Protein AF-A0A1V9Z3J2-F1 (afdb_monomer)

Mean predicted aligned error: 5.67 Å

pLDDT: mean 92.15, std 13.95, range [27.3, 98.88]

Radius of gyration: 23.59 Å; Cα contacts (8 Å, |Δi|>4): 1564; chains: 1; bounding box: 59×55×74 Å

Foldseek 3Di:
DVVVVVVVVVVLVPPPDDPPPPPPPDDCCAFACVNVCVVFLQLWFKDWFFDFFWQQFAAAAFFDGRWFKAWFAFPVDPPHGDDCVPHLFTFIWIWFLFLLTAWWKFFLCQQFQLADALLRAALLLFKFFEAEQEPQVVCVVPQLAADDLVSQVVLCVVLVHHDAAAHEYEYDRCLLVCRVPDRSHCSNPDPPHYAHDLNNLCCCCVVRNYLEYEYQASARARDPQSVNSLVQSPLQGMYIYNTHDSVQDQNGQKMKGKDFFNAARARMTLITIMITHGSQRAWHARPVQWPLPLFDFFPFFWDQDRSIGTDGPGGDATDGDHHDPDDDDSNHNSSVVSCVPRQQLWFKDWQWDHFWLQFADANRGDPSQKDKDWNARPVPRHGADCVPNSGTTMIMTGSTLLTTWWKFFLCRSTRRADALLRRGSSLFKFWEAEQEPQVVCVVPQLAADDPVSQVVLCVVVVHHQAAQYEYEY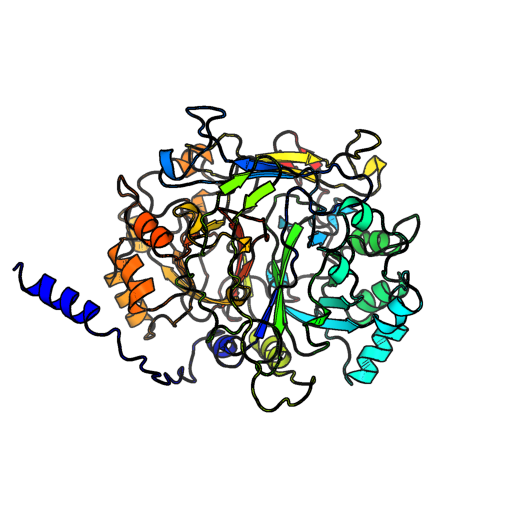DNVLLVCRVPPRSHCSSVDPDHYAHDLRNLCCCCVVRNYSEYEYQASAHAPDPVSVNVSCQSPSRGMYIYNTHDCVQPDRGNKMKGKDFRNHPRGRMTSMIIMIGGGSPGPDGDHNVPDDSRSGDGHPAGWDQDHSIGTDGD

InterPro domains:
  IPR007325 Kynurenine formamidase/cyclase-like [PF04199] (47-221)
  IPR007325 Kynurenine formamidase/cyclase-like [PF04199] (349-523)
  IPR037175 Kynurenine formamidase superfamily [G3DSA:3.50.30.50] (35-277)
  IPR037175 Kynurenine formamidase superfamily [G3DSA:3.50.30.50] (334-579)
  IPR037175 Kynurenine formamidase superfamily [SSF102198] (45-277)
  IPR037175 Kynurenine formamidase superfamily [SSF102198] (346-579)

Organism: NCBI:txid74557

Solvent-accessible surface area (backbone atoms only — not comparable to full-atom values): 30890 Å² total; per-residue (Å²): 128,76,66,66,61,52,53,62,55,53,61,65,71,74,71,80,86,72,90,74,86,70,86,72,76,74,66,95,72,44,51,63,42,35,38,56,34,69,74,44,60,54,57,17,17,20,32,60,24,43,50,72,39,49,23,64,53,42,45,53,83,47,54,49,74,69,37,44,42,46,59,14,28,29,55,93,43,74,85,44,56,48,32,49,90,84,66,53,28,34,38,27,16,38,40,36,43,43,31,68,44,51,16,26,36,38,29,10,22,20,46,28,43,36,26,47,24,45,51,64,57,63,48,59,60,36,64,31,44,29,37,41,50,79,44,38,82,50,26,76,77,35,54,49,40,50,44,41,53,66,56,55,54,49,51,25,63,74,70,72,42,76,73,55,69,49,17,38,40,38,44,32,52,71,56,42,74,43,66,91,71,48,56,37,66,61,58,38,64,55,74,69,47,50,28,48,34,48,66,24,53,48,43,44,46,76,74,35,39,28,41,35,39,31,31,25,39,84,57,48,52,82,50,100,74,30,60,40,54,53,52,39,22,66,57,21,27,44,42,32,27,18,39,26,58,55,91,61,53,63,50,45,27,22,31,30,32,44,27,40,42,34,34,49,52,22,29,29,19,44,24,23,38,27,38,40,28,50,53,64,50,60,50,34,30,28,59,91,74,46,74,72,53,54,35,63,70,42,88,32,47,56,44,82,38,90,82,59,16,32,46,50,95,42,81,69,76,83,74,65,36,78,61,54,91,76,84,74,70,87,74,52,42,66,56,46,50,46,36,67,76,52,55,44,62,15,17,22,34,59,25,44,50,68,34,49,29,65,47,45,43,58,79,57,45,39,79,70,39,30,48,53,47,58,12,37,31,59,83,80,72,43,64,41,31,51,90,85,64,53,27,35,40,29,17,41,37,32,37,40,30,70,43,47,15,26,34,39,28,9,22,19,47,26,46,40,24,47,23,43,48,65,58,63,47,55,64,35,57,35,42,31,35,46,48,80,44,37,80,51,26,78,77,33,57,48,40,49,46,43,53,68,54,54,54,49,48,27,60,74,70,73,43,77,74,55,70,48,18,34,40,35,44,41,52,70,57,41,76,41,65,92,71,43,57,30,68,59,55,45,65,56,74,70,52,46,31,48,36,50,66,24,55,48,42,44,47,74,76,35,41,28,40,35,41,29,30,27,43,89,61,45,51,88,50,101,74,27,62,38,57,51,51,38,23,65,59,23,28,45,39,32,30,23,38,24,73,59,81,59,58,58,48,62,18,17,28,30,36,42,25,37,42,31,37,50,51,22,25,24,19,42,28,28,40,29,38,41,26,42,66,82,45,82,56,60,45,37,64,78,74,56,70,73,51,48,34,60,74,51,95,44,44,54,43,82,39,90,86,57,26,37,41,72,114

Nearest PDB structures (foldseek):
  8f9x-assembly2_D  TM=8.990E-01  e=8.120E-18  Ruegeria pomeroyi DSS-3
  5nna-assembly1_B  TM=8.508E-01  e=7.201E-18  Roseibium aggregatum
  5nmp-assembly5_J  TM=8.135E-01  e=4.113E-17  Ralstonia pseudosolanacearum GMI1000
  4m8d-assembly2_C  TM=8.230E-01  e=1.368E-16  Roseibium aggregatum IAM 12614
  5ibz-assembly1_A  TM=7.472E-01  e=4.572E-10  uncultured organism

Sequence (615 aa):
MWQQVALVIATALAVNSEIHHREGCRPSNAPGLWSAFDNALAEATYIDLTHTLTPKTPVSSGDVSPQSFLRATNVSAPGVPFTWEANGFAANAYELHTDQYGSQLDPPAHWNPIYPAIDELPPTFALRPLVVIDITDKVKKDFGYQLKVEDVLAWETKHKTNIPKGSVVFVRSDWSKQWDVLDPVELADQFPFPGQSLAAIQFLHLNRSILFHGHEPLDTDTTPTLESEAWLLQNGYTQAEGVNNLHKVAEIGCLVSSSVPKLRGGLGGFARYVAICPKQWRHGYRIDQTPDSPLPKQPSPLVYNPDEGYLRSEYKPIPESKPVQGEKSATDLKLWDIFSQKIRTAKHIDLTHTMTTKTPVWAGFTTPPAKIAFAVNSTSGKPYTWENDGFAGLSYRFETDQFGTQLDPPAHWNPDYPAIDELPPTFAVRPLVIIDITAKVKTDDGYQLAVDDILAWENKHQITIPKGAVVFVRSDWSKQWDVVDPVQLAASFPFPGQTLASVKFLHLNRSILFHGHEPLDTDTTPTLESEAWLLQSGYTQAEGVGNMDGVPEVGCLVQMGFPKLRGGLGGYARYIAICPEDAAIGVTINAAAESPLPKQKSPLQFVDGQGLLRT

Structure (mmCIF, N/CA/C/O backbone):
data_AF-A0A1V9Z3J2-F1
#
_entry.id   AF-A0A1V9Z3J2-F1
#
loop_
_atom_site.group_PDB
_atom_site.id
_atom_site.type_symbol
_atom_site.label_atom_id
_atom_site.label_alt_id
_atom_site.label_comp_id
_atom_site.label_asym_id
_atom_site.label_entity_id
_atom_site.label_seq_id
_atom_site.pdbx_PDB_ins_code
_atom_site.Cartn_x
_atom_site.Cartn_y
_atom_site.Cartn_z
_atom_site.occupancy
_atom_site.B_iso_or_equiv
_atom_site.auth_seq_id
_atom_site.auth_comp_id
_atom_site.auth_asym_id
_atom_site.auth_atom_id
_atom_site.pdbx_PDB_model_num
ATOM 1 N N . MET A 1 1 ? 6.420 -17.798 -47.411 1.00 43.91 1 MET A N 1
ATOM 2 C CA . MET A 1 1 ? 6.782 -17.656 -45.981 1.00 43.91 1 MET A CA 1
ATOM 3 C C . MET A 1 1 ? 6.302 -16.353 -45.334 1.00 43.91 1 MET A C 1
ATOM 5 O O . MET A 1 1 ? 6.123 -16.354 -44.131 1.00 43.91 1 MET A O 1
ATOM 9 N N . TRP A 1 2 ? 5.983 -15.293 -46.092 1.00 29.42 2 TRP A N 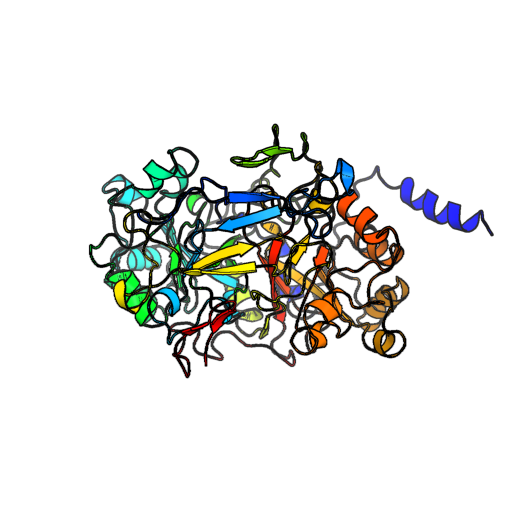1
ATOM 10 C CA . TRP A 1 2 ? 5.424 -14.036 -45.550 1.00 29.42 2 TRP A CA 1
ATOM 11 C C . TRP A 1 2 ? 3.881 -13.929 -45.576 1.00 29.42 2 TRP A C 1
ATOM 13 O O . TRP A 1 2 ? 3.319 -12.993 -45.025 1.00 29.42 2 TRP A O 1
ATOM 23 N N . GLN A 1 3 ? 3.173 -14.906 -46.157 1.00 28.75 3 GLN A N 1
ATOM 24 C CA . GLN A 1 3 ? 1.697 -14.932 -46.201 1.00 28.75 3 GLN A CA 1
ATOM 25 C C . GLN A 1 3 ? 1.037 -15.752 -45.075 1.00 28.75 3 GLN A C 1
ATOM 27 O O . GLN A 1 3 ? -0.147 -15.571 -44.822 1.00 28.75 3 GLN A O 1
ATOM 32 N N . GLN A 1 4 ? 1.776 -16.614 -44.364 1.00 31.09 4 GLN A N 1
ATOM 33 C CA . GLN A 1 4 ? 1.224 -17.394 -43.240 1.00 31.09 4 GLN A CA 1
ATOM 34 C C . GLN A 1 4 ? 1.236 -16.626 -41.909 1.00 31.09 4 GLN A C 1
ATOM 36 O O . GLN A 1 4 ? 0.370 -16.861 -41.077 1.00 31.09 4 GLN A O 1
ATOM 41 N N . VAL A 1 5 ? 2.139 -15.653 -41.737 1.00 38.53 5 VAL A N 1
ATOM 42 C CA . VAL A 1 5 ? 2.178 -14.789 -40.540 1.00 38.53 5 VAL A CA 1
ATOM 43 C C . VAL A 1 5 ? 1.099 -13.698 -40.604 1.00 38.53 5 VAL A C 1
ATOM 45 O O . VAL A 1 5 ? 0.456 -13.398 -39.603 1.00 38.53 5 VAL A O 1
ATOM 48 N N . ALA A 1 6 ? 0.802 -13.178 -41.800 1.00 33.50 6 ALA A N 1
ATOM 49 C CA . ALA A 1 6 ? -0.273 -12.203 -42.000 1.00 33.50 6 ALA A CA 1
ATOM 50 C C . ALA A 1 6 ? -1.679 -12.798 -41.779 1.00 33.50 6 ALA A C 1
ATOM 52 O O . ALA A 1 6 ? -2.577 -12.093 -41.325 1.00 33.50 6 ALA A O 1
ATOM 53 N N . LEU A 1 7 ? -1.871 -14.097 -42.048 1.00 29.44 7 LEU A N 1
ATOM 54 C CA . LEU A 1 7 ? -3.172 -14.749 -41.884 1.00 29.44 7 LEU A CA 1
ATOM 55 C C . LEU A 1 7 ? -3.527 -14.983 -40.407 1.00 29.44 7 LEU A C 1
ATOM 57 O O . LEU A 1 7 ? -4.694 -14.875 -40.057 1.00 29.44 7 LEU A O 1
ATOM 61 N N . VAL A 1 8 ? -2.536 -15.213 -39.535 1.00 36.84 8 VAL A N 1
ATOM 62 C CA . VAL A 1 8 ? -2.754 -15.369 -38.082 1.00 36.84 8 VAL A CA 1
ATOM 63 C C . VAL A 1 8 ? -3.090 -14.027 -37.418 1.00 36.84 8 VAL A C 1
ATOM 65 O O . VAL A 1 8 ? -3.948 -13.976 -36.539 1.00 36.84 8 VAL A O 1
ATOM 68 N N . ILE A 1 9 ? -2.496 -12.926 -37.892 1.00 36.09 9 ILE A N 1
ATOM 69 C CA . ILE A 1 9 ? -2.752 -11.571 -37.374 1.00 36.09 9 ILE A CA 1
ATOM 70 C C . ILE A 1 9 ? -4.102 -11.020 -37.877 1.00 36.09 9 ILE A C 1
ATOM 72 O O . ILE A 1 9 ? -4.819 -10.362 -37.124 1.00 36.09 9 ILE A O 1
ATOM 76 N N . ALA A 1 10 ? -4.511 -11.338 -39.111 1.00 30.28 10 ALA A N 1
ATOM 77 C CA . ALA A 1 10 ? -5.781 -10.865 -39.672 1.00 30.28 10 ALA A CA 1
ATOM 78 C C . ALA A 1 10 ? -7.023 -11.529 -39.041 1.00 30.28 10 ALA A C 1
ATOM 80 O O . ALA A 1 10 ? -8.050 -10.870 -38.885 1.00 30.28 10 ALA A O 1
ATOM 81 N N . THR A 1 11 ? -6.942 -12.792 -38.602 1.00 30.33 11 THR A N 1
ATOM 82 C CA . THR A 1 11 ? -8.040 -13.435 -37.849 1.00 30.33 11 THR A CA 1
ATOM 83 C C . THR A 1 11 ? -8.209 -12.909 -36.423 1.00 30.33 11 THR A C 1
ATOM 85 O O . THR A 1 11 ? -9.289 -13.062 -35.863 1.00 30.33 11 THR A O 1
ATOM 88 N N . ALA A 1 12 ? -7.199 -12.249 -35.844 1.00 33.44 12 ALA A N 1
ATOM 89 C CA . ALA A 1 12 ? -7.306 -11.639 -34.515 1.00 33.44 12 ALA A CA 1
ATOM 90 C C . ALA A 1 12 ? -8.018 -10.270 -34.537 1.00 33.44 12 ALA A C 1
ATOM 92 O O . ALA A 1 12 ? -8.584 -9.856 -33.531 1.00 33.44 12 ALA A O 1
ATOM 93 N N . LEU A 1 13 ? -8.036 -9.581 -35.686 1.00 31.59 13 LEU A N 1
ATOM 94 C CA . LEU A 1 13 ? -8.624 -8.240 -35.827 1.00 31.59 13 LEU A CA 1
ATOM 95 C C . LEU A 1 13 ? -10.081 -8.241 -36.327 1.00 31.59 13 LEU A C 1
ATOM 97 O O . LEU A 1 13 ? -10.747 -7.213 -36.249 1.00 31.59 13 LEU A O 1
ATOM 101 N N . ALA A 1 14 ? -10.599 -9.377 -36.805 1.00 27.50 14 ALA A N 1
ATOM 102 C CA . ALA A 1 14 ? -11.966 -9.500 -37.329 1.00 27.50 14 ALA A CA 1
ATOM 103 C C . ALA A 1 14 ? -12.978 -10.124 -36.342 1.00 27.50 14 ALA A C 1
ATOM 105 O O . ALA A 1 14 ? -14.150 -10.268 -36.681 1.00 27.50 14 ALA A O 1
ATOM 106 N N . VAL A 1 15 ? -12.558 -10.467 -35.119 1.00 32.19 15 VAL A N 1
ATOM 107 C CA . VAL A 1 15 ? -13.434 -10.995 -34.057 1.00 32.19 15 VAL A CA 1
ATOM 108 C C . VAL A 1 15 ? -13.482 -9.993 -32.904 1.00 32.19 15 VAL A C 1
ATOM 110 O O . VAL A 1 15 ? -13.005 -10.258 -31.812 1.00 32.19 15 VAL A O 1
ATOM 113 N N . ASN A 1 16 ? -14.003 -8.794 -33.160 1.00 36.59 16 ASN A N 1
ATOM 114 C CA . ASN A 1 16 ? -14.320 -7.835 -32.098 1.00 36.59 16 ASN A CA 1
ATOM 115 C C . ASN A 1 16 ? -15.553 -7.002 -32.482 1.00 36.59 16 ASN A C 1
ATOM 117 O O . ASN A 1 16 ? -15.516 -5.781 -32.599 1.00 36.59 16 ASN A O 1
ATOM 121 N N . SER A 1 17 ? -16.669 -7.692 -32.715 1.00 31.72 17 SER A N 1
ATOM 122 C CA . SER A 1 17 ? -18.008 -7.086 -32.708 1.00 31.72 17 SER A CA 1
ATOM 123 C C . SER A 1 17 ? -19.095 -7.989 -32.117 1.00 31.72 17 SER A C 1
ATOM 125 O O . SER A 1 17 ? -20.263 -7.612 -32.116 1.00 31.72 17 SER A O 1
ATOM 127 N N . GLU A 1 18 ? -18.737 -9.129 -31.523 1.00 27.30 18 GLU A N 1
ATOM 128 C CA . GLU A 1 18 ? -19.677 -9.950 -30.762 1.00 27.30 18 GLU A CA 1
ATOM 129 C C . GLU A 1 18 ? -19.143 -10.136 -29.345 1.00 27.30 18 GLU A C 1
ATOM 131 O O . GLU A 1 18 ? -18.220 -10.906 -29.087 1.00 27.30 18 GLU A O 1
ATOM 136 N N . ILE A 1 19 ? -19.739 -9.391 -28.411 1.00 35.66 19 ILE A N 1
ATOM 137 C CA . ILE A 1 19 ? -19.634 -9.639 -26.974 1.00 35.66 19 ILE A CA 1
ATOM 138 C C . ILE A 1 19 ? -20.263 -11.013 -26.729 1.00 35.66 19 ILE A C 1
ATOM 140 O O . ILE A 1 19 ? -21.454 -11.150 -26.452 1.00 35.66 19 ILE A O 1
ATOM 144 N N . HIS A 1 20 ? -19.461 -12.062 -26.864 1.00 29.78 20 HIS A N 1
ATOM 145 C CA . HIS A 1 20 ? -19.802 -13.356 -26.317 1.00 29.78 20 HIS A CA 1
ATOM 146 C C . HIS A 1 20 ? -19.592 -13.296 -24.806 1.00 29.78 20 HIS A C 1
ATOM 148 O O . HIS A 1 20 ? -18.502 -13.532 -24.288 1.00 29.78 20 HIS A O 1
ATOM 154 N N . HIS A 1 21 ? -20.691 -13.037 -24.095 1.00 32.44 21 HIS A N 1
ATOM 155 C CA . HIS A 1 21 ? -20.928 -13.619 -22.781 1.00 32.44 21 HIS A CA 1
ATOM 156 C C . HIS A 1 21 ? -20.837 -15.149 -22.905 1.00 32.44 21 HIS A C 1
ATOM 158 O O . HIS A 1 21 ? -21.841 -15.839 -23.051 1.00 32.44 21 HIS A O 1
ATOM 164 N N . ARG A 1 22 ? -19.622 -15.703 -22.897 1.00 33.41 22 ARG A N 1
ATOM 165 C CA . ARG A 1 22 ? -19.433 -17.098 -22.511 1.00 33.41 22 ARG A CA 1
ATOM 166 C C . ARG A 1 22 ? -19.302 -17.116 -21.001 1.00 33.41 22 ARG A C 1
ATOM 168 O O . ARG A 1 22 ? -18.285 -16.698 -20.454 1.00 33.41 22 ARG A O 1
ATOM 175 N N . GLU A 1 23 ? -20.360 -17.590 -20.355 1.00 37.03 23 GLU A N 1
ATOM 176 C CA . GLU A 1 23 ? -20.346 -18.104 -18.990 1.00 37.03 23 GLU A CA 1
ATOM 177 C C . GLU A 1 23 ? -19.290 -19.217 -18.900 1.00 37.03 23 GLU A C 1
ATOM 179 O O . GLU A 1 23 ? -19.552 -20.398 -19.114 1.00 37.03 23 GLU A O 1
ATOM 184 N N . GLY A 1 24 ? -18.042 -18.825 -18.659 1.00 36.03 24 GLY A N 1
ATOM 185 C CA . GLY A 1 24 ? -16.965 -19.731 -18.305 1.00 36.03 24 GLY A CA 1
ATOM 186 C C . GLY A 1 24 ? -17.098 -20.059 -16.830 1.00 36.03 24 GLY A C 1
ATOM 187 O O . GLY A 1 24 ? -16.550 -19.352 -15.989 1.00 36.03 24 GLY A O 1
ATOM 188 N N . CYS A 1 25 ? -17.860 -21.106 -16.527 1.00 35.44 25 CYS A N 1
ATOM 189 C CA . CYS A 1 25 ? -17.890 -21.737 -15.215 1.00 35.44 25 CYS A CA 1
ATOM 190 C C . CYS A 1 25 ? -16.438 -22.014 -14.781 1.00 35.44 25 CYS A C 1
ATOM 192 O O . CYS A 1 25 ? -15.774 -22.875 -15.362 1.00 35.44 25 CYS A O 1
ATOM 194 N N . ARG A 1 26 ? -15.917 -21.248 -13.811 1.00 51.75 26 ARG A N 1
ATOM 195 C CA . ARG A 1 26 ? -14.598 -21.508 -13.220 1.00 51.75 26 ARG A CA 1
ATOM 196 C C . ARG A 1 26 ? -14.655 -22.902 -12.579 1.00 51.75 26 ARG A C 1
ATOM 198 O O . ARG A 1 26 ? -15.641 -23.198 -11.899 1.00 51.75 26 ARG A O 1
ATOM 205 N N . PRO A 1 27 ? -13.693 -23.802 -12.847 1.00 43.50 27 PRO A N 1
ATOM 206 C CA . PRO A 1 27 ? -13.778 -25.173 -12.364 1.00 43.50 27 PRO A CA 1
ATOM 207 C C . PRO A 1 27 ? -13.828 -25.189 -10.832 1.00 43.50 27 PRO A C 1
ATOM 209 O O . PRO A 1 27 ? -13.010 -24.552 -10.174 1.00 43.50 27 PRO A O 1
ATOM 212 N N . SER A 1 28 ? -14.735 -25.983 -10.255 1.00 47.22 28 SER A N 1
ATOM 213 C CA . SER A 1 28 ? -14.905 -26.177 -8.801 1.00 47.22 28 SER A CA 1
ATOM 214 C C . SER A 1 28 ? -13.674 -26.757 -8.077 1.00 47.22 28 SER A C 1
ATOM 216 O O . SER A 1 28 ? -13.738 -27.030 -6.883 1.00 47.22 28 SER A O 1
ATOM 218 N N . ASN A 1 29 ? -12.569 -26.959 -8.800 1.00 59.75 29 ASN A N 1
ATOM 219 C CA . ASN A 1 29 ? -11.326 -27.581 -8.354 1.00 59.75 29 ASN A CA 1
ATOM 220 C C . ASN A 1 29 ? -10.133 -26.603 -8.408 1.00 59.75 29 ASN A C 1
ATOM 222 O O . ASN A 1 29 ? -8.993 -27.050 -8.515 1.00 59.75 29 ASN A O 1
ATOM 226 N N . ALA A 1 30 ? -10.372 -25.284 -8.390 1.00 71.50 30 ALA A N 1
ATOM 227 C CA . ALA A 1 30 ? -9.296 -24.291 -8.389 1.00 71.50 30 ALA A CA 1
ATOM 228 C C . ALA A 1 30 ? -8.301 -24.557 -7.230 1.00 71.50 30 ALA A C 1
ATOM 230 O O . ALA A 1 30 ? -8.737 -24.732 -6.086 1.00 71.50 30 ALA A O 1
ATOM 231 N N . PRO A 1 31 ? -6.982 -24.618 -7.497 1.00 81.88 31 PRO A N 1
ATOM 232 C CA . PRO A 1 31 ? -5.992 -25.016 -6.501 1.00 81.88 31 PRO A CA 1
ATOM 233 C C . PRO A 1 31 ? -5.878 -23.995 -5.367 1.00 81.88 31 PRO A C 1
ATOM 235 O O . PRO A 1 31 ? -5.990 -22.784 -5.572 1.00 81.88 31 PRO A O 1
ATOM 238 N N . GLY A 1 32 ? -5.608 -24.489 -4.158 1.00 90.50 32 GLY A N 1
ATOM 239 C CA . GLY A 1 32 ? -5.314 -23.652 -2.997 1.00 90.50 32 GLY A CA 1
ATOM 240 C C . GLY A 1 32 ? -6.383 -22.586 -2.728 1.00 90.50 32 GLY A C 1
ATOM 241 O O . GLY A 1 32 ? -7.583 -22.870 -2.657 1.00 90.50 32 GLY A O 1
ATOM 242 N N . LEU A 1 33 ? -5.934 -21.342 -2.578 1.00 96.00 33 LEU A N 1
ATOM 243 C CA . LEU A 1 33 ? -6.765 -20.184 -2.260 1.00 96.00 33 LEU A CA 1
ATOM 244 C C . LEU A 1 33 ? -7.442 -19.550 -3.481 1.00 96.00 33 LEU A C 1
ATOM 246 O O . LEU A 1 33 ? -8.303 -18.690 -3.298 1.00 96.00 33 LEU A O 1
ATOM 250 N N . TRP A 1 34 ? -7.165 -20.000 -4.710 1.00 96.31 34 TRP A N 1
ATOM 251 C CA . TRP A 1 34 ? -7.940 -19.553 -5.876 1.00 96.31 34 TRP A CA 1
ATOM 252 C C . TRP A 1 34 ? -9.414 -19.945 -5.747 1.00 96.31 34 TRP A C 1
ATOM 254 O O . TRP A 1 34 ? -10.288 -19.163 -6.101 1.00 96.31 34 TRP A O 1
ATOM 264 N N . SER A 1 35 ? -9.704 -21.088 -5.118 1.00 91.69 35 SER A N 1
ATOM 265 C CA . SER A 1 35 ? -11.079 -21.470 -4.773 1.00 91.69 35 SER A CA 1
ATOM 266 C C . SER A 1 35 ? -11.752 -20.476 -3.816 1.00 91.69 35 SER A C 1
ATOM 268 O O . SER A 1 35 ? -12.933 -20.179 -3.968 1.00 91.69 35 SER A O 1
ATOM 270 N N . ALA A 1 36 ? -11.021 -19.923 -2.842 1.00 92.44 36 ALA A N 1
ATOM 271 C CA . ALA A 1 36 ? -11.545 -18.896 -1.939 1.00 92.44 36 ALA A CA 1
ATOM 272 C C . ALA A 1 36 ? -11.840 -17.590 -2.693 1.00 92.44 36 ALA A C 1
ATOM 274 O O . ALA A 1 36 ? -12.856 -16.940 -2.434 1.00 92.44 36 ALA A O 1
ATOM 275 N N . PHE A 1 37 ? -10.986 -17.242 -3.659 1.00 96.31 37 PHE A N 1
ATOM 276 C CA . PHE A 1 37 ? -11.223 -16.107 -4.538 1.00 96.31 37 PHE A CA 1
ATOM 277 C C . PHE A 1 37 ? -12.471 -16.313 -5.396 1.00 96.31 37 PHE A C 1
ATOM 279 O O . PHE A 1 37 ? -13.394 -15.507 -5.319 1.00 96.31 37 PHE A O 1
ATOM 286 N N . ASP A 1 38 ? -12.552 -17.418 -6.133 1.00 93.25 38 ASP A N 1
ATOM 287 C CA . ASP A 1 38 ? -13.679 -17.727 -7.016 1.00 93.25 38 ASP A CA 1
ATOM 288 C C . ASP A 1 38 ? -15.010 -17.803 -6.264 1.00 93.25 38 ASP A C 1
ATOM 290 O O . ASP A 1 38 ? -16.028 -17.309 -6.744 1.00 93.25 38 ASP A O 1
ATOM 294 N N . ASN A 1 39 ? -15.001 -18.374 -5.059 1.00 90.56 39 ASN A N 1
ATOM 295 C CA . ASN A 1 39 ? -16.220 -18.577 -4.288 1.00 90.56 39 ASN A CA 1
ATOM 296 C C . ASN A 1 39 ? -16.759 -17.303 -3.632 1.00 90.56 39 ASN A C 1
ATOM 298 O O . ASN A 1 39 ? -17.946 -17.290 -3.295 1.00 90.56 39 ASN A O 1
ATOM 302 N N . ALA A 1 40 ? -15.950 -16.262 -3.402 1.00 92.56 40 ALA A N 1
ATOM 303 C CA . ALA A 1 40 ? -16.461 -15.028 -2.798 1.00 92.56 40 ALA A CA 1
ATOM 304 C C . ALA A 1 40 ? -15.769 -13.733 -3.203 1.00 92.56 40 ALA A C 1
ATOM 306 O O . ALA A 1 40 ? -16.475 -12.763 -3.456 1.00 92.56 40 ALA A O 1
ATOM 307 N N . LEU A 1 41 ? -14.436 -13.677 -3.254 1.00 96.25 41 LEU A N 1
ATOM 308 C CA . LEU A 1 41 ? -13.739 -12.411 -3.520 1.00 96.25 41 LEU A CA 1
ATOM 309 C C . LEU A 1 41 ? -13.977 -11.923 -4.957 1.00 96.25 41 LEU A C 1
ATOM 311 O O . LEU A 1 41 ? -14.152 -10.733 -5.180 1.00 96.25 41 LEU A O 1
ATOM 315 N N . ALA A 1 42 ? -14.070 -12.843 -5.920 1.00 95.50 42 ALA A N 1
ATOM 316 C CA . ALA A 1 42 ? -14.304 -12.537 -7.328 1.00 95.50 42 ALA A CA 1
ATOM 317 C C . ALA A 1 42 ? -15.622 -11.783 -7.578 1.00 95.50 42 ALA A C 1
ATOM 319 O O . ALA A 1 42 ? -15.705 -10.980 -8.504 1.00 95.50 42 ALA A O 1
ATOM 320 N N . GLU A 1 43 ? -16.644 -12.057 -6.764 1.00 91.25 43 GLU A N 1
ATOM 321 C CA . GLU A 1 43 ? -17.976 -11.456 -6.884 1.00 91.25 43 GLU A CA 1
ATOM 322 C C . GLU A 1 43 ? -18.251 -10.380 -5.822 1.00 91.25 43 GLU A C 1
ATOM 324 O O . GLU A 1 43 ? -19.331 -9.790 -5.818 1.00 91.25 43 GLU A O 1
ATOM 329 N N . ALA A 1 44 ? -17.312 -10.149 -4.901 1.00 95.19 44 ALA A N 1
ATOM 330 C CA . ALA A 1 44 ? -17.447 -9.172 -3.832 1.00 95.19 44 ALA A CA 1
ATOM 331 C C . ALA A 1 44 ? -17.456 -7.732 -4.366 1.00 95.19 44 ALA A C 1
ATOM 333 O O . ALA A 1 44 ? -17.022 -7.451 -5.487 1.00 95.19 44 ALA A O 1
ATOM 334 N N . THR A 1 45 ? -17.922 -6.811 -3.526 1.00 95.38 45 THR A N 1
ATOM 335 C CA . THR A 1 45 ? -17.901 -5.377 -3.806 1.00 95.38 45 THR A CA 1
ATOM 336 C C . THR A 1 45 ? -16.767 -4.701 -3.035 1.00 95.38 45 THR A C 1
ATOM 338 O O . THR A 1 45 ? -16.675 -4.822 -1.818 1.00 95.38 45 THR A O 1
ATOM 341 N N . TYR A 1 46 ? -15.911 -3.975 -3.744 1.00 97.94 46 TYR A N 1
ATOM 342 C CA . TYR A 1 46 ? -14.707 -3.320 -3.248 1.00 97.94 46 TYR A CA 1
ATOM 343 C C . TYR A 1 46 ? -14.968 -1.826 -3.044 1.00 97.94 46 TYR A C 1
ATOM 345 O O . TYR A 1 46 ? -15.415 -1.142 -3.966 1.00 97.94 46 TYR A O 1
ATOM 353 N N . ILE A 1 47 ? -14.691 -1.304 -1.853 1.00 97.94 47 ILE A N 1
ATOM 354 C CA . ILE A 1 47 ? -14.926 0.095 -1.478 1.00 97.94 47 ILE A CA 1
ATOM 355 C C . ILE A 1 47 ? -13.605 0.688 -1.004 1.00 97.94 47 ILE A C 1
ATOM 357 O O . ILE A 1 47 ? -12.992 0.178 -0.071 1.00 97.94 47 ILE A O 1
ATOM 361 N N . ASP A 1 48 ? -13.178 1.768 -1.649 1.00 97.94 48 ASP A N 1
ATOM 362 C CA . ASP A 1 48 ? -11.970 2.499 -1.273 1.00 97.94 48 ASP A CA 1
ATOM 363 C C . ASP A 1 48 ? -12.223 3.320 -0.001 1.00 97.94 48 ASP A C 1
ATOM 365 O O . ASP A 1 48 ? -13.123 4.167 0.017 1.00 97.94 48 ASP A O 1
ATOM 369 N N . LEU A 1 49 ? -11.446 3.063 1.051 1.00 98.50 49 LEU A N 1
ATOM 370 C CA . LEU A 1 49 ? -11.538 3.739 2.352 1.00 98.50 49 LEU A CA 1
ATOM 371 C C . LEU A 1 49 ? -10.384 4.723 2.574 1.00 98.50 49 LEU A C 1
ATOM 373 O O . LEU A 1 49 ? -10.113 5.120 3.703 1.00 98.50 49 LEU A O 1
ATOM 377 N N . THR A 1 50 ? -9.709 5.116 1.496 1.00 98.00 50 THR A N 1
ATOM 378 C CA . THR A 1 50 ? -8.535 5.988 1.530 1.00 98.00 50 THR A CA 1
ATOM 379 C C . THR A 1 50 ? -8.830 7.331 0.865 1.00 98.00 50 THR A C 1
ATOM 381 O O . THR A 1 50 ? -9.379 7.389 -0.243 1.00 98.00 50 THR A O 1
ATOM 384 N N . HIS A 1 51 ? -8.468 8.424 1.536 1.00 97.56 51 HIS A N 1
ATOM 385 C CA . HIS A 1 51 ? -8.459 9.761 0.947 1.00 97.56 51 HIS A CA 1
ATOM 386 C C . HIS A 1 51 ? -7.351 9.874 -0.102 1.00 97.56 51 HIS A C 1
ATOM 388 O O . HIS A 1 51 ? -6.261 9.327 0.055 1.00 97.56 51 HIS A O 1
ATOM 394 N N . THR A 1 52 ? -7.628 10.593 -1.189 1.00 96.62 52 THR A N 1
ATOM 395 C CA . THR A 1 52 ? -6.577 10.966 -2.137 1.00 96.62 52 THR A CA 1
ATOM 396 C C . THR A 1 52 ? -5.669 12.003 -1.477 1.00 96.62 52 THR A C 1
ATOM 398 O O . THR A 1 52 ? -6.144 13.023 -0.977 1.00 96.62 52 THR A O 1
ATOM 401 N N . LEU A 1 53 ? -4.366 11.739 -1.483 1.00 96.12 53 LEU A N 1
ATOM 402 C CA . LEU A 1 53 ? -3.340 12.622 -0.947 1.00 96.12 53 LEU A CA 1
ATOM 403 C C . LEU A 1 53 ? -2.970 13.683 -1.988 1.00 96.12 53 LEU A C 1
ATOM 405 O O . LEU A 1 53 ? -2.739 13.368 -3.156 1.00 96.12 53 LEU A O 1
ATOM 409 N N . THR A 1 54 ? -2.910 14.939 -1.561 1.00 96.19 54 THR A N 1
ATOM 410 C CA . THR A 1 54 ? -2.619 16.118 -2.390 1.00 96.19 54 THR A CA 1
ATOM 411 C C . THR A 1 54 ? -1.695 17.070 -1.631 1.00 96.19 54 THR A C 1
ATOM 413 O O . THR A 1 54 ? -1.725 17.057 -0.403 1.00 96.19 54 THR A O 1
ATOM 416 N N . PRO A 1 55 ? -0.965 17.988 -2.287 1.00 95.62 55 PRO A N 1
ATOM 417 C CA . PRO A 1 55 ? -0.144 18.993 -1.595 1.00 95.62 55 PRO A CA 1
ATOM 418 C C . PRO A 1 55 ? -0.833 19.700 -0.416 1.00 95.62 55 PRO A C 1
ATOM 420 O O . PRO A 1 55 ? -0.198 20.027 0.581 1.00 95.62 55 PRO A O 1
ATOM 423 N N . LYS A 1 56 ? -2.155 19.882 -0.511 1.00 93.88 56 LYS A N 1
ATOM 424 C CA . LYS A 1 56 ? -2.992 20.576 0.473 1.00 93.88 56 LYS A CA 1
ATOM 425 C C . LYS A 1 56 ? -3.753 19.634 1.408 1.00 93.88 56 LYS A C 1
ATOM 427 O O . LYS A 1 56 ? -4.622 20.097 2.129 1.00 93.88 56 LYS A O 1
ATOM 432 N N . THR A 1 57 ? -3.503 18.327 1.371 1.00 94.88 57 THR A N 1
ATOM 433 C CA . THR A 1 57 ? -4.147 17.374 2.284 1.00 94.88 57 THR A CA 1
ATOM 434 C C . THR A 1 57 ? -3.923 17.825 3.730 1.00 94.88 57 THR A C 1
ATOM 436 O O . THR A 1 57 ? -2.795 18.196 4.067 1.00 94.88 57 THR A O 1
ATOM 439 N N . PRO A 1 58 ? -4.978 17.832 4.561 1.00 92.88 58 PRO A N 1
ATOM 440 C CA . PRO A 1 58 ? -4.878 18.305 5.932 1.00 92.88 58 PRO A CA 1
ATOM 441 C C . PRO A 1 58 ? -3.922 17.417 6.744 1.00 92.88 58 PRO A C 1
ATOM 443 O O . PRO A 1 58 ? -3.879 16.199 6.559 1.00 92.88 58 PRO A O 1
ATOM 446 N N . VAL A 1 59 ? -3.155 18.050 7.628 1.00 90.94 59 VAL A N 1
ATOM 447 C CA . VAL A 1 59 ? -2.222 17.424 8.581 1.00 90.94 59 VAL A CA 1
ATOM 448 C C . VAL A 1 59 ? -2.475 18.006 9.964 1.00 90.94 59 VAL A C 1
ATOM 450 O O . VAL A 1 59 ? -3.019 19.106 10.055 1.00 90.94 59 VAL A O 1
ATOM 453 N N . SER A 1 60 ? -2.090 17.286 11.019 1.00 83.50 60 SER A N 1
ATOM 454 C CA . SER A 1 60 ? -2.337 17.709 12.401 1.00 83.50 60 SER A CA 1
ATOM 455 C C . SER A 1 60 ? -1.797 19.115 12.697 1.00 83.50 60 SER A C 1
ATOM 457 O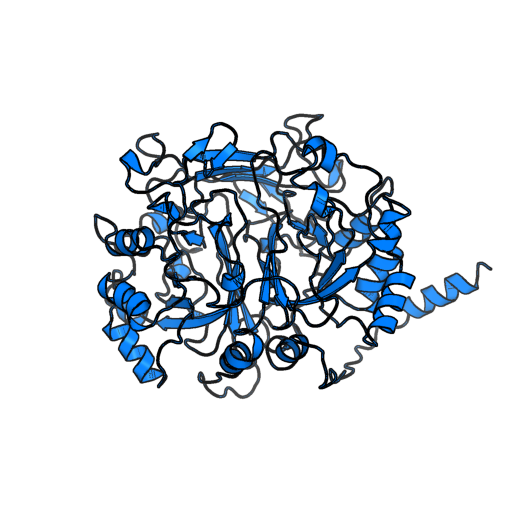 O . SER A 1 60 ? -0.775 19.553 12.152 1.00 83.50 60 SER A O 1
ATOM 459 N N . SER A 1 61 ? -2.495 19.837 13.578 1.00 70.94 61 SER A N 1
ATOM 460 C CA . SER A 1 61 ? -2.127 21.189 13.988 1.00 70.94 61 SER A CA 1
ATOM 461 C C . SER A 1 61 ? -0.737 21.181 14.634 1.00 70.94 61 SER A C 1
ATOM 463 O O . SER A 1 61 ? -0.549 20.668 15.737 1.00 70.94 61 SER A O 1
ATOM 465 N N . GLY A 1 62 ? 0.250 21.755 13.947 1.00 78.06 62 GLY A N 1
ATOM 466 C CA . GLY A 1 62 ? 1.647 21.761 14.385 1.00 78.06 62 GLY A CA 1
ATOM 467 C C . GLY A 1 62 ? 2.603 21.109 13.397 1.00 78.06 62 GLY A C 1
ATOM 468 O O . GLY A 1 62 ? 3.794 21.393 13.465 1.00 78.06 62 GLY A O 1
ATOM 469 N N . ASP A 1 63 ? 2.119 20.327 12.438 1.00 83.44 63 ASP A N 1
ATOM 470 C CA . ASP A 1 63 ? 2.955 19.805 11.358 1.00 83.44 63 ASP A CA 1
ATOM 471 C C . ASP A 1 63 ? 3.210 20.862 10.277 1.00 83.44 63 ASP A C 1
ATOM 473 O O . ASP A 1 63 ? 2.501 21.867 10.152 1.00 83.44 63 ASP A O 1
ATOM 477 N N . VAL A 1 64 ? 4.284 20.673 9.507 1.00 83.94 64 VAL A N 1
ATOM 478 C CA . VAL A 1 64 ? 4.610 21.544 8.371 1.00 83.94 64 VAL A CA 1
ATOM 479 C C . VAL A 1 64 ? 3.736 21.173 7.168 1.00 83.94 64 VAL A C 1
ATOM 481 O O . VAL A 1 64 ? 3.663 20.016 6.757 1.00 83.94 64 VAL A O 1
ATOM 484 N N . SER A 1 65 ? 3.093 22.189 6.592 1.00 85.81 65 SER A N 1
ATOM 485 C CA . SER A 1 65 ? 2.176 22.121 5.449 1.00 85.81 65 SER A CA 1
ATOM 486 C C . SER A 1 65 ? 2.303 23.409 4.610 1.00 85.81 65 SER A C 1
ATOM 488 O O . SER A 1 65 ? 2.637 24.451 5.191 1.00 85.81 65 SER A O 1
ATOM 490 N N . PRO A 1 66 ? 2.051 23.404 3.281 1.00 90.50 66 PRO A N 1
ATOM 491 C CA . PRO A 1 66 ? 1.660 22.266 2.436 1.00 90.50 66 PRO A CA 1
ATOM 492 C C . PRO A 1 66 ? 2.804 21.280 2.172 1.00 90.50 66 PRO A C 1
ATOM 494 O O . PRO A 1 66 ? 3.975 21.617 2.318 1.00 90.50 66 PRO A O 1
ATOM 497 N N . GLN A 1 67 ? 2.447 20.069 1.741 1.00 95.00 67 GLN A N 1
ATOM 498 C CA . GLN A 1 67 ? 3.383 19.111 1.142 1.00 95.00 67 GLN A CA 1
ATOM 499 C C . GLN A 1 67 ? 3.714 19.535 -0.296 1.00 95.00 67 GLN A C 1
ATOM 501 O O . GLN A 1 67 ? 2.951 20.284 -0.905 1.00 95.00 67 GLN A O 1
ATOM 506 N N . SER A 1 68 ? 4.798 19.026 -0.889 1.00 96.94 68 SER A N 1
ATOM 507 C CA . SER A 1 68 ? 5.140 19.336 -2.290 1.00 96.94 68 SER A CA 1
ATOM 508 C C . SER A 1 68 ? 5.106 18.102 -3.182 1.00 96.94 68 SER A C 1
ATOM 510 O O . SER A 1 68 ? 5.822 17.129 -2.951 1.00 96.94 68 SER A O 1
ATOM 512 N N . PHE A 1 69 ? 4.290 18.156 -4.238 1.00 97.69 69 PHE A N 1
ATOM 513 C CA . PHE A 1 69 ? 4.245 17.139 -5.291 1.00 97.69 69 PHE A CA 1
ATOM 514 C C . PHE A 1 69 ? 4.955 17.714 -6.513 1.00 97.69 69 PHE A C 1
ATOM 516 O O . PHE A 1 69 ? 4.485 18.662 -7.139 1.00 97.69 69 PHE A O 1
ATOM 523 N N . LEU A 1 70 ? 6.128 17.173 -6.804 1.00 97.50 70 LEU A N 1
ATOM 524 C CA . LEU A 1 70 ? 7.098 17.711 -7.746 1.00 97.50 70 LEU A CA 1
ATOM 525 C C . LEU A 1 70 ? 7.272 16.764 -8.932 1.00 97.50 70 LEU A C 1
ATOM 527 O O . LEU A 1 70 ? 6.689 15.686 -8.989 1.00 97.50 70 LEU A O 1
ATOM 531 N N . ARG A 1 71 ? 8.123 17.150 -9.882 1.00 97.31 71 ARG A N 1
ATOM 532 C CA . ARG A 1 71 ? 8.570 16.266 -10.965 1.00 97.31 71 ARG A CA 1
ATOM 533 C C . ARG A 1 71 ? 9.958 15.731 -10.658 1.00 97.31 71 ARG A C 1
ATOM 535 O O . ARG A 1 71 ? 10.823 16.505 -10.243 1.00 97.31 71 ARG A O 1
ATOM 542 N N . ALA A 1 72 ? 10.177 14.446 -10.919 1.00 97.06 72 ALA A N 1
ATOM 543 C CA . ALA A 1 72 ? 11.514 13.871 -10.898 1.00 97.06 72 ALA A CA 1
ATOM 544 C C . ALA A 1 72 ? 12.394 14.569 -11.944 1.00 97.06 72 ALA A C 1
ATOM 546 O O . ALA A 1 72 ? 11.917 14.956 -13.018 1.00 97.06 72 ALA A O 1
ATOM 547 N N . THR A 1 73 ? 13.680 14.739 -11.637 1.00 94.88 73 THR A N 1
ATOM 548 C CA . THR A 1 73 ? 14.626 15.447 -12.514 1.00 94.88 73 THR A CA 1
ATOM 549 C C . THR A 1 73 ? 15.787 14.562 -12.932 1.00 94.88 73 THR A C 1
ATOM 551 O O . THR A 1 73 ? 16.185 13.645 -12.209 1.00 94.88 73 THR A O 1
ATOM 554 N N . ASN A 1 74 ? 16.321 14.855 -14.117 1.00 90.25 74 ASN A N 1
ATOM 555 C CA . ASN A 1 74 ? 17.423 14.110 -14.706 1.00 90.25 74 ASN A CA 1
ATOM 556 C C . ASN A 1 74 ? 18.753 14.493 -14.044 1.00 90.25 74 ASN A C 1
ATOM 558 O O . ASN A 1 74 ? 19.126 15.666 -14.030 1.00 90.25 74 ASN A O 1
ATOM 562 N N . VAL A 1 75 ? 19.520 13.509 -13.573 1.00 89.94 75 VAL A N 1
ATOM 563 C CA . VAL A 1 75 ? 20.844 13.746 -12.971 1.00 89.94 75 VAL A CA 1
ATOM 564 C C . VAL A 1 75 ? 21.830 14.425 -13.933 1.00 89.94 75 VAL A C 1
ATOM 566 O O . VAL A 1 75 ? 22.662 15.227 -13.515 1.00 89.94 75 VAL A O 1
ATOM 569 N N . SER A 1 76 ? 21.714 14.154 -15.237 1.00 89.12 76 SER A N 1
ATOM 570 C CA . SER A 1 76 ? 22.559 14.744 -16.285 1.00 89.12 76 SER A CA 1
ATOM 571 C C . SER A 1 76 ? 22.146 16.173 -16.653 1.00 89.12 76 SER A C 1
ATOM 573 O O . SER A 1 76 ? 22.901 16.882 -17.316 1.00 89.12 76 SER A O 1
ATOM 575 N N . ALA A 1 77 ? 20.956 16.604 -16.226 1.00 88.31 77 ALA A N 1
ATOM 576 C CA . ALA A 1 77 ? 20.446 17.960 -16.397 1.00 88.31 77 ALA A CA 1
ATOM 577 C C . ALA A 1 77 ? 19.677 18.393 -15.131 1.00 88.31 77 ALA A C 1
ATOM 579 O O . ALA A 1 77 ? 18.445 18.463 -15.156 1.00 88.31 77 ALA A O 1
ATOM 580 N N . PRO A 1 78 ? 20.379 18.666 -14.011 1.00 85.06 78 PRO A N 1
ATOM 581 C CA . PRO A 1 78 ? 19.740 18.940 -12.727 1.00 85.06 78 PRO A CA 1
ATOM 582 C C . PRO A 1 78 ? 18.702 20.063 -12.812 1.00 85.06 78 PRO A C 1
ATOM 584 O O . PRO A 1 78 ? 18.952 21.115 -13.401 1.00 85.06 78 PRO A O 1
ATOM 587 N N . GLY A 1 79 ? 17.529 19.837 -12.217 1.00 85.88 79 GLY A N 1
ATOM 588 C CA . GLY A 1 79 ? 16.407 20.780 -12.263 1.00 85.88 79 GLY A CA 1
ATOM 589 C C . GLY A 1 79 ? 15.580 20.732 -13.552 1.00 85.88 79 GLY A C 1
ATOM 590 O O . GLY A 1 79 ? 14.515 21.347 -13.596 1.00 85.88 79 GLY A O 1
ATOM 591 N N . VAL A 1 80 ? 16.012 19.989 -14.579 1.00 93.06 80 VAL A N 1
ATOM 592 C CA . VAL A 1 80 ? 15.193 19.705 -15.762 1.00 93.06 80 VAL A CA 1
ATOM 593 C C . VAL A 1 80 ? 14.338 18.464 -15.477 1.00 93.06 80 VAL A C 1
ATOM 595 O O . VAL A 1 80 ? 14.884 17.377 -15.265 1.00 93.06 80 VAL A O 1
ATOM 598 N N . PRO A 1 81 ? 13.004 18.607 -15.432 1.00 95.75 81 PRO A N 1
ATOM 599 C CA . PRO A 1 81 ? 12.102 17.515 -15.100 1.00 95.75 81 PRO A CA 1
ATOM 600 C C . PRO A 1 81 ? 11.899 16.566 -16.278 1.00 95.75 81 PRO A C 1
ATOM 602 O O . PRO A 1 81 ? 11.928 17.000 -17.432 1.00 95.75 81 PRO A O 1
ATOM 605 N N . PHE A 1 82 ? 11.607 15.300 -15.980 1.00 96.44 82 PHE A N 1
ATOM 606 C CA . PHE A 1 82 ? 11.117 14.363 -16.989 1.00 96.44 82 PHE A CA 1
ATOM 607 C C . PHE A 1 82 ? 9.703 14.756 -17.441 1.00 96.44 82 PHE A C 1
ATOM 609 O O . PHE A 1 82 ? 8.833 15.045 -16.612 1.00 96.44 82 PHE A O 1
ATOM 616 N N . THR A 1 83 ? 9.475 14.801 -18.756 1.00 96.69 83 THR A N 1
ATOM 617 C CA . THR A 1 83 ? 8.167 15.094 -19.358 1.00 96.69 83 THR A CA 1
ATOM 618 C C . THR A 1 83 ? 7.873 14.155 -20.521 1.00 96.69 83 THR A C 1
ATOM 620 O O . THR A 1 83 ? 8.774 13.777 -21.269 1.00 96.69 83 THR A O 1
ATOM 623 N N . TRP A 1 84 ? 6.591 13.852 -20.747 1.00 96.81 84 TRP A N 1
ATOM 624 C CA . TRP A 1 84 ? 6.182 13.007 -21.874 1.00 96.81 84 TRP A CA 1
ATOM 625 C C . TRP A 1 84 ? 6.676 13.535 -23.227 1.00 96.81 84 TRP A C 1
ATOM 627 O O . TRP A 1 84 ? 7.117 12.754 -24.061 1.00 96.81 84 TRP A O 1
ATOM 637 N N . GLU A 1 85 ? 6.653 14.855 -23.439 1.00 95.69 85 GLU A N 1
ATOM 638 C CA . GLU A 1 85 ? 7.098 15.474 -24.695 1.00 95.69 85 GLU A CA 1
ATOM 639 C C . GLU A 1 85 ? 8.604 15.303 -24.939 1.00 95.69 85 GLU A C 1
ATOM 641 O O . GLU A 1 85 ? 9.016 15.009 -26.059 1.00 95.69 85 GLU A O 1
ATOM 646 N N . ALA A 1 86 ? 9.429 15.486 -23.904 1.00 94.94 86 ALA A N 1
ATOM 647 C CA . ALA A 1 86 ? 10.882 15.455 -24.049 1.00 94.94 86 ALA A CA 1
ATOM 648 C C . ALA A 1 86 ? 11.470 14.044 -23.908 1.00 94.94 86 ALA A C 1
ATOM 650 O O . ALA A 1 86 ? 12.527 13.764 -24.474 1.00 94.94 86 ALA A O 1
ATOM 651 N N . ASN A 1 87 ? 10.820 13.173 -23.133 1.00 94.06 87 ASN A N 1
ATOM 652 C CA . ASN A 1 87 ? 11.394 11.907 -22.679 1.00 94.06 87 ASN A CA 1
ATOM 653 C C . ASN A 1 87 ? 10.558 10.678 -23.047 1.00 94.06 87 ASN A C 1
ATOM 655 O O . ASN A 1 87 ? 11.064 9.569 -22.938 1.00 94.06 87 ASN A O 1
ATOM 659 N N . GLY A 1 88 ? 9.302 10.850 -23.471 1.00 94.00 88 GLY A N 1
ATOM 660 C CA . GLY A 1 88 ? 8.366 9.742 -23.696 1.00 94.00 88 GLY A CA 1
ATOM 661 C C . GLY A 1 88 ? 7.705 9.205 -22.420 1.00 94.00 88 GLY A C 1
ATOM 662 O O . GLY A 1 88 ? 6.767 8.421 -22.517 1.00 94.00 88 GLY A O 1
ATOM 663 N N . PHE A 1 89 ? 8.131 9.674 -21.246 1.00 95.50 89 PHE A N 1
ATOM 664 C CA . PHE A 1 89 ? 7.571 9.340 -19.937 1.00 95.50 89 PHE A CA 1
ATOM 665 C C . PHE A 1 89 ? 7.673 10.541 -18.984 1.00 95.50 89 PHE A C 1
ATOM 667 O O . PHE A 1 89 ? 8.379 11.516 -19.258 1.00 95.50 89 PHE A O 1
ATOM 674 N N . ALA A 1 90 ? 6.990 10.472 -17.845 1.00 97.69 90 ALA A N 1
ATOM 675 C CA . ALA A 1 90 ? 7.156 11.405 -16.738 1.00 97.69 90 ALA A CA 1
ATOM 676 C C . ALA A 1 90 ? 7.117 10.664 -15.394 1.00 97.69 90 ALA A C 1
ATOM 678 O O . ALA A 1 90 ? 6.489 9.617 -15.273 1.00 97.69 90 ALA A O 1
ATOM 679 N N . ALA A 1 91 ? 7.765 11.226 -14.376 1.00 97.75 91 ALA A N 1
ATOM 680 C CA . ALA A 1 91 ? 7.778 10.699 -13.010 1.00 97.75 91 ALA A CA 1
ATOM 681 C C . ALA A 1 91 ? 7.612 11.849 -12.004 1.00 97.75 91 ALA A C 1
ATOM 683 O O . ALA A 1 91 ? 8.016 12.990 -12.282 1.00 97.75 91 ALA A O 1
ATOM 684 N N . ASN A 1 92 ? 7.007 11.575 -10.849 1.00 98.25 92 ASN A N 1
ATOM 685 C CA . ASN A 1 92 ? 6.913 12.548 -9.759 1.00 98.25 92 ASN A CA 1
ATOM 686 C C . ASN A 1 92 ? 8.136 12.490 -8.858 1.00 98.25 92 ASN A C 1
ATOM 688 O O . ASN A 1 92 ? 8.860 11.513 -8.838 1.00 98.25 92 ASN A O 1
ATOM 692 N N . ALA A 1 93 ? 8.316 13.536 -8.069 1.00 97.69 93 ALA A N 1
ATOM 693 C CA . ALA A 1 93 ? 9.095 13.536 -6.841 1.00 97.69 93 ALA A CA 1
ATOM 694 C C . ALA A 1 93 ? 8.186 14.057 -5.718 1.00 97.69 93 ALA A C 1
ATOM 696 O O . ALA A 1 93 ? 7.196 14.737 -5.993 1.00 97.69 93 ALA A O 1
ATOM 697 N N . TYR A 1 94 ? 8.513 13.786 -4.459 1.00 97.81 94 TYR A N 1
ATOM 698 C CA . TYR A 1 94 ? 7.691 14.228 -3.332 1.00 97.81 94 TYR A CA 1
ATOM 699 C C . TYR A 1 94 ? 8.533 14.783 -2.196 1.00 97.81 94 TYR A C 1
ATOM 701 O O . TYR A 1 94 ? 9.569 14.228 -1.836 1.00 97.81 94 TYR A O 1
ATOM 709 N N . GLU A 1 95 ? 8.048 15.861 -1.597 1.00 97.19 95 GLU A N 1
ATOM 710 C CA . GLU A 1 95 ? 8.527 16.368 -0.319 1.00 97.19 95 GLU A CA 1
ATOM 711 C C . GLU A 1 95 ? 7.370 16.315 0.669 1.00 97.19 95 GLU A C 1
ATOM 713 O O . GLU A 1 95 ? 6.397 17.062 0.551 1.00 97.19 95 GLU A O 1
ATOM 718 N N . LEU A 1 96 ? 7.469 15.359 1.586 1.00 96.62 96 LEU A N 1
ATOM 719 C CA . LEU A 1 96 ? 6.482 15.056 2.607 1.00 96.62 96 LEU A CA 1
ATOM 720 C C . LEU A 1 96 ? 7.102 15.404 3.960 1.00 96.62 96 LEU A C 1
ATOM 722 O O . LEU A 1 96 ? 8.034 14.753 4.422 1.00 96.62 96 LEU A O 1
ATOM 726 N N . HIS A 1 97 ? 6.626 16.459 4.594 1.00 96.06 97 HIS A N 1
ATOM 727 C CA . HIS A 1 97 ? 7.146 16.994 5.843 1.00 96.06 97 HIS A CA 1
ATOM 728 C C . HIS A 1 97 ? 6.700 16.214 7.089 1.00 96.06 97 HIS A C 1
ATOM 730 O O . HIS A 1 97 ? 7.199 16.491 8.179 1.00 96.06 97 HIS A O 1
ATOM 736 N N . THR A 1 98 ? 5.801 15.243 6.923 1.00 94.81 98 THR A N 1
ATOM 737 C CA . THR A 1 98 ? 5.324 14.334 7.970 1.00 94.81 98 THR A CA 1
ATOM 738 C C . THR A 1 98 ? 4.924 12.985 7.347 1.00 94.81 98 THR A C 1
ATOM 740 O O . THR A 1 98 ? 4.432 12.955 6.214 1.00 94.81 98 THR A O 1
ATOM 743 N N . ASP A 1 99 ? 5.147 11.866 8.044 1.00 93.31 99 ASP A N 1
ATOM 744 C CA . ASP A 1 99 ? 4.500 10.576 7.755 1.00 93.31 99 ASP A CA 1
ATOM 745 C C . ASP A 1 99 ? 3.100 10.473 8.354 1.00 93.31 99 ASP A C 1
ATOM 747 O O . ASP A 1 99 ? 2.383 9.523 8.031 1.00 93.31 99 ASP A O 1
ATOM 751 N N . GLN A 1 100 ? 2.709 11.463 9.157 1.00 91.38 100 GLN A N 1
ATOM 752 C CA . GLN A 1 100 ? 1.387 11.584 9.747 1.00 91.38 100 GLN A CA 1
ATOM 753 C C . GLN A 1 100 ? 0.431 12.316 8.773 1.00 91.38 100 GLN A C 1
ATOM 755 O O . GLN A 1 100 ? 0.091 13.487 8.947 1.00 91.38 100 GLN A O 1
ATOM 760 N N . TYR A 1 101 ? 0.112 11.680 7.639 1.00 90.56 101 TYR A N 1
ATOM 761 C CA . TYR A 1 101 ? -0.466 12.325 6.460 1.00 90.56 101 TYR A CA 1
ATOM 762 C C . TYR A 1 101 ? -1.624 11.546 5.813 1.00 90.56 101 TYR A C 1
ATOM 764 O O . TYR A 1 101 ? -1.439 10.544 5.114 1.00 90.56 101 TYR A O 1
ATOM 772 N N . GLY A 1 102 ? -2.833 12.100 5.943 1.00 93.00 102 GLY A N 1
ATOM 773 C CA . GLY A 1 102 ? -4.045 11.595 5.303 1.00 93.00 102 GLY A CA 1
ATOM 774 C C . GLY A 1 102 ? -4.566 10.295 5.916 1.00 93.00 102 GLY A C 1
ATOM 775 O O . GLY A 1 102 ? -4.640 10.166 7.130 1.00 93.00 102 GLY A O 1
ATOM 776 N N . SER A 1 103 ? -4.979 9.337 5.079 1.00 96.31 103 SER A N 1
ATOM 777 C CA . SER A 1 103 ? -5.333 8.000 5.572 1.00 96.31 103 SER A CA 1
ATOM 778 C C . SER A 1 103 ? -4.069 7.229 5.930 1.00 96.31 103 SER A C 1
ATOM 780 O O . SER A 1 103 ? -3.258 6.943 5.044 1.00 96.31 103 SER A O 1
ATOM 782 N N . GLN A 1 104 ? -3.929 6.839 7.192 1.00 95.25 104 GLN A N 1
ATOM 783 C CA . GLN A 1 104 ? -2.658 6.335 7.701 1.00 95.25 104 GLN A CA 1
ATOM 784 C C . GLN A 1 104 ? -2.766 5.159 8.664 1.00 95.25 104 GLN A C 1
ATOM 786 O O . GLN A 1 104 ? -3.863 4.738 9.046 1.00 95.25 104 GLN A O 1
ATOM 791 N N . LEU A 1 105 ? -1.609 4.585 8.990 1.00 97.06 105 LEU A N 1
ATOM 792 C CA . LEU A 1 105 ? -1.424 3.575 10.024 1.00 97.06 105 LEU A CA 1
ATOM 793 C C . LEU A 1 105 ? -0.260 3.978 10.933 1.00 97.06 105 LEU A C 1
ATOM 795 O O . LEU A 1 105 ? 0.858 4.156 10.445 1.00 97.06 105 LEU A O 1
ATOM 799 N N . ASP A 1 106 ? -0.506 3.982 12.235 1.00 97.12 106 ASP A N 1
ATOM 800 C CA . ASP A 1 106 ? 0.482 4.309 13.254 1.00 97.12 106 ASP A CA 1
ATOM 801 C C . ASP A 1 106 ? 1.058 3.036 13.871 1.00 97.12 106 ASP A C 1
ATOM 803 O O . ASP A 1 106 ? 0.338 2.248 14.511 1.00 97.12 106 ASP A O 1
ATOM 807 N N . PRO A 1 107 ? 2.363 2.781 13.671 1.00 97.69 107 PRO A N 1
ATOM 808 C CA . PRO A 1 107 ? 3.065 1.729 14.371 1.00 97.69 107 PRO A CA 1
ATOM 809 C C . PRO A 1 107 ? 3.343 2.158 15.824 1.00 97.69 107 PRO A C 1
ATOM 811 O O . PRO A 1 107 ? 3.552 3.339 16.099 1.00 97.69 107 PRO A O 1
ATOM 814 N N . PRO A 1 108 ? 3.480 1.220 16.775 1.00 98.12 108 PRO A N 1
ATOM 815 C CA . PRO A 1 108 ? 3.787 1.579 18.158 1.00 98.12 108 PRO A CA 1
ATOM 816 C C . PRO A 1 108 ? 5.160 2.260 18.324 1.00 98.12 108 PRO A C 1
ATOM 818 O O . PRO A 1 108 ? 5.384 2.964 19.311 1.00 98.12 108 PRO A O 1
ATOM 821 N N . ALA A 1 109 ? 6.066 2.118 17.344 1.00 98.12 109 ALA A N 1
ATOM 822 C CA . ALA A 1 109 ? 7.302 2.899 17.266 1.00 98.12 109 ALA A CA 1
ATOM 823 C C . ALA A 1 109 ? 7.083 4.419 17.257 1.00 98.12 109 ALA A C 1
ATOM 825 O O . ALA A 1 109 ? 7.969 5.134 17.726 1.00 98.12 109 ALA A O 1
ATOM 826 N N . HIS A 1 110 ? 5.931 4.905 16.776 1.00 97.12 110 HIS A N 1
ATOM 827 C CA . HIS A 1 110 ? 5.580 6.327 16.773 1.00 97.12 110 HIS A CA 1
ATOM 828 C C . HIS A 1 110 ? 5.754 6.946 18.170 1.00 97.12 110 HIS A C 1
ATOM 830 O O . HIS A 1 110 ? 6.406 7.975 18.325 1.00 97.12 110 HIS A O 1
ATOM 836 N N . TRP A 1 111 ? 5.323 6.230 19.213 1.00 97.25 111 TRP A N 1
ATOM 837 C CA . TRP A 1 111 ? 5.438 6.663 20.610 1.00 97.25 111 TRP A CA 1
ATOM 838 C C . TRP A 1 111 ? 6.580 6.012 21.382 1.00 97.25 111 TRP A C 1
ATOM 840 O O . TRP A 1 111 ? 7.040 6.547 22.390 1.00 97.25 111 TRP A O 1
ATOM 850 N N . ASN A 1 112 ? 7.037 4.828 20.972 1.00 97.50 112 ASN A N 1
ATOM 851 C CA . ASN A 1 112 ? 8.056 4.119 21.730 1.00 97.50 112 ASN A CA 1
ATOM 852 C C . ASN A 1 112 ? 9.025 3.342 20.826 1.00 97.50 112 ASN A C 1
ATOM 854 O O . ASN A 1 112 ? 8.670 2.274 20.317 1.00 97.50 112 ASN A O 1
ATOM 858 N N . PRO A 1 113 ? 10.294 3.785 20.713 1.00 97.69 113 PRO A N 1
ATOM 859 C CA . PRO A 1 113 ? 11.238 3.281 19.716 1.00 97.69 113 PRO A CA 1
ATOM 860 C C . PRO A 1 113 ? 11.617 1.805 19.908 1.00 97.69 113 PRO A C 1
ATOM 862 O O . PRO A 1 113 ? 12.229 1.202 19.025 1.00 97.69 113 PRO A O 1
ATOM 865 N N . ILE A 1 114 ? 11.291 1.190 21.052 1.00 97.94 114 ILE A N 1
ATOM 866 C CA . ILE A 1 114 ? 11.532 -0.241 21.290 1.00 97.94 114 ILE A CA 1
ATOM 867 C C . ILE A 1 114 ? 10.520 -1.148 20.579 1.00 97.94 114 ILE A C 1
ATOM 869 O O . ILE A 1 114 ? 10.785 -2.337 20.433 1.00 97.94 114 ILE A O 1
ATOM 873 N N . TYR A 1 115 ? 9.364 -0.634 20.160 1.00 98.06 115 TYR A N 1
ATOM 874 C CA . TYR A 1 115 ? 8.358 -1.410 19.433 1.00 98.06 115 TYR A CA 1
ATOM 875 C C . TYR A 1 115 ? 8.554 -1.326 17.915 1.00 98.06 115 TYR A C 1
ATOM 877 O O . TYR A 1 115 ? 9.317 -0.471 17.464 1.00 98.06 115 TYR A O 1
ATOM 885 N N . PRO A 1 116 ? 7.911 -2.216 17.130 1.00 97.75 116 PRO A N 1
ATOM 886 C CA . PRO A 1 116 ? 8.036 -2.244 15.673 1.00 97.75 116 PRO A CA 1
ATOM 887 C C . PRO A 1 116 ? 7.640 -0.939 14.979 1.00 97.75 116 PRO A C 1
ATOM 889 O O . PRO A 1 116 ? 6.640 -0.331 15.360 1.00 97.75 116 PRO A O 1
ATOM 892 N N . ALA A 1 117 ? 8.403 -0.569 13.949 1.00 98.06 117 ALA A N 1
ATOM 893 C CA . ALA A 1 117 ? 8.082 0.437 12.933 1.00 98.06 117 ALA A CA 1
ATOM 894 C C . ALA A 1 117 ? 7.294 -0.167 11.750 1.00 98.06 117 ALA A C 1
ATOM 896 O O . ALA A 1 117 ? 7.054 -1.377 11.705 1.00 98.06 117 ALA A O 1
ATOM 897 N N . ILE A 1 118 ? 6.906 0.666 10.774 1.00 97.00 118 ILE A N 1
ATOM 898 C CA . ILE A 1 118 ? 6.124 0.263 9.588 1.00 97.00 118 ILE A CA 1
ATOM 899 C C . ILE A 1 118 ? 6.725 -0.933 8.832 1.00 97.00 118 ILE A C 1
ATOM 901 O O . ILE A 1 118 ? 6.003 -1.871 8.471 1.00 97.00 118 ILE A O 1
ATOM 905 N N . ASP A 1 119 ? 8.035 -0.931 8.580 1.00 97.00 119 ASP A N 1
ATOM 906 C CA . ASP A 1 119 ? 8.706 -1.997 7.829 1.00 97.00 119 ASP A CA 1
ATOM 907 C C . ASP A 1 119 ? 8.840 -3.315 8.600 1.00 97.00 119 ASP A C 1
ATOM 909 O O . ASP A 1 119 ? 9.127 -4.354 8.002 1.00 97.00 119 ASP A O 1
ATOM 913 N N . GLU A 1 120 ? 8.582 -3.280 9.905 1.00 96.75 120 GLU A N 1
ATOM 914 C CA . GLU A 1 120 ? 8.632 -4.422 10.816 1.00 96.75 120 GLU A CA 1
ATOM 915 C C . GLU A 1 120 ? 7.239 -5.006 11.105 1.00 96.75 120 GLU A C 1
ATOM 917 O O . GLU A 1 120 ? 7.121 -6.023 11.797 1.00 96.75 120 GLU A O 1
ATOM 922 N N . LEU A 1 121 ? 6.175 -4.398 10.566 1.00 96.44 121 LEU A N 1
ATOM 923 C CA . LEU A 1 121 ? 4.823 -4.938 10.671 1.00 96.44 121 LEU A CA 1
ATOM 924 C C . LEU A 1 121 ? 4.707 -6.254 9.888 1.00 96.44 121 LEU A C 1
ATOM 926 O O . LEU A 1 121 ? 5.125 -6.320 8.721 1.00 96.44 121 LEU A O 1
ATOM 930 N N . PRO A 1 122 ? 4.108 -7.302 10.485 1.00 96.62 122 PRO A N 1
ATOM 931 C CA . PRO A 1 122 ? 4.022 -8.598 9.840 1.00 96.62 122 PRO A CA 1
ATOM 932 C C . PRO A 1 122 ? 3.087 -8.542 8.620 1.00 96.62 122 PRO A C 1
ATOM 934 O O . PRO A 1 122 ? 2.049 -7.873 8.656 1.00 96.62 122 PRO A O 1
ATOM 937 N N . PRO A 1 123 ? 3.380 -9.308 7.552 1.00 97.19 123 PRO A N 1
ATOM 938 C CA . PRO A 1 123 ? 2.566 -9.318 6.331 1.00 97.19 123 PRO A CA 1
ATOM 939 C C . PRO A 1 123 ? 1.137 -9.830 6.559 1.00 97.19 123 PRO A C 1
ATOM 941 O O . PRO A 1 123 ? 0.251 -9.656 5.731 1.00 97.19 123 PRO A O 1
ATOM 944 N N . THR A 1 124 ? 0.868 -10.435 7.710 1.00 97.44 124 THR A N 1
ATOM 945 C CA . THR A 1 124 ? -0.459 -10.888 8.119 1.00 97.44 124 THR A CA 1
ATOM 946 C C . THR A 1 124 ? -1.449 -9.746 8.377 1.00 97.44 124 THR A C 1
ATOM 948 O O . THR A 1 124 ? -2.634 -10.015 8.567 1.00 97.44 124 THR A O 1
ATOM 951 N N . PHE A 1 125 ? -1.025 -8.478 8.391 1.00 97.75 125 PHE A N 1
ATOM 952 C CA . PHE A 1 125 ? -1.937 -7.322 8.414 1.00 97.75 125 PHE A CA 1
ATOM 953 C C . PHE A 1 125 ? -2.752 -7.188 7.115 1.00 97.75 125 PHE A C 1
ATOM 955 O O . PHE A 1 125 ? -3.809 -6.562 7.133 1.00 97.75 125 PHE A O 1
ATOM 962 N N . ALA A 1 126 ? -2.298 -7.822 6.026 1.00 97.81 126 ALA A N 1
ATOM 963 C CA . ALA A 1 126 ? -2.794 -7.643 4.664 1.00 97.81 126 ALA A CA 1
ATOM 964 C C . ALA A 1 126 ? -4.316 -7.736 4.498 1.00 97.81 126 ALA A C 1
ATOM 966 O O . ALA A 1 126 ? -4.891 -6.923 3.783 1.00 97.81 126 ALA A O 1
ATOM 967 N N . LEU A 1 127 ? -4.975 -8.728 5.109 1.00 98.50 127 LEU A N 1
ATOM 968 C CA . LEU A 1 127 ? -6.405 -8.980 4.909 1.00 98.50 127 LEU A CA 1
ATOM 969 C C . LEU A 1 127 ? -7.059 -9.497 6.193 1.00 98.50 127 LEU A C 1
ATOM 971 O O . LEU A 1 127 ? -6.669 -10.548 6.701 1.00 98.50 127 LEU A O 1
ATOM 975 N N . ARG A 1 128 ? -8.070 -8.791 6.715 1.00 98.44 128 ARG A N 1
ATOM 976 C CA . ARG A 1 128 ? -8.730 -9.123 7.996 1.00 98.44 128 ARG A CA 1
ATOM 977 C C . ARG A 1 128 ? -10.247 -8.934 7.951 1.00 98.44 128 ARG A C 1
ATOM 979 O O . ARG A 1 128 ? -10.724 -8.162 7.125 1.00 98.44 128 ARG A O 1
ATOM 986 N N . PRO A 1 129 ? -11.028 -9.587 8.834 1.00 98.56 129 PRO A N 1
ATOM 987 C CA . PRO A 1 129 ? -12.425 -9.226 9.054 1.00 98.56 129 PRO A CA 1
ATOM 988 C C . PRO A 1 129 ? -12.541 -7.753 9.445 1.00 98.56 129 PRO A C 1
ATOM 990 O O . PRO A 1 129 ? -11.790 -7.293 10.303 1.00 98.56 129 PRO A O 1
ATOM 993 N N . LEU A 1 130 ? -13.482 -7.040 8.831 1.00 98.75 130 LEU A N 1
ATOM 994 C CA . LEU A 1 130 ? -13.780 -5.645 9.126 1.00 98.75 130 LEU A CA 1
ATOM 995 C C . LEU A 1 130 ? -15.093 -5.538 9.902 1.00 98.75 130 LEU A C 1
ATOM 997 O O . LEU A 1 130 ? -16.124 -6.058 9.471 1.00 98.75 130 LEU A O 1
ATOM 1001 N N . VAL A 1 131 ? -15.044 -4.821 11.020 1.00 98.69 131 VAL A N 1
ATOM 1002 C CA . VAL A 1 131 ? -16.199 -4.356 11.789 1.00 98.69 131 VAL A CA 1
ATOM 1003 C C . VAL A 1 131 ? -16.280 -2.840 11.655 1.00 98.69 131 VAL A C 1
ATOM 1005 O O . VAL A 1 131 ? -15.267 -2.166 11.824 1.00 98.69 131 VAL A O 1
ATOM 1008 N N . VAL A 1 132 ? -17.474 -2.302 11.393 1.00 98.56 132 VAL A N 1
ATOM 1009 C CA . VAL A 1 132 ? -17.720 -0.853 11.463 1.00 98.56 132 VAL A CA 1
ATOM 1010 C C . VAL A 1 132 ? -18.712 -0.559 12.584 1.00 98.56 132 VAL A C 1
ATOM 1012 O O . VAL A 1 132 ? -19.832 -1.075 12.575 1.00 98.56 132 VAL A O 1
ATOM 1015 N N . ILE A 1 133 ? -18.303 0.268 13.547 1.00 98.69 133 ILE A N 1
ATOM 1016 C CA . ILE A 1 133 ? -19.153 0.750 14.641 1.00 98.69 133 ILE A CA 1
ATOM 1017 C C . ILE A 1 133 ? -19.640 2.154 14.289 1.00 98.69 133 ILE A C 1
ATOM 1019 O O . ILE A 1 133 ? -18.844 3.081 14.177 1.00 98.69 133 ILE A O 1
ATOM 1023 N N . ASP A 1 134 ? -20.951 2.312 14.113 1.00 98.44 134 ASP A N 1
ATOM 1024 C CA . ASP A 1 134 ? -21.571 3.594 13.769 1.00 98.44 134 ASP A CA 1
ATOM 1025 C C . ASP A 1 134 ? -21.957 4.387 15.031 1.00 98.44 134 ASP A C 1
ATOM 1027 O O . ASP A 1 134 ? -22.814 3.968 15.820 1.00 98.44 134 ASP A O 1
ATOM 1031 N N . ILE A 1 135 ? -21.331 5.553 15.210 1.00 98.50 135 ILE A N 1
ATOM 1032 C CA . ILE A 1 135 ? -21.644 6.521 16.271 1.00 98.50 135 ILE A CA 1
ATOM 1033 C C . ILE A 1 135 ? -22.243 7.826 15.726 1.00 98.50 135 ILE A C 1
ATOM 1035 O O . ILE A 1 135 ? -22.436 8.775 16.486 1.00 98.50 135 ILE A O 1
ATOM 1039 N N . THR A 1 136 ? -22.604 7.887 14.441 1.00 98.44 136 THR A N 1
ATOM 1040 C CA . THR A 1 136 ? -23.041 9.118 13.756 1.00 98.44 136 THR A CA 1
ATOM 1041 C C . THR A 1 136 ? -24.235 9.794 14.431 1.00 98.44 136 THR A C 1
ATOM 1043 O O . THR A 1 136 ? -24.267 11.014 14.562 1.00 98.44 136 THR A O 1
ATOM 1046 N N . ASP A 1 137 ? -25.212 9.035 14.933 1.00 98.31 137 ASP A N 1
ATOM 1047 C CA . ASP A 1 137 ? -26.371 9.601 15.642 1.00 98.31 137 ASP A CA 1
ATOM 1048 C C . ASP A 1 137 ? -26.021 10.222 17.001 1.00 98.31 137 ASP A C 1
ATOM 1050 O O . ASP A 1 137 ? -26.790 11.032 17.528 1.00 98.31 137 ASP A O 1
ATOM 1054 N N . LYS A 1 138 ? -24.877 9.844 17.577 1.00 98.56 138 LYS A N 1
ATOM 1055 C CA . LYS A 1 138 ? -24.336 10.435 18.805 1.00 98.56 138 LYS A CA 1
ATOM 1056 C C . LYS A 1 138 ? -23.506 11.668 18.466 1.00 98.56 138 LYS A C 1
ATOM 1058 O O . LYS A 1 138 ? -23.755 12.713 19.055 1.00 98.56 138 LYS A O 1
ATOM 1063 N N . VAL A 1 139 ? -22.676 11.582 17.425 1.00 98.25 139 VAL A N 1
ATOM 1064 C CA . VAL A 1 139 ? -21.912 12.711 16.866 1.00 98.25 139 VAL A CA 1
ATOM 1065 C C . VAL A 1 139 ? -22.821 13.873 16.442 1.00 98.25 139 VAL A C 1
ATOM 1067 O O . VAL A 1 139 ? -22.533 15.030 16.718 1.00 98.25 139 VAL A O 1
ATOM 1070 N N . LYS A 1 140 ? -23.994 13.596 15.856 1.00 97.88 140 LYS A N 1
ATOM 1071 C CA . LYS A 1 140 ? -24.994 14.637 15.530 1.00 97.88 140 LYS A CA 1
ATOM 1072 C C . LYS A 1 140 ? -25.516 15.403 16.751 1.00 97.88 140 LYS A C 1
ATOM 1074 O O . LYS A 1 140 ? -26.021 16.510 16.597 1.00 97.88 140 LYS A O 1
ATOM 1079 N N . LYS A 1 141 ? -25.497 14.787 17.936 1.00 98.19 141 LYS A N 1
ATOM 1080 C CA . LYS A 1 141 ? -25.977 15.392 19.191 1.00 98.19 141 LYS A CA 1
ATOM 1081 C C . LYS A 1 141 ? -24.848 16.067 19.960 1.00 98.19 141 LYS A C 1
ATOM 1083 O O . LYS A 1 141 ? -25.097 17.042 20.658 1.00 98.19 141 LYS A O 1
ATOM 1088 N N . ASP A 1 142 ? -23.649 15.520 19.837 1.00 98.00 142 ASP A N 1
ATOM 1089 C CA . ASP A 1 142 ? -22.421 15.981 20.460 1.00 98.00 142 ASP A CA 1
ATOM 1090 C C . ASP A 1 142 ? -21.278 15.714 19.482 1.00 98.00 142 ASP A C 1
ATOM 1092 O O . ASP A 1 142 ? -20.856 14.572 19.317 1.00 98.00 142 ASP A O 1
ATOM 1096 N N . PHE A 1 143 ? -20.806 16.757 18.799 1.00 96.38 143 PHE A N 1
ATOM 1097 C CA . PHE A 1 143 ? -19.793 16.610 17.756 1.00 96.38 143 PHE A CA 1
ATOM 1098 C C . PHE A 1 143 ? -18.489 15.998 18.291 1.00 96.38 143 PHE A C 1
ATOM 1100 O O . PHE A 1 143 ? -17.846 15.233 17.585 1.00 96.38 143 PHE A O 1
ATOM 1107 N N . GLY A 1 144 ? -18.154 16.244 19.562 1.00 96.81 144 GLY A N 1
ATOM 1108 C CA . GLY A 1 144 ? -16.989 15.668 20.233 1.00 96.81 144 GLY A CA 1
ATOM 1109 C C . GLY A 1 144 ? -17.230 14.282 20.835 1.00 96.81 144 GLY A C 1
ATOM 1110 O O . GLY A 1 144 ? -16.453 13.858 21.691 1.00 96.81 144 GLY A O 1
ATOM 1111 N N . TYR A 1 145 ? -18.311 13.582 20.465 1.00 98.25 145 TYR A N 1
ATOM 1112 C CA . TYR A 1 145 ? -18.651 12.297 21.071 1.00 98.25 145 TYR A CA 1
ATOM 1113 C C . TYR A 1 145 ? -17.513 11.282 20.910 1.00 98.25 145 TYR A C 1
ATOM 1115 O O . TYR A 1 145 ? -17.082 10.975 19.800 1.00 98.25 145 TYR A O 1
ATOM 1123 N N . GLN A 1 146 ? -17.076 10.723 22.036 1.00 97.62 146 GLN A N 1
ATOM 1124 C CA . GLN A 1 146 ? -16.041 9.696 22.092 1.00 97.62 146 GLN A CA 1
ATOM 1125 C C . GLN A 1 146 ? -16.685 8.308 22.172 1.00 97.62 146 GLN A C 1
ATOM 1127 O O . GLN A 1 146 ? -17.543 8.091 23.034 1.00 97.62 146 GLN A O 1
ATOM 1132 N N . LEU A 1 147 ? -16.254 7.367 21.325 1.00 98.50 147 LEU A N 1
ATOM 1133 C CA . LEU A 1 147 ? -16.645 5.956 21.375 1.00 98.50 147 LEU A CA 1
ATOM 1134 C C . LEU A 1 147 ? -16.501 5.403 22.799 1.00 98.50 147 LEU A C 1
ATOM 1136 O O . LEU A 1 147 ? -15.452 5.544 23.439 1.00 98.50 147 LEU A O 1
ATOM 1140 N N . LYS A 1 148 ? -17.539 4.714 23.278 1.00 98.56 148 LYS A N 1
ATOM 1141 C CA . LYS A 1 148 ? -17.583 4.095 24.608 1.00 98.56 148 LYS A CA 1
ATOM 1142 C C . LYS A 1 148 ? -17.742 2.582 24.534 1.00 98.56 148 LYS A C 1
ATOM 1144 O O . LYS A 1 148 ? -18.146 2.019 23.517 1.00 98.56 148 LYS A O 1
ATOM 1149 N N . VAL A 1 149 ? -17.483 1.910 25.655 1.00 98.81 149 VAL A N 1
ATOM 1150 C CA . VAL A 1 149 ? -17.695 0.458 25.791 1.00 98.81 149 VAL A CA 1
ATOM 1151 C C . VAL A 1 149 ? -19.154 0.087 25.502 1.00 98.81 149 VAL A C 1
ATOM 1153 O O . VAL A 1 149 ? -19.422 -0.939 24.880 1.00 98.81 149 VAL A O 1
ATOM 1156 N N . GLU A 1 150 ? -20.109 0.936 25.888 1.00 98.75 150 GLU A N 1
ATOM 1157 C CA . GLU A 1 150 ? -21.533 0.705 25.640 1.00 98.75 150 GLU A CA 1
ATOM 1158 C C . GLU A 1 150 ? -21.869 0.667 24.146 1.00 98.75 150 GLU A C 1
ATOM 1160 O O . GLU A 1 150 ? -22.762 -0.078 23.749 1.00 98.75 150 GLU A O 1
ATOM 1165 N N . ASP A 1 151 ? -21.146 1.417 23.310 1.00 98.75 151 ASP A N 1
ATOM 1166 C CA . ASP A 1 151 ? -21.335 1.407 21.857 1.00 98.75 151 ASP A CA 1
ATOM 1167 C C . ASP A 1 151 ? -20.889 0.081 21.251 1.00 98.75 151 ASP A C 1
ATOM 1169 O O . ASP A 1 151 ? -21.594 -0.492 20.418 1.00 98.75 151 ASP A O 1
ATOM 1173 N N . VAL A 1 152 ? -19.754 -0.437 21.729 1.00 98.81 152 VAL A N 1
ATOM 1174 C CA . VAL A 1 152 ? -19.229 -1.751 21.348 1.00 98.81 152 VAL A CA 1
ATOM 1175 C C . VAL A 1 152 ? -20.230 -2.844 21.733 1.00 98.81 152 VAL A C 1
ATOM 1177 O O . VAL A 1 152 ? -20.625 -3.651 20.895 1.00 98.81 152 VAL A O 1
ATOM 1180 N N . LEU A 1 153 ? -20.716 -2.839 22.976 1.00 98.75 153 LEU A N 1
ATOM 1181 C CA . LEU A 1 153 ? -21.693 -3.823 23.457 1.00 98.75 153 LEU A CA 1
ATOM 1182 C C . LEU A 1 153 ? -23.048 -3.710 22.739 1.00 98.75 153 LEU A C 1
ATOM 1184 O O . LEU A 1 153 ? -23.706 -4.722 22.473 1.00 98.75 153 LEU A O 1
ATOM 1188 N N . ALA A 1 154 ? -23.477 -2.491 22.405 1.00 98.62 154 ALA A N 1
ATOM 1189 C CA . ALA A 1 154 ? -24.688 -2.258 21.628 1.00 98.62 154 ALA A CA 1
ATOM 1190 C C . ALA A 1 154 ? -24.548 -2.801 20.200 1.00 98.62 154 ALA A C 1
ATOM 1192 O O . ALA A 1 154 ? -25.487 -3.424 19.698 1.00 98.62 154 ALA A O 1
ATOM 1193 N N . TRP A 1 155 ? -23.383 -2.621 19.570 1.00 98.25 155 TRP A N 1
ATOM 1194 C CA . TRP A 1 155 ? -23.072 -3.209 18.268 1.00 98.25 155 TRP A CA 1
ATOM 1195 C C . TRP A 1 155 ? -23.143 -4.742 18.324 1.00 98.25 155 TRP A C 1
ATOM 1197 O O . TRP A 1 155 ? -23.845 -5.355 17.518 1.00 98.25 155 TRP A O 1
ATOM 1207 N N . GLU A 1 156 ? -22.523 -5.367 19.328 1.00 98.25 156 GLU A N 1
ATOM 1208 C CA . GLU A 1 156 ? -22.546 -6.830 19.487 1.00 98.25 156 GLU A CA 1
ATOM 1209 C C . GLU A 1 156 ? -23.960 -7.370 19.715 1.00 98.25 156 GLU A C 1
ATOM 1211 O O . GLU A 1 156 ? -24.359 -8.391 19.150 1.00 98.25 156 GLU A O 1
ATOM 1216 N N . THR A 1 157 ? -24.764 -6.640 20.490 1.00 98.12 157 THR A N 1
ATOM 1217 C CA . THR A 1 157 ? -26.176 -6.965 20.722 1.00 98.12 157 THR A CA 1
ATOM 1218 C C . THR A 1 157 ? -26.996 -6.846 19.435 1.00 98.12 157 THR A C 1
ATOM 1220 O O . THR A 1 157 ? -27.794 -7.736 19.127 1.00 98.12 157 THR A O 1
ATOM 1223 N N . LYS A 1 158 ? -26.792 -5.769 18.663 1.00 96.44 158 LYS A N 1
ATOM 1224 C CA . LYS A 1 158 ? -27.479 -5.507 17.387 1.00 96.44 158 LYS A CA 1
ATOM 1225 C C . LYS A 1 158 ? -27.203 -6.611 16.368 1.00 96.44 158 LYS A C 1
ATOM 1227 O O . LYS A 1 158 ? -28.142 -7.110 15.747 1.00 96.44 158 LYS A O 1
ATOM 1232 N N . HIS A 1 159 ? -25.940 -7.009 16.225 1.00 94.94 159 HIS A N 1
ATOM 1233 C CA . HIS A 1 159 ? -25.505 -7.989 15.223 1.00 94.94 159 HIS A CA 1
ATOM 1234 C C . HIS A 1 159 ? -25.494 -9.432 15.725 1.00 94.94 159 HIS A C 1
ATOM 1236 O O . HIS A 1 159 ? -25.257 -10.350 14.944 1.00 94.94 159 HIS A O 1
ATOM 1242 N N . LYS A 1 160 ? -25.809 -9.651 17.009 1.00 95.31 160 LYS A N 1
ATOM 1243 C CA . LYS A 1 160 ? -25.874 -10.973 17.655 1.00 95.31 160 LYS A CA 1
ATOM 1244 C C . LYS A 1 160 ? -24.575 -11.769 17.506 1.00 95.31 160 LYS A C 1
ATOM 1246 O O . LYS A 1 160 ? -24.595 -12.988 17.345 1.00 95.31 160 LYS A O 1
ATOM 1251 N N . THR A 1 161 ? -23.451 -11.069 17.568 1.00 94.38 161 THR A N 1
ATOM 1252 C CA . THR A 1 161 ? -22.111 -11.649 17.536 1.00 94.38 161 THR A CA 1
ATOM 1253 C C . THR A 1 161 ? -21.178 -10.799 18.373 1.00 94.38 161 THR A C 1
ATOM 1255 O O . THR A 1 161 ? -21.358 -9.589 18.470 1.00 94.38 161 THR A O 1
ATOM 1258 N N . ASN A 1 162 ? -20.141 -11.427 18.918 1.00 96.25 162 ASN A N 1
ATOM 1259 C CA . ASN A 1 162 ? -19.004 -10.677 19.425 1.00 96.25 162 ASN A CA 1
ATOM 1260 C C . ASN A 1 162 ? -18.144 -10.175 18.259 1.00 96.25 162 ASN A C 1
ATOM 1262 O O . ASN A 1 162 ? -18.128 -10.791 17.185 1.00 96.25 162 ASN A O 1
ATOM 1266 N N . ILE A 1 163 ? -17.392 -9.101 18.491 1.00 98.25 163 ILE A N 1
ATOM 1267 C CA . ILE A 1 163 ? -16.323 -8.666 17.589 1.00 98.25 163 ILE A CA 1
ATOM 1268 C C . ILE A 1 163 ? -15.288 -9.802 17.472 1.00 98.25 163 ILE A C 1
ATOM 1270 O O . ILE A 1 163 ? -14.796 -10.278 18.503 1.00 98.25 163 ILE A O 1
ATOM 1274 N N . PRO A 1 164 ? -14.966 -10.282 16.254 1.00 96.81 164 PRO A N 1
ATOM 1275 C CA . PRO A 1 164 ? -14.041 -11.397 16.083 1.00 96.81 164 PRO A CA 1
ATOM 1276 C C . PRO A 1 164 ? -12.614 -11.059 16.529 1.00 96.81 164 PRO A C 1
ATOM 1278 O O . PRO A 1 164 ? -12.078 -10.002 16.210 1.00 96.81 164 PRO A O 1
ATOM 1281 N N . LYS A 1 165 ? -11.937 -12.008 17.185 1.00 97.12 165 LYS A N 1
ATOM 1282 C CA . LYS A 1 165 ? -10.502 -11.884 17.482 1.00 97.12 165 LYS A CA 1
ATOM 1283 C C . LYS A 1 165 ? -9.701 -11.634 16.198 1.00 97.12 165 LYS A C 1
ATOM 1285 O O . LYS A 1 165 ? -9.857 -12.360 15.215 1.00 97.12 165 LYS A O 1
ATOM 1290 N N . GLY A 1 166 ? -8.785 -10.671 16.249 1.00 97.25 166 GLY A N 1
ATOM 1291 C CA . GLY A 1 166 ? -7.904 -10.301 15.144 1.00 97.25 166 GLY A CA 1
ATOM 1292 C C . GLY A 1 166 ? -8.606 -9.567 13.999 1.00 97.25 166 GLY A C 1
ATOM 1293 O O . GLY A 1 166 ? -8.019 -9.471 12.922 1.00 97.25 166 GLY A O 1
ATOM 1294 N N . SER A 1 167 ? -9.843 -9.092 14.194 1.00 98.44 167 SER A N 1
ATOM 1295 C CA . SER A 1 167 ? -10.515 -8.192 13.252 1.00 98.44 167 SER A CA 1
ATOM 1296 C C . SER A 1 167 ? -9.923 -6.786 13.303 1.00 98.44 167 SER A C 1
ATOM 1298 O O . SER A 1 167 ? -9.264 -6.413 14.271 1.00 98.44 167 SER A O 1
ATOM 1300 N N . VAL A 1 168 ? -10.228 -5.989 12.289 1.00 98.88 168 VAL A N 1
ATOM 1301 C CA . VAL A 1 168 ? -10.053 -4.535 12.303 1.00 98.88 168 VAL A CA 1
ATOM 1302 C C . VAL A 1 168 ? -11.387 -3.888 12.657 1.00 98.88 168 VAL A C 1
ATOM 1304 O O . VAL A 1 168 ? -12.432 -4.336 12.178 1.00 98.88 168 VAL A O 1
ATOM 1307 N N . VAL A 1 169 ? -11.361 -2.860 13.505 1.00 98.88 169 VAL A N 1
ATOM 1308 C CA . VAL A 1 169 ? -12.559 -2.107 13.907 1.00 98.88 169 VAL A CA 1
ATOM 1309 C C . VAL A 1 169 ? -12.441 -0.662 13.442 1.00 98.88 169 VAL A C 1
ATOM 1311 O O . VAL A 1 169 ? -11.613 0.080 13.955 1.00 98.88 169 VAL A O 1
ATOM 1314 N N . PHE A 1 170 ? -13.286 -0.240 12.508 1.00 98.81 170 PHE A N 1
ATOM 1315 C CA . PHE A 1 170 ? -13.391 1.166 12.126 1.00 98.81 170 PHE A CA 1
ATOM 1316 C C . PHE A 1 170 ? -14.597 1.834 12.774 1.00 98.81 170 PHE A C 1
ATOM 1318 O O . PHE A 1 170 ? -15.678 1.252 12.874 1.00 98.81 170 PHE A O 1
ATOM 1325 N N . VAL A 1 171 ? -14.411 3.067 13.227 1.00 98.62 171 VAL A N 1
ATOM 1326 C CA . VAL A 1 171 ? -15.439 3.846 13.910 1.00 98.62 171 VAL A CA 1
ATOM 1327 C C . VAL A 1 171 ? -15.953 4.907 12.953 1.00 98.62 171 VAL A C 1
ATOM 1329 O O . VAL A 1 171 ? -15.222 5.796 12.522 1.00 98.62 171 VAL A O 1
ATOM 1332 N N . ARG A 1 172 ? -17.231 4.790 12.595 1.00 98.50 172 ARG A N 1
ATOM 1333 C CA . ARG A 1 172 ? -17.894 5.711 11.681 1.00 98.50 172 ARG A CA 1
ATOM 1334 C C . ARG A 1 172 ? -18.486 6.882 12.453 1.00 98.50 172 ARG A C 1
ATOM 1336 O O . ARG A 1 172 ? -19.396 6.699 13.266 1.00 98.50 172 ARG A O 1
ATOM 1343 N N . SER A 1 173 ? -18.038 8.082 12.109 1.00 98.25 173 SER A N 1
ATOM 1344 C CA . SER A 1 173 ? -18.534 9.356 12.638 1.00 98.25 173 SER A CA 1
ATOM 1345 C C . SER A 1 173 ? -19.109 10.283 11.572 1.00 98.25 173 SER A C 1
ATOM 1347 O O . SER A 1 173 ? -19.711 11.292 11.931 1.00 98.25 173 SER A O 1
ATOM 1349 N N . ASP A 1 174 ? -18.986 9.932 10.285 1.00 98.00 174 ASP A N 1
ATOM 1350 C CA . ASP A 1 174 ? -19.284 10.796 9.135 1.00 98.00 174 ASP A CA 1
ATOM 1351 C C . ASP A 1 174 ? -18.416 12.078 9.077 1.00 98.00 174 ASP A C 1
ATOM 1353 O O . ASP A 1 174 ? -18.698 12.964 8.266 1.00 98.00 174 ASP A O 1
ATOM 1357 N N . TRP A 1 175 ? -17.347 12.175 9.879 1.00 97.62 175 TRP A N 1
ATOM 1358 C CA . TRP A 1 175 ? -16.408 13.303 9.865 1.00 97.62 175 TRP A CA 1
ATOM 1359 C C . TRP A 1 175 ? -15.704 13.456 8.508 1.00 97.62 175 TRP A C 1
ATOM 1361 O O . TRP A 1 175 ? -15.582 14.574 8.007 1.00 97.62 175 TRP A O 1
ATOM 1371 N N . SER A 1 176 ? -15.367 12.339 7.851 1.00 97.00 176 SER A N 1
ATOM 1372 C CA . SER A 1 176 ? -14.735 12.281 6.519 1.00 97.00 176 SER A CA 1
ATOM 1373 C C . SER A 1 176 ? -15.546 12.971 5.416 1.00 97.00 176 SER A C 1
ATOM 1375 O O . SER A 1 176 ? -14.994 13.355 4.388 1.00 97.00 176 SER A O 1
ATOM 1377 N N . LYS A 1 177 ? -16.856 13.197 5.612 1.00 96.81 177 LYS A N 1
ATOM 1378 C CA . LYS A 1 177 ? -17.699 13.926 4.645 1.00 96.81 177 LYS A CA 1
ATOM 1379 C C . LYS A 1 177 ? -17.333 15.405 4.511 1.00 96.81 177 LYS A C 1
ATOM 1381 O O . LYS A 1 177 ? -17.794 16.050 3.574 1.00 96.81 177 LYS A O 1
ATOM 1386 N N . GLN A 1 178 ? -16.545 15.934 5.442 1.00 95.62 178 GLN A N 1
ATOM 1387 C CA . GLN A 1 178 ? -16.063 17.312 5.424 1.00 95.62 178 GLN A CA 1
ATOM 1388 C C . GLN A 1 178 ? -14.765 17.474 4.613 1.00 95.62 178 GLN A C 1
ATOM 1390 O O . GLN A 1 178 ? -14.406 18.605 4.298 1.00 95.62 178 GLN A O 1
ATOM 1395 N N . TRP A 1 179 ? -14.102 16.367 4.242 1.00 95.12 179 TRP A N 1
ATOM 1396 C CA . TRP A 1 179 ? -12.756 16.348 3.651 1.00 95.12 179 TRP A CA 1
ATOM 1397 C C . TRP A 1 179 ? -12.592 17.221 2.408 1.00 95.12 179 TRP A C 1
ATOM 1399 O O . TRP A 1 179 ? -11.629 17.967 2.297 1.00 95.12 179 TRP A O 1
ATOM 1409 N N . ASP A 1 180 ? -13.561 17.149 1.495 1.00 91.38 180 ASP A N 1
ATOM 1410 C CA . ASP A 1 180 ? -13.559 17.907 0.237 1.00 91.38 180 ASP A CA 1
ATOM 1411 C C . ASP A 1 180 ? -14.465 19.156 0.301 1.00 91.38 180 ASP A C 1
ATOM 1413 O O . ASP A 1 180 ? -14.774 19.760 -0.727 1.00 91.38 180 ASP A O 1
ATOM 1417 N N . VAL A 1 181 ? -14.963 19.507 1.495 1.00 94.75 181 VAL A N 1
ATOM 1418 C CA . VAL A 1 181 ? -15.921 20.607 1.708 1.00 94.75 181 VAL A CA 1
ATOM 1419 C C . VAL A 1 181 ? -15.279 21.778 2.438 1.00 94.75 181 VAL A C 1
ATOM 1421 O O . VAL A 1 181 ? -15.526 22.925 2.068 1.00 94.75 181 VAL A O 1
ATOM 1424 N N . LEU A 1 182 ? -14.505 21.497 3.483 1.00 95.19 182 LEU A N 1
ATOM 1425 C CA . LEU A 1 182 ? -13.840 22.520 4.282 1.00 95.19 182 LEU A CA 1
ATOM 1426 C C . LEU A 1 182 ? -12.455 22.839 3.732 1.00 95.19 182 LEU A C 1
ATOM 1428 O O . LEU A 1 182 ? -11.847 22.033 3.026 1.00 95.19 182 LEU A O 1
ATOM 1432 N N . ASP A 1 183 ? -11.954 24.023 4.080 1.00 94.12 183 ASP A N 1
ATOM 1433 C CA . ASP A 1 183 ? -10.542 24.320 3.879 1.00 94.12 183 ASP A CA 1
ATOM 1434 C C . ASP A 1 183 ? -9.688 23.313 4.680 1.00 94.12 183 ASP A C 1
ATOM 1436 O O . ASP A 1 183 ? -10.037 23.006 5.822 1.00 94.12 183 ASP A O 1
ATOM 1440 N N . PRO A 1 184 ? -8.583 22.781 4.128 1.00 92.81 184 PRO A N 1
ATOM 1441 C CA . PRO A 1 184 ? -7.769 21.796 4.833 1.00 92.81 184 PRO A CA 1
ATOM 1442 C C . PRO A 1 184 ? -7.230 22.261 6.189 1.00 92.81 184 PRO A C 1
ATOM 1444 O O . PRO A 1 184 ? -7.124 21.445 7.101 1.00 92.81 184 PRO A O 1
ATOM 1447 N N . VAL A 1 185 ? -6.915 23.551 6.350 1.00 90.06 185 VAL A N 1
ATOM 1448 C CA . VAL A 1 185 ? -6.465 24.095 7.641 1.00 90.06 185 VAL A CA 1
ATOM 1449 C C . VAL A 1 185 ? -7.635 24.141 8.620 1.00 90.06 185 VAL A C 1
ATOM 1451 O O . VAL A 1 185 ? -7.503 23.690 9.751 1.00 90.06 185 VAL A O 1
ATOM 1454 N N . GLU A 1 186 ? -8.808 24.602 8.172 1.00 93.38 186 GLU A N 1
ATOM 1455 C CA . GLU A 1 186 ? -10.029 24.591 8.992 1.00 93.38 186 GLU A CA 1
ATOM 1456 C C . GLU A 1 186 ? -10.400 23.172 9.441 1.00 93.38 186 GLU A C 1
ATOM 1458 O O . GLU A 1 186 ? -10.789 22.968 10.589 1.00 93.38 186 GLU A O 1
ATOM 1463 N N . LEU A 1 187 ? -10.276 22.192 8.543 1.00 94.06 187 LEU A N 1
ATOM 1464 C CA . LEU A 1 187 ? -10.562 20.795 8.837 1.00 94.06 187 LEU A CA 1
ATOM 1465 C C . LEU A 1 187 ? -9.579 20.215 9.863 1.00 94.06 187 LEU A C 1
ATOM 1467 O O . LEU A 1 187 ? -10.012 19.511 10.774 1.00 94.06 187 LEU A O 1
ATOM 1471 N N . ALA A 1 188 ? -8.286 20.520 9.726 1.00 92.06 188 ALA A N 1
ATOM 1472 C CA . ALA A 1 188 ? -7.246 20.088 10.657 1.00 92.06 188 ALA A CA 1
ATOM 1473 C C . ALA A 1 188 ? -7.394 20.704 12.058 1.00 92.06 188 ALA A C 1
ATOM 1475 O O . ALA A 1 188 ? -7.156 20.021 13.050 1.00 92.06 188 ALA A O 1
ATOM 1476 N N . ASP A 1 189 ? -7.834 21.961 12.144 1.00 91.38 189 ASP A N 1
ATOM 1477 C CA . ASP A 1 189 ? -7.999 22.690 13.408 1.00 91.38 189 ASP A CA 1
ATOM 1478 C C . ASP A 1 189 ? -9.340 22.397 14.119 1.00 91.38 189 ASP A C 1
ATOM 1480 O O . ASP A 1 189 ? -9.631 22.974 15.174 1.00 91.38 189 ASP A O 1
ATOM 1484 N N . GLN A 1 190 ? -10.198 21.528 13.565 1.00 92.25 190 GLN A N 1
ATOM 1485 C CA . GLN A 1 190 ? -11.487 21.213 14.185 1.00 92.25 190 GLN A CA 1
ATOM 1486 C C . GLN A 1 190 ? -11.304 20.586 15.568 1.00 92.25 190 GLN A C 1
ATOM 1488 O O . GLN A 1 190 ? -10.773 19.492 15.691 1.00 92.25 190 GLN A O 1
ATOM 1493 N N . PHE A 1 191 ? -11.848 21.224 16.609 1.00 92.56 191 PHE A N 1
ATOM 1494 C CA . PHE A 1 191 ? -11.856 20.686 17.969 1.00 92.56 191 PHE A CA 1
ATOM 1495 C C . PHE A 1 191 ? -13.123 21.103 18.751 1.00 92.56 191 PHE A C 1
ATOM 1497 O O . PHE A 1 191 ? -13.554 22.255 18.645 1.00 92.56 191 PHE A O 1
ATOM 1504 N N . PRO A 1 192 ? -13.714 20.222 19.587 1.00 92.69 192 PRO A N 1
ATOM 1505 C CA . PRO A 1 192 ? -13.416 18.792 19.675 1.00 92.69 192 PRO A CA 1
ATOM 1506 C C . PRO A 1 192 ? -13.870 18.068 18.401 1.00 92.69 192 PRO A C 1
ATOM 1508 O O . PRO A 1 192 ? -14.808 18.510 17.744 1.00 92.69 192 PRO A O 1
ATOM 1511 N N . PHE A 1 193 ? -13.241 16.943 18.079 1.00 95.06 193 PHE A N 1
ATOM 1512 C CA . PHE A 1 193 ? -13.661 16.037 17.008 1.00 95.06 193 PHE A CA 1
ATOM 1513 C C . PHE A 1 193 ? -14.199 14.715 17.595 1.00 95.06 193 PHE A C 1
ATOM 1515 O O . PHE A 1 193 ? -13.941 14.403 18.763 1.00 95.06 193 PHE A O 1
ATOM 1522 N N . PRO A 1 194 ? -14.977 13.925 16.832 1.00 97.25 194 PRO A N 1
ATOM 1523 C CA . PRO A 1 194 ? -15.382 12.589 17.259 1.00 97.25 194 PRO A CA 1
ATOM 1524 C C . PRO A 1 194 ? -14.159 11.703 17.498 1.00 97.25 194 PRO A C 1
ATOM 1526 O O . PRO A 1 194 ? -13.316 11.604 16.618 1.00 97.25 194 PRO A O 1
ATOM 1529 N N . GLY A 1 195 ? -14.077 11.021 18.632 1.00 95.25 195 GLY A N 1
ATOM 1530 C CA . GLY A 1 195 ? -12.909 10.198 18.955 1.00 95.25 195 GLY A CA 1
ATOM 1531 C C . GLY A 1 195 ? -13.280 8.947 19.731 1.00 95.25 195 GLY A C 1
ATOM 1532 O O . GLY A 1 195 ? -14.347 8.358 19.535 1.00 95.25 195 GLY A O 1
ATOM 1533 N N . GLN A 1 196 ? -12.423 8.544 20.657 1.00 96.31 196 GLN A N 1
ATOM 1534 C CA . GLN A 1 196 ? -12.582 7.330 21.445 1.00 96.31 196 GLN A CA 1
ATOM 1535 C C . GLN A 1 196 ? -12.131 7.486 22.893 1.00 96.31 196 GLN A C 1
ATOM 1537 O O . GLN A 1 196 ? -11.176 8.177 23.217 1.00 96.31 196 GLN A O 1
ATOM 1542 N N . SER A 1 197 ? -12.832 6.801 23.796 1.00 97.31 197 SER A N 1
ATOM 1543 C CA . SER A 1 197 ? -12.415 6.732 25.196 1.00 97.31 197 SER A CA 1
ATOM 1544 C C . SER A 1 197 ? -11.347 5.658 25.405 1.00 97.31 197 SER A C 1
ATOM 1546 O O . SER A 1 197 ? -11.447 4.560 24.848 1.00 97.31 197 SER A O 1
ATOM 1548 N N . LEU A 1 198 ? -10.400 5.909 26.317 1.00 97.81 198 LEU A N 1
ATOM 1549 C CA . LEU A 1 198 ? -9.411 4.912 26.747 1.00 97.81 198 LEU A CA 1
ATOM 1550 C C . LEU A 1 198 ? -10.069 3.584 27.159 1.00 97.81 198 LEU A C 1
ATOM 1552 O O . LEU A 1 198 ? -9.588 2.513 26.797 1.00 97.81 198 LEU A O 1
ATOM 1556 N N . ALA A 1 199 ? -11.204 3.636 27.864 1.00 98.56 199 ALA A N 1
ATOM 1557 C CA . ALA A 1 199 ? -11.937 2.439 28.277 1.00 98.56 199 ALA A CA 1
ATOM 1558 C C . ALA A 1 199 ? -12.455 1.613 27.084 1.00 98.56 199 ALA A C 1
ATOM 1560 O O . ALA A 1 199 ? -12.394 0.383 27.123 1.00 98.56 199 ALA A O 1
ATOM 1561 N N . ALA A 1 200 ? -12.945 2.259 26.019 1.00 98.38 200 ALA A N 1
ATOM 1562 C CA . ALA A 1 200 ? -13.387 1.563 24.811 1.00 98.38 200 ALA A CA 1
ATOM 1563 C C . ALA A 1 200 ? -12.215 0.882 24.098 1.00 98.38 200 ALA A C 1
ATOM 1565 O O . ALA A 1 200 ? -12.322 -0.285 23.718 1.00 98.38 200 ALA A O 1
ATOM 1566 N N . ILE A 1 201 ? -11.083 1.575 23.981 1.00 97.62 201 ILE A N 1
ATOM 1567 C CA . ILE A 1 201 ? -9.884 1.047 23.323 1.00 97.62 201 ILE A CA 1
ATOM 1568 C C . ILE A 1 201 ? -9.273 -0.101 24.126 1.00 97.62 201 ILE A C 1
ATOM 1570 O O . ILE A 1 201 ? -9.007 -1.170 23.572 1.00 97.62 201 ILE A O 1
ATOM 1574 N N . GLN A 1 202 ? -9.170 0.040 25.447 1.00 98.44 202 GLN A N 1
ATOM 1575 C CA . GLN A 1 202 ? -8.782 -1.057 26.333 1.00 98.44 202 GLN A CA 1
ATOM 1576 C C . GLN A 1 202 ? -9.721 -2.254 26.192 1.00 98.44 202 GLN A C 1
ATOM 1578 O O . GLN A 1 202 ? -9.254 -3.384 26.092 1.00 98.44 202 GLN A O 1
ATOM 1583 N N . PHE A 1 203 ? -11.035 -2.037 26.134 1.00 98.75 203 PHE A N 1
ATOM 1584 C CA . PHE A 1 203 ? -11.991 -3.128 25.974 1.00 98.75 203 PHE A CA 1
ATOM 1585 C C . PHE A 1 203 ? -11.830 -3.854 24.629 1.00 98.75 203 PHE A C 1
ATOM 1587 O O . PHE A 1 203 ? -11.796 -5.085 24.584 1.00 98.75 203 PHE A O 1
ATOM 1594 N N . LEU A 1 204 ? -11.686 -3.115 23.529 1.00 98.62 204 LEU A N 1
ATOM 1595 C CA . LEU A 1 204 ? -11.469 -3.697 22.206 1.00 98.62 204 LEU A CA 1
ATOM 1596 C C . LEU A 1 204 ? -10.179 -4.535 22.156 1.00 98.62 204 LEU A C 1
ATOM 1598 O O . LEU A 1 204 ? -10.200 -5.688 21.716 1.00 98.62 204 LEU A O 1
ATOM 1602 N N . HIS A 1 205 ? -9.064 -4.013 22.663 1.00 98.38 205 HIS A N 1
ATOM 1603 C CA . HIS A 1 205 ? -7.778 -4.717 22.610 1.00 98.38 205 HIS A CA 1
ATOM 1604 C C . HIS A 1 205 ? -7.661 -5.835 23.649 1.00 98.38 205 HIS A C 1
ATOM 1606 O O . HIS A 1 205 ? -7.321 -6.968 23.309 1.00 98.38 205 HIS A O 1
ATOM 1612 N N . LEU A 1 206 ? -8.015 -5.577 24.908 1.00 98.19 206 LEU A N 1
ATOM 1613 C CA . LEU A 1 206 ? -7.839 -6.537 26.003 1.00 98.19 206 LEU A CA 1
ATOM 1614 C C . LEU A 1 206 ? -8.955 -7.586 26.060 1.00 98.19 206 LEU A C 1
ATOM 1616 O O . LEU A 1 206 ? -8.685 -8.744 26.378 1.00 98.19 206 LEU A O 1
ATOM 1620 N N . ASN A 1 207 ? -10.204 -7.214 25.756 1.00 98.19 207 ASN A N 1
ATOM 1621 C CA . ASN A 1 207 ? -11.357 -8.114 25.882 1.00 98.19 207 ASN A CA 1
ATOM 1622 C C . ASN A 1 207 ? -11.858 -8.684 24.548 1.00 98.19 207 ASN A C 1
ATOM 1624 O O . ASN A 1 207 ? -12.598 -9.671 24.577 1.00 98.19 207 ASN A O 1
ATOM 1628 N N . ARG A 1 208 ? -11.515 -8.091 23.395 1.00 98.19 208 ARG A N 1
ATOM 1629 C CA . ARG A 1 208 ? -11.838 -8.648 22.062 1.00 98.19 208 ARG A CA 1
ATOM 1630 C C . ARG A 1 208 ? -10.615 -9.074 21.261 1.00 98.19 208 ARG A C 1
ATOM 1632 O O . ARG A 1 208 ? -10.764 -9.874 20.339 1.00 98.19 208 ARG A O 1
ATOM 1639 N N . SER A 1 209 ? -9.415 -8.640 21.652 1.00 97.50 209 SER A N 1
ATOM 1640 C CA . SER A 1 209 ? -8.162 -8.996 20.976 1.00 97.50 209 SER A CA 1
ATOM 1641 C C . SER A 1 209 ? -8.213 -8.682 19.481 1.00 97.50 209 SER A C 1
ATOM 1643 O O . SER A 1 209 ? -7.887 -9.532 18.649 1.00 97.50 209 SER A O 1
ATOM 1645 N N . ILE A 1 210 ? -8.696 -7.486 19.140 1.00 98.50 210 ILE A N 1
ATOM 1646 C CA . ILE A 1 210 ? -8.684 -6.985 17.763 1.00 98.50 210 ILE A CA 1
ATOM 1647 C C . ILE A 1 210 ? -7.241 -6.771 17.285 1.00 98.50 210 ILE A C 1
ATOM 1649 O O . ILE A 1 210 ? -6.312 -6.684 18.089 1.00 98.50 210 ILE A O 1
ATOM 1653 N N . LEU A 1 211 ? -7.037 -6.717 15.970 1.00 98.50 211 LEU A N 1
ATOM 1654 C CA . LEU A 1 211 ? -5.719 -6.428 15.408 1.00 98.50 211 LEU A CA 1
ATOM 1655 C C . LEU A 1 211 ? -5.370 -4.952 15.611 1.00 98.50 211 LEU A C 1
ATOM 1657 O O . LEU A 1 211 ? -4.358 -4.634 16.225 1.00 98.50 211 LEU A O 1
ATOM 1661 N N . PHE A 1 212 ? -6.237 -4.075 15.111 1.00 98.38 212 PHE A N 1
ATOM 1662 C CA . PHE A 1 212 ? -6.149 -2.631 15.265 1.00 98.38 212 PHE A CA 1
ATOM 1663 C C . PHE A 1 212 ? -7.520 -1.997 15.055 1.00 98.38 212 PHE A C 1
ATOM 1665 O O . PHE A 1 212 ? -8.479 -2.664 14.649 1.00 98.38 212 PHE A O 1
ATOM 1672 N N . HIS A 1 213 ? -7.607 -0.708 15.341 1.00 98.31 213 HIS A N 1
ATOM 1673 C CA . HIS A 1 213 ? -8.808 0.083 15.129 1.00 98.31 213 HIS A CA 1
ATOM 1674 C C . HIS A 1 213 ? -8.460 1.381 14.407 1.00 98.31 213 HIS A C 1
ATOM 1676 O O . HIS A 1 213 ? -7.285 1.731 14.323 1.00 98.31 213 HIS A O 1
ATOM 1682 N N . GLY A 1 214 ? -9.466 2.078 13.896 1.00 97.06 214 GLY A N 1
ATOM 1683 C CA . GLY A 1 214 ? -9.254 3.397 13.324 1.00 97.06 214 GLY A CA 1
ATOM 1684 C C . GLY A 1 214 ? -10.505 4.243 13.203 1.00 97.06 214 GLY A C 1
ATOM 1685 O O . GLY A 1 214 ? -11.625 3.743 13.355 1.00 97.06 214 GLY A O 1
ATOM 1686 N N . HIS A 1 215 ? -10.295 5.524 12.928 1.00 96.50 215 HIS A N 1
ATOM 1687 C CA . HIS A 1 215 ? -11.334 6.548 12.937 1.00 96.50 215 HIS A CA 1
ATOM 1688 C C . HIS A 1 215 ? -11.228 7.472 11.710 1.00 96.50 215 HIS A C 1
ATOM 1690 O O . HIS A 1 215 ? -10.232 7.471 10.989 1.00 96.50 215 HIS A O 1
ATOM 1696 N N . GLU A 1 216 ? -12.296 8.224 11.433 1.00 97.69 216 GLU A N 1
ATOM 1697 C CA . GLU A 1 216 ? -12.346 9.159 10.297 1.00 97.69 216 GLU A CA 1
ATOM 1698 C C . GLU A 1 216 ? -11.521 10.459 10.456 1.00 97.69 216 GLU A C 1
ATOM 1700 O O . GLU A 1 216 ? -11.008 10.916 9.436 1.00 97.69 216 GLU A O 1
ATOM 1705 N N . PRO A 1 217 ? -11.396 11.093 11.644 1.00 96.31 217 PRO A N 1
ATOM 1706 C CA . PRO A 1 217 ? -10.546 12.270 11.823 1.00 96.31 217 PRO A CA 1
ATOM 1707 C C . PRO A 1 217 ? -9.047 11.968 11.744 1.00 96.31 217 PRO A C 1
ATOM 1709 O O . PRO A 1 217 ? -8.634 10.811 11.673 1.00 96.31 217 PRO A O 1
ATOM 1712 N N . LEU A 1 218 ? -8.257 13.044 11.731 1.00 92.81 218 LEU A N 1
ATOM 1713 C CA . LEU A 1 218 ? -6.788 13.040 11.641 1.00 92.81 218 LEU A CA 1
ATOM 1714 C C . LEU A 1 218 ? -6.079 12.687 12.952 1.00 92.81 218 LEU A C 1
ATOM 1716 O O . LEU A 1 218 ? -4.862 12.675 12.985 1.00 92.81 218 LEU A O 1
ATOM 1720 N N . ASP A 1 219 ? -6.852 12.496 14.011 1.00 91.44 219 ASP A N 1
ATOM 1721 C CA . ASP A 1 219 ? -6.433 12.007 15.316 1.00 91.44 219 ASP A CA 1
ATOM 1722 C C . ASP A 1 219 ? -7.677 11.327 15.916 1.00 91.44 219 ASP A C 1
ATOM 1724 O O . ASP A 1 219 ? -8.816 11.531 15.470 1.00 91.44 219 ASP A O 1
ATOM 1728 N N . THR A 1 220 ? -7.497 10.481 16.912 1.00 85.69 220 THR A N 1
ATOM 1729 C CA . THR A 1 220 ? -8.577 9.756 17.579 1.00 85.69 220 THR A CA 1
ATOM 1730 C C . THR A 1 220 ? -8.770 10.165 19.036 1.00 85.69 220 THR A C 1
ATOM 1732 O O . THR A 1 220 ? -9.789 9.804 19.637 1.00 85.69 220 THR A O 1
ATOM 1735 N N . ASP A 1 221 ? -7.842 10.942 19.597 1.00 91.38 221 ASP A N 1
ATOM 1736 C CA . ASP A 1 221 ? -7.812 11.308 21.003 1.00 91.38 221 ASP A CA 1
ATOM 1737 C C . ASP A 1 221 ? -7.964 12.820 21.200 1.00 91.38 221 ASP A C 1
ATOM 1739 O O . ASP A 1 221 ? -7.169 13.632 20.747 1.00 91.38 221 ASP A O 1
ATOM 1743 N N . THR A 1 222 ? -9.008 13.225 21.923 1.00 90.31 222 THR A N 1
ATOM 1744 C CA . THR A 1 222 ? -9.275 14.649 22.203 1.00 90.31 222 THR A CA 1
ATOM 1745 C C . THR A 1 222 ? -8.793 15.098 23.583 1.00 90.31 222 THR A C 1
ATOM 1747 O O . THR A 1 222 ? -9.090 16.214 24.022 1.00 90.31 222 THR A O 1
ATOM 1750 N N . THR A 1 223 ? -8.090 14.238 24.320 1.00 91.06 223 THR A N 1
ATOM 1751 C CA . THR A 1 223 ? -7.600 14.559 25.659 1.00 91.06 223 THR A CA 1
ATOM 1752 C C . THR A 1 223 ? -6.319 15.394 25.596 1.00 91.06 223 THR A C 1
ATOM 1754 O O . THR A 1 223 ? -5.507 15.222 24.691 1.00 91.06 223 THR A O 1
ATOM 1757 N N . PRO A 1 224 ? -6.059 16.272 26.586 1.00 87.50 224 PRO A N 1
ATOM 1758 C CA . PRO A 1 224 ? -4.876 17.141 26.568 1.00 87.50 224 PRO A CA 1
ATOM 1759 C C . PRO A 1 224 ? -3.522 16.416 26.543 1.00 87.50 224 PRO A C 1
ATOM 1761 O O . PRO A 1 224 ? -2.496 17.057 26.342 1.00 87.50 224 PRO A O 1
ATOM 1764 N N . THR A 1 225 ? -3.505 15.115 26.836 1.00 87.69 225 THR A N 1
ATOM 1765 C CA . THR A 1 225 ? -2.295 14.287 26.914 1.00 87.69 225 THR A CA 1
ATOM 1766 C C . THR A 1 225 ? -2.343 13.082 25.980 1.00 87.69 225 THR A C 1
ATOM 1768 O O . THR A 1 225 ? -1.525 12.182 26.156 1.00 87.69 225 THR A O 1
ATOM 1771 N N . LEU A 1 226 ? -3.321 13.030 25.067 1.00 92.94 226 LEU A N 1
ATOM 1772 C CA . LEU A 1 226 ? -3.547 11.909 24.152 1.00 92.94 226 LEU A CA 1
ATOM 1773 C C . LEU A 1 226 ? -3.564 10.553 24.892 1.00 92.94 226 LEU A C 1
ATOM 1775 O O . LEU A 1 226 ? -2.843 9.622 24.554 1.00 92.94 226 LEU A O 1
ATOM 1779 N N . GLU A 1 227 ? -4.304 10.459 26.004 1.00 94.88 227 GLU A N 1
ATOM 1780 C CA . GLU A 1 227 ? -4.191 9.359 26.975 1.00 94.88 227 GLU A CA 1
ATOM 1781 C C . GLU A 1 227 ? -4.456 7.958 26.392 1.00 94.88 227 GLU A C 1
ATOM 1783 O O . GLU A 1 227 ? -3.833 6.976 26.810 1.00 94.88 227 GLU A O 1
ATOM 1788 N N . SER A 1 228 ? -5.391 7.852 25.449 1.00 95.19 228 SER A N 1
ATOM 1789 C CA . SER A 1 228 ? -5.776 6.612 24.782 1.00 95.19 228 SER A CA 1
ATOM 1790 C C . SER A 1 228 ? -4.754 6.204 23.733 1.00 95.19 228 SER A C 1
ATOM 1792 O O . SER A 1 228 ? -4.361 5.035 23.716 1.00 95.19 228 SER A O 1
ATOM 1794 N N . GLU A 1 229 ? -4.254 7.157 22.949 1.00 94.38 229 GLU A N 1
ATOM 1795 C CA . GLU A 1 229 ? -3.203 6.929 21.959 1.00 94.38 229 GLU A CA 1
ATOM 1796 C C . GLU A 1 229 ? -1.870 6.576 22.641 1.00 94.38 229 GLU A C 1
ATOM 1798 O O . GLU A 1 229 ? -1.249 5.551 22.340 1.00 94.38 229 GLU A O 1
ATOM 1803 N N . ALA A 1 230 ? -1.499 7.336 23.676 1.00 95.19 230 ALA A N 1
ATOM 1804 C CA . ALA A 1 230 ? -0.337 7.082 24.515 1.00 95.19 230 ALA A CA 1
ATOM 1805 C C . ALA A 1 230 ? -0.383 5.676 25.121 1.00 95.19 230 ALA A C 1
ATOM 1807 O O . ALA A 1 230 ? 0.603 4.936 25.070 1.00 95.19 230 ALA A O 1
ATOM 1808 N N . TRP A 1 231 ? -1.527 5.270 25.689 1.00 97.12 231 TRP A N 1
ATOM 1809 C CA . TRP A 1 231 ? -1.687 3.915 26.214 1.00 97.12 231 TRP A CA 1
ATOM 1810 C C . TRP A 1 231 ? -1.548 2.872 25.103 1.00 97.12 231 TRP A C 1
ATOM 1812 O O . TRP A 1 231 ? -0.823 1.891 25.275 1.00 97.12 231 TRP A O 1
ATOM 1822 N N . LEU A 1 232 ? -2.218 3.070 23.971 1.00 97.31 232 LEU A N 1
ATOM 1823 C CA . LEU A 1 232 ? -2.243 2.135 22.855 1.00 97.31 232 LEU A CA 1
ATOM 1824 C C . LEU A 1 232 ? -0.832 1.865 22.310 1.00 97.31 232 LEU A C 1
ATOM 1826 O O . LEU A 1 232 ? -0.366 0.719 22.309 1.00 97.31 232 LEU A O 1
ATOM 1830 N N . LEU A 1 233 ? -0.140 2.921 21.888 1.00 96.81 233 LEU A N 1
ATOM 1831 C CA . LEU A 1 233 ? 1.123 2.817 21.164 1.00 96.81 233 LEU A CA 1
ATOM 1832 C C . LEU A 1 233 ? 2.290 2.471 22.107 1.00 96.81 233 LEU A C 1
ATOM 1834 O O . LEU A 1 233 ? 3.184 1.710 21.734 1.00 96.81 233 LEU A O 1
ATOM 1838 N N . GLN A 1 234 ? 2.237 2.850 23.392 1.00 97.06 234 GLN A N 1
ATOM 1839 C CA . GLN A 1 234 ? 3.214 2.368 24.387 1.00 97.06 234 GLN A CA 1
ATOM 1840 C C . GLN A 1 234 ? 3.012 0.902 24.812 1.00 97.06 234 GLN A C 1
ATOM 1842 O O . GLN A 1 234 ? 3.913 0.299 25.414 1.00 97.06 234 GLN A O 1
ATOM 1847 N N . ASN A 1 235 ? 1.861 0.302 24.504 1.00 97.62 235 ASN A N 1
ATOM 1848 C CA . ASN A 1 235 ? 1.573 -1.104 24.794 1.00 97.62 235 ASN A CA 1
ATOM 1849 C C . ASN A 1 235 ? 1.668 -2.008 23.557 1.00 97.62 235 ASN A C 1
ATOM 1851 O O . ASN A 1 235 ? 1.270 -3.167 23.633 1.00 97.62 235 ASN A O 1
ATOM 1855 N N . GLY A 1 236 ? 2.252 -1.525 22.455 1.00 97.81 236 GLY A N 1
ATOM 1856 C CA . GLY A 1 236 ? 2.525 -2.338 21.269 1.00 97.81 236 GLY A CA 1
ATOM 1857 C C . GLY A 1 236 ? 1.322 -2.532 20.346 1.00 97.81 236 GLY A C 1
ATOM 1858 O O . GLY A 1 236 ? 1.365 -3.400 19.481 1.00 97.81 236 GLY A O 1
ATOM 1859 N N . TYR A 1 237 ? 0.243 -1.771 20.506 1.00 98.12 237 TYR A N 1
ATOM 1860 C CA . TYR A 1 237 ? -0.883 -1.807 19.572 1.00 98.12 237 TYR A CA 1
ATOM 1861 C C . TYR A 1 237 ? -0.665 -0.835 18.402 1.00 98.12 237 TYR A C 1
ATOM 1863 O O . TYR A 1 237 ? 0.303 -0.083 18.391 1.00 98.12 237 TYR A O 1
ATOM 1871 N N . THR A 1 238 ? -1.544 -0.885 17.401 1.00 97.56 238 THR A N 1
ATOM 1872 C CA . THR A 1 238 ? -1.523 -0.005 16.217 1.00 97.56 238 THR A CA 1
ATOM 1873 C C . THR A 1 238 ? -2.861 0.724 16.077 1.00 97.56 238 THR A C 1
ATOM 1875 O O . THR A 1 238 ? -3.891 0.248 16.585 1.00 97.56 238 THR A O 1
ATOM 1878 N N . GLN A 1 239 ? -2.843 1.858 15.380 1.00 96.75 239 GLN A N 1
ATOM 1879 C CA . GLN A 1 239 ? -4.008 2.699 15.091 1.00 96.75 239 GLN A CA 1
ATOM 1880 C C . GLN A 1 239 ? -4.051 3.059 13.613 1.00 96.75 239 GLN A C 1
ATOM 1882 O O . GLN A 1 239 ? -3.017 3.091 12.962 1.00 96.75 239 GLN A O 1
ATOM 1887 N N . ALA A 1 240 ? -5.244 3.301 13.082 1.00 97.56 240 ALA A N 1
ATOM 1888 C CA . ALA A 1 240 ? -5.435 3.911 11.778 1.00 97.56 240 ALA A CA 1
ATOM 1889 C C . ALA A 1 240 ? -6.221 5.215 11.913 1.00 97.56 240 ALA A C 1
ATOM 1891 O O . ALA A 1 240 ? -7.163 5.301 12.702 1.00 97.56 240 ALA A O 1
ATOM 1892 N N . GLU A 1 241 ? -5.891 6.190 11.082 1.00 96.19 241 GLU A N 1
ATOM 1893 C CA . GLU A 1 241 ? -6.499 7.522 11.114 1.00 96.19 241 GLU A CA 1
ATOM 1894 C C . GLU A 1 241 ? -6.838 7.984 9.704 1.00 96.19 241 GLU A C 1
ATOM 1896 O O . GLU A 1 241 ? -6.392 7.390 8.713 1.00 96.19 241 GLU A O 1
ATOM 1901 N N . GLY A 1 242 ? -7.691 9.004 9.601 1.00 96.19 242 GLY A N 1
ATOM 1902 C CA . GLY A 1 242 ? -8.123 9.540 8.317 1.00 96.19 242 GLY A CA 1
ATOM 1903 C C . GLY A 1 242 ? -8.844 8.501 7.456 1.00 96.19 242 GLY A C 1
ATOM 1904 O O . GLY A 1 242 ? -8.626 8.446 6.246 1.00 96.19 242 GLY A O 1
ATOM 1905 N N . VAL A 1 243 ? -9.645 7.600 8.034 1.00 97.50 243 VAL A N 1
ATOM 1906 C CA . VAL A 1 243 ? -10.363 6.580 7.249 1.00 97.50 243 VAL A CA 1
ATOM 1907 C C . VAL A 1 243 ? -11.558 7.210 6.520 1.00 97.50 243 VAL A C 1
ATOM 1909 O O . VAL A 1 243 ? -12.390 7.886 7.120 1.00 97.50 243 VAL A O 1
ATOM 1912 N N . ASN A 1 244 ? -11.696 6.943 5.221 1.00 97.75 244 ASN A N 1
ATOM 1913 C CA . ASN A 1 244 ? -12.751 7.507 4.376 1.00 97.75 244 ASN A CA 1
ATOM 1914 C C . ASN A 1 244 ? -13.927 6.531 4.168 1.00 97.75 244 ASN A C 1
ATOM 1916 O O . ASN A 1 244 ? -13.818 5.322 4.363 1.00 97.75 244 ASN A O 1
ATOM 1920 N N . ASN A 1 245 ? -15.053 7.043 3.665 1.00 97.81 245 ASN A N 1
ATOM 1921 C CA . ASN A 1 245 ? -16.150 6.278 3.064 1.00 97.81 245 ASN A CA 1
ATOM 1922 C C . ASN A 1 245 ? -16.809 5.216 3.960 1.00 97.81 245 ASN A C 1
ATOM 1924 O O . ASN A 1 245 ? -17.549 4.375 3.448 1.00 97.81 245 ASN A O 1
ATOM 1928 N N . LEU A 1 246 ? -16.657 5.269 5.287 1.00 98.00 246 LEU A N 1
ATOM 1929 C CA . LEU A 1 246 ? -17.292 4.299 6.191 1.00 98.00 246 LEU A CA 1
ATOM 1930 C C . LEU A 1 246 ? -18.828 4.292 6.082 1.00 98.00 246 LEU A C 1
ATOM 1932 O O . LEU A 1 246 ? -19.462 3.257 6.273 1.00 98.00 246 LEU A O 1
ATOM 1936 N N . HIS A 1 247 ? -19.439 5.404 5.661 1.00 95.94 247 HIS A N 1
ATOM 1937 C CA . HIS A 1 247 ? -20.868 5.487 5.331 1.00 95.94 247 HIS A CA 1
ATOM 1938 C C . HIS A 1 247 ? -21.309 4.615 4.144 1.00 95.94 247 HIS A C 1
ATOM 1940 O O . HIS A 1 247 ? -22.507 4.384 3.963 1.00 95.94 247 HIS A O 1
ATOM 1946 N N . LYS A 1 248 ? -20.361 4.142 3.330 1.00 95.25 248 LYS A N 1
ATOM 1947 C CA . LYS A 1 248 ? -20.593 3.220 2.217 1.00 95.25 248 LYS A CA 1
ATOM 1948 C C . LYS A 1 248 ? -20.387 1.761 2.607 1.00 95.25 248 LYS A C 1
ATOM 1950 O O . LYS A 1 248 ? -20.703 0.910 1.787 1.00 95.25 248 LYS A O 1
ATOM 1955 N N . VAL A 1 249 ? -19.869 1.448 3.794 1.00 94.94 249 VAL A N 1
ATOM 1956 C CA . VAL A 1 249 ? -19.455 0.092 4.201 1.00 94.94 249 VAL A CA 1
ATOM 1957 C C . VAL A 1 249 ? -20.519 -0.562 5.083 1.00 94.94 249 VAL A C 1
ATOM 1959 O O . VAL A 1 249 ? -21.246 0.117 5.806 1.00 94.94 249 VAL A O 1
ATOM 1962 N N . ALA A 1 250 ? -20.637 -1.889 5.020 1.00 92.25 250 ALA A N 1
ATOM 1963 C CA . ALA A 1 250 ? -21.498 -2.624 5.941 1.00 92.25 250 ALA A CA 1
ATOM 1964 C C . ALA A 1 250 ? -20.882 -2.667 7.345 1.00 92.25 250 ALA A C 1
ATOM 1966 O O . ALA A 1 250 ? -19.678 -2.856 7.490 1.00 92.25 250 ALA A O 1
ATOM 1967 N N . GLU A 1 251 ? -21.712 -2.581 8.387 1.00 94.94 251 GLU A N 1
ATOM 1968 C CA . GLU A 1 251 ? -21.238 -2.709 9.775 1.00 94.94 251 GLU A CA 1
ATOM 1969 C C . GLU A 1 251 ? -20.600 -4.072 10.077 1.00 94.94 251 GLU A C 1
ATOM 1971 O O . GLU A 1 251 ? -19.758 -4.172 10.968 1.00 94.94 251 GLU A O 1
ATOM 1976 N N . ILE A 1 252 ? -20.989 -5.111 9.332 1.00 95.06 252 ILE A N 1
ATOM 1977 C CA . ILE A 1 252 ? -20.552 -6.491 9.520 1.00 95.06 252 ILE A CA 1
ATOM 1978 C C . ILE A 1 252 ? -20.448 -7.229 8.177 1.00 95.06 252 ILE A C 1
ATOM 1980 O O . ILE A 1 252 ? -21.171 -6.923 7.228 1.00 95.06 252 ILE A O 1
ATOM 1984 N N . GLY A 1 253 ? -19.565 -8.230 8.109 1.00 94.38 253 GLY A N 1
ATOM 1985 C CA . GLY A 1 253 ? -19.482 -9.180 6.995 1.00 94.38 253 GLY A CA 1
ATOM 1986 C C . GLY A 1 253 ? -18.486 -8.804 5.898 1.00 94.38 253 GLY A C 1
ATOM 1987 O O . GLY A 1 253 ? -18.234 -9.617 5.013 1.00 94.38 253 GLY A O 1
ATOM 1988 N N . CYS A 1 254 ? -17.877 -7.617 5.959 1.00 97.56 254 CYS A N 1
ATOM 1989 C CA . CYS A 1 254 ? -16.796 -7.233 5.052 1.00 97.56 254 CYS A CA 1
ATOM 1990 C C . CYS A 1 254 ? -15.427 -7.717 5.566 1.00 97.56 254 CYS A C 1
ATOM 1992 O O . CYS A 1 254 ? -15.235 -7.953 6.760 1.00 97.56 254 CYS A O 1
ATOM 1994 N N . LEU A 1 255 ? -14.456 -7.838 4.665 1.00 98.69 255 LEU A N 1
ATOM 1995 C CA . LEU A 1 255 ? -13.027 -7.848 4.986 1.00 98.69 255 LEU A CA 1
ATOM 1996 C C . LEU A 1 255 ? -12.446 -6.449 4.740 1.00 98.69 255 LEU A C 1
ATOM 1998 O O . LEU A 1 255 ? -13.062 -5.642 4.046 1.00 98.69 255 LEU A O 1
ATOM 2002 N N . VAL A 1 256 ? -11.252 -6.176 5.253 1.00 98.88 256 VAL A N 1
ATOM 2003 C CA . VAL A 1 256 ? -10.435 -5.018 4.883 1.00 98.88 256 VAL A CA 1
ATOM 2004 C C . VAL A 1 256 ? -9.071 -5.492 4.409 1.00 98.88 256 VAL A C 1
ATOM 2006 O O . VAL A 1 256 ? -8.420 -6.295 5.079 1.00 98.88 256 VAL A O 1
ATOM 2009 N N . SER A 1 257 ? -8.679 -5.014 3.231 1.00 98.75 257 SER A N 1
ATOM 2010 C CA . SER A 1 257 ? -7.307 -5.044 2.746 1.00 98.75 257 SER A CA 1
ATOM 2011 C C . SER A 1 257 ? -6.583 -3.816 3.283 1.00 98.75 257 SER A C 1
ATOM 2013 O O . SER A 1 257 ? -7.053 -2.704 3.041 1.00 98.75 257 SER A O 1
ATOM 2015 N N . SER A 1 258 ? -5.451 -4.011 3.953 1.00 98.25 258 SER A N 1
ATOM 2016 C CA . SER A 1 258 ? -4.664 -2.941 4.576 1.00 98.25 258 SER A CA 1
ATOM 2017 C C . SER A 1 258 ? -3.224 -3.004 4.087 1.00 98.25 258 SER A C 1
ATOM 2019 O O . SER A 1 258 ? -2.567 -4.033 4.229 1.00 98.25 258 SER A O 1
ATOM 2021 N N . SER A 1 259 ? -2.732 -1.906 3.518 1.00 96.38 259 SER A N 1
ATOM 2022 C CA . SER A 1 259 ? -1.370 -1.807 2.990 1.00 96.38 259 SER A CA 1
ATOM 2023 C C . SER A 1 259 ? -0.732 -0.477 3.354 1.00 96.38 259 SER A C 1
ATOM 2025 O O . SER A 1 259 ? -1.419 0.537 3.399 1.00 96.38 259 SER A O 1
ATOM 2027 N N . VAL A 1 260 ? 0.583 -0.485 3.540 1.00 96.06 260 VAL A N 1
ATOM 2028 C CA . VAL A 1 260 ? 1.438 0.694 3.727 1.00 96.06 260 VAL A CA 1
ATOM 2029 C C . VAL A 1 260 ? 2.749 0.458 2.970 1.00 96.06 260 VAL A C 1
ATOM 2031 O O . VAL A 1 260 ? 3.217 -0.688 2.955 1.00 96.06 260 VAL A O 1
ATOM 2034 N N . PRO A 1 261 ? 3.371 1.487 2.365 1.00 95.50 261 PRO A N 1
ATOM 2035 C CA . PRO A 1 261 ? 4.732 1.390 1.851 1.00 95.50 261 PRO A CA 1
ATOM 2036 C C . PRO A 1 261 ? 5.691 0.904 2.930 1.00 95.50 261 PRO A C 1
ATOM 2038 O O . PRO A 1 261 ? 5.582 1.280 4.096 1.00 95.50 261 PRO A O 1
ATOM 2041 N N . LYS A 1 262 ? 6.660 0.075 2.551 1.00 96.81 262 LYS A N 1
ATOM 2042 C CA . LYS A 1 262 ? 7.589 -0.544 3.500 1.00 96.81 262 LYS A CA 1
ATOM 2043 C C . LYS A 1 262 ? 8.791 0.368 3.771 1.00 96.81 262 LYS A C 1
ATOM 2045 O O . LYS A 1 262 ? 9.910 0.051 3.380 1.00 96.81 262 LYS A O 1
ATOM 2050 N N . LEU A 1 263 ? 8.553 1.521 4.396 1.00 96.06 263 LEU A N 1
ATOM 2051 C CA . LEU A 1 263 ? 9.576 2.529 4.714 1.00 96.06 263 LEU A CA 1
ATOM 2052 C C . LEU A 1 263 ? 10.422 2.097 5.921 1.00 96.06 263 LEU A C 1
ATOM 2054 O O . LEU A 1 263 ? 9.873 1.833 6.991 1.00 96.06 263 LEU A O 1
ATOM 2058 N N . ARG A 1 264 ? 11.754 2.038 5.764 1.00 96.56 264 ARG A N 1
ATOM 2059 C CA . ARG A 1 264 ? 12.692 1.657 6.837 1.00 96.56 264 ARG A CA 1
ATOM 2060 C C . ARG A 1 264 ? 12.529 2.554 8.060 1.00 96.56 264 ARG A C 1
ATOM 2062 O O . ARG A 1 264 ? 12.776 3.755 7.973 1.00 96.56 264 ARG A O 1
ATOM 2069 N N . GLY A 1 265 ? 12.179 1.955 9.196 1.00 97.06 265 GLY A N 1
ATOM 2070 C CA . GLY A 1 265 ? 12.012 2.673 10.454 1.00 97.06 265 GLY A CA 1
ATOM 2071 C C . GLY A 1 265 ? 10.861 3.683 10.438 1.00 97.06 265 GLY A C 1
ATOM 2072 O O . GLY A 1 265 ? 10.865 4.581 11.273 1.00 97.06 265 GLY A O 1
ATOM 2073 N N . GLY A 1 266 ? 9.910 3.564 9.501 1.00 97.25 266 GLY A N 1
ATOM 2074 C CA . GLY A 1 266 ? 8.790 4.497 9.360 1.00 97.25 266 GLY A CA 1
ATOM 2075 C C . GLY A 1 266 ? 7.952 4.600 10.635 1.00 97.25 266 GLY A C 1
ATOM 2076 O O . GLY A 1 266 ? 7.622 3.571 11.236 1.00 97.25 266 GLY A O 1
ATOM 2077 N N . LEU A 1 267 ? 7.621 5.831 11.041 1.00 97.19 267 LEU A N 1
ATOM 2078 C CA . LEU A 1 267 ? 6.861 6.131 12.261 1.00 97.19 267 LEU A CA 1
ATOM 2079 C C . LEU A 1 267 ? 5.397 6.488 11.990 1.00 97.19 267 LEU A C 1
ATOM 2081 O O . LEU A 1 267 ? 4.621 6.565 12.929 1.00 97.19 267 LEU A O 1
ATOM 2085 N N . GLY A 1 268 ? 5.028 6.627 10.723 1.00 93.38 268 GLY A N 1
ATOM 2086 C CA . GLY A 1 268 ? 3.668 6.631 10.200 1.00 93.38 268 GLY A CA 1
ATOM 2087 C C . GLY A 1 268 ? 3.669 5.975 8.820 1.00 93.38 268 GLY A C 1
ATOM 2088 O O . GLY A 1 268 ? 4.717 5.847 8.173 1.00 93.38 268 GLY A O 1
ATOM 2089 N N . GLY A 1 269 ? 2.517 5.488 8.373 1.00 88.19 269 GLY A N 1
ATOM 2090 C CA . GLY A 1 269 ? 2.392 4.812 7.084 1.00 88.19 269 GLY A CA 1
ATOM 2091 C C . GLY A 1 269 ? 1.257 5.376 6.248 1.00 88.19 269 GLY A C 1
ATOM 2092 O O . GLY A 1 269 ? 0.104 5.195 6.618 1.00 88.19 269 GLY A O 1
ATOM 2093 N N . PHE A 1 270 ? 1.569 5.950 5.079 1.00 92.75 270 PHE A N 1
ATOM 2094 C CA . PHE A 1 270 ? 0.567 6.354 4.083 1.00 92.75 270 PHE A CA 1
ATOM 2095 C C . PHE A 1 270 ? -0.220 5.119 3.615 1.00 92.75 270 PHE A C 1
ATOM 2097 O O . PHE A 1 270 ? 0.265 4.320 2.808 1.00 92.75 270 PHE A O 1
ATOM 2104 N N . ALA A 1 271 ? -1.418 4.915 4.152 1.00 96.06 271 ALA A N 1
ATOM 2105 C CA . ALA A 1 271 ? -2.108 3.642 4.051 1.00 96.06 271 ALA A CA 1
ATOM 2106 C C . ALA A 1 271 ? -3.066 3.578 2.856 1.00 96.06 271 ALA A C 1
ATOM 2108 O O . ALA A 1 271 ? -3.696 4.562 2.463 1.00 96.06 271 ALA A O 1
ATOM 2109 N N . ARG A 1 272 ? -3.241 2.370 2.312 1.00 97.81 272 ARG A N 1
ATOM 2110 C CA . ARG A 1 272 ? -4.343 2.027 1.409 1.00 97.81 272 ARG A CA 1
ATOM 2111 C C . ARG A 1 272 ? -5.249 1.001 2.072 1.00 97.81 272 ARG A C 1
ATOM 2113 O O . ARG A 1 272 ? -4.848 -0.145 2.284 1.00 97.81 272 ARG A O 1
ATOM 2120 N N . TYR A 1 273 ? -6.477 1.421 2.350 1.00 98.62 2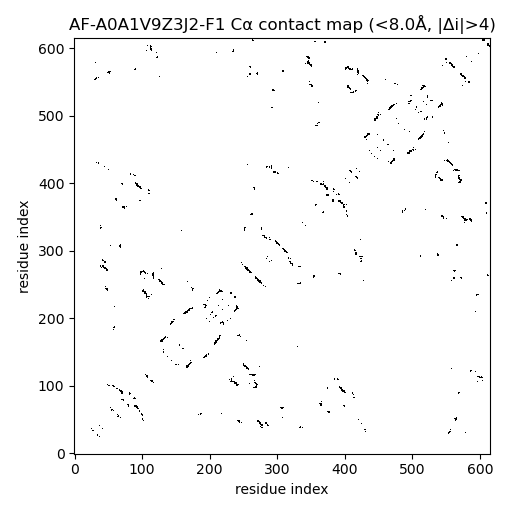73 TYR A N 1
ATOM 2121 C CA . TYR A 1 273 ? -7.532 0.612 2.937 1.00 98.62 273 TYR A CA 1
ATOM 2122 C C . TYR A 1 273 ? -8.625 0.367 1.905 1.00 98.62 273 TYR A C 1
ATOM 2124 O O . TYR A 1 273 ? -9.194 1.301 1.340 1.00 98.62 273 TYR A O 1
ATOM 2132 N N . VAL A 1 274 ? -8.958 -0.901 1.677 1.00 98.81 274 VAL A N 1
ATOM 2133 C CA . VAL A 1 274 ? -10.070 -1.285 0.804 1.00 98.81 274 VAL A CA 1
ATOM 2134 C C . VAL A 1 274 ? -10.966 -2.269 1.536 1.00 98.81 274 VAL A C 1
ATOM 2136 O O . VAL A 1 274 ? -10.539 -3.375 1.868 1.00 98.81 274 VAL A O 1
ATOM 2139 N N . ALA A 1 275 ? -12.223 -1.893 1.761 1.00 98.62 275 ALA A N 1
ATOM 2140 C CA . ALA A 1 275 ? -13.229 -2.830 2.240 1.00 98.62 275 ALA A CA 1
ATOM 2141 C C . ALA A 1 275 ? -13.678 -3.754 1.104 1.00 98.62 275 ALA A C 1
ATOM 2143 O O . ALA A 1 275 ? -13.971 -3.303 -0.001 1.00 98.62 275 ALA A O 1
ATOM 2144 N N . ILE A 1 276 ? -13.771 -5.047 1.397 1.00 98.38 276 ILE A N 1
ATOM 2145 C CA . ILE A 1 276 ? -14.283 -6.085 0.503 1.00 98.38 276 ILE A CA 1
ATOM 2146 C C . ILE A 1 276 ? -15.569 -6.602 1.133 1.00 98.38 276 ILE A C 1
ATOM 2148 O O . ILE A 1 276 ? -15.531 -7.311 2.135 1.00 98.38 276 ILE A O 1
ATOM 2152 N N . CYS A 1 277 ? -16.708 -6.211 0.583 1.00 96.00 277 CYS A N 1
ATOM 2153 C CA . CYS A 1 277 ? -18.032 -6.480 1.125 1.00 96.00 277 CYS A CA 1
ATOM 2154 C C . CYS A 1 277 ? -18.796 -7.518 0.290 1.00 96.00 277 CYS A C 1
ATOM 2156 O O . CYS A 1 277 ? -18.448 -7.758 -0.869 1.00 96.00 277 CYS A O 1
ATOM 2158 N N . PRO A 1 278 ? -19.846 -8.148 0.849 1.00 92.12 278 PRO A N 1
ATOM 2159 C CA . PRO A 1 278 ? -20.646 -9.134 0.125 1.00 92.12 278 PRO A CA 1
ATOM 2160 C C . PRO A 1 278 ? -21.166 -8.619 -1.227 1.00 92.12 278 PRO A C 1
ATOM 2162 O O . PRO A 1 278 ? -21.470 -7.437 -1.368 1.00 92.12 278 PRO A O 1
ATOM 2165 N N . LYS A 1 279 ? -21.319 -9.513 -2.211 1.00 88.19 279 LYS A N 1
ATOM 2166 C CA . LYS A 1 279 ? -21.723 -9.217 -3.607 1.00 88.19 279 LYS A CA 1
ATOM 2167 C C . LYS A 1 279 ? -22.949 -8.306 -3.738 1.00 88.19 279 LYS A C 1
ATOM 2169 O O . LYS A 1 279 ? -23.039 -7.468 -4.635 1.00 88.19 279 LYS A O 1
ATOM 2174 N N . GLN A 1 280 ? -23.928 -8.519 -2.866 1.00 83.56 280 GLN A N 1
ATOM 2175 C CA . GLN A 1 280 ? -25.199 -7.801 -2.816 1.00 83.56 280 GLN A CA 1
ATOM 2176 C C . GLN A 1 280 ? -25.080 -6.406 -2.196 1.00 83.56 280 GLN A C 1
ATOM 2178 O O . GLN A 1 280 ? -26.056 -5.656 -2.202 1.00 83.56 280 GLN A O 1
ATOM 2183 N N . TRP A 1 281 ? -23.918 -6.053 -1.644 1.00 89.00 281 TRP A N 1
ATOM 2184 C CA . TRP A 1 281 ? -23.697 -4.739 -1.074 1.00 89.00 281 TRP A CA 1
ATOM 2185 C C . TRP A 1 281 ? -23.709 -3.669 -2.169 1.00 89.00 281 TRP A C 1
ATOM 2187 O O . TRP A 1 281 ? -23.104 -3.824 -3.231 1.00 89.00 281 TRP A O 1
ATOM 2197 N N . ARG A 1 282 ? -24.455 -2.591 -1.913 1.00 87.19 282 ARG A N 1
ATOM 2198 C CA . ARG A 1 282 ? -24.924 -1.646 -2.939 1.00 87.19 282 ARG A CA 1
ATOM 2199 C C . ARG A 1 282 ? -23.914 -0.581 -3.370 1.00 87.19 282 ARG A C 1
ATOM 2201 O O . ARG A 1 282 ? -24.148 0.065 -4.384 1.00 87.19 282 ARG A O 1
ATOM 2208 N N . HIS A 1 283 ? -22.861 -0.365 -2.586 1.00 91.31 283 HIS A N 1
ATOM 2209 C CA . HIS A 1 283 ? -21.838 0.653 -2.833 1.00 91.31 283 HIS A CA 1
ATOM 2210 C C . HIS A 1 283 ? -20.519 0.002 -3.217 1.00 91.31 283 HIS A C 1
ATOM 2212 O O . HIS A 1 283 ? -20.156 -1.000 -2.604 1.00 91.31 283 HIS A O 1
ATOM 2218 N N . GLY A 1 284 ? -19.783 0.620 -4.139 1.00 93.38 284 GLY A N 1
ATOM 2219 C CA . GLY A 1 284 ? -18.433 0.213 -4.529 1.00 93.38 284 GLY A CA 1
ATOM 2220 C C . GLY A 1 284 ? -18.347 -0.478 -5.891 1.00 93.38 284 GLY A C 1
ATOM 2221 O O . GLY A 1 284 ? -19.210 -0.326 -6.754 1.00 93.38 284 GLY A O 1
ATOM 2222 N N . TYR A 1 285 ? -17.261 -1.217 -6.099 1.00 95.38 285 TYR A N 1
ATOM 2223 C CA . TYR A 1 285 ? -16.815 -1.716 -7.399 1.00 95.38 285 TYR A CA 1
ATOM 2224 C C . TYR A 1 285 ? -16.742 -3.243 -7.420 1.00 95.38 285 TYR A C 1
ATOM 2226 O O . TYR A 1 285 ? -16.289 -3.853 -6.459 1.00 95.38 285 TYR A O 1
ATOM 2234 N N . ARG A 1 286 ? -17.141 -3.879 -8.518 1.00 94.50 286 ARG A N 1
ATOM 2235 C CA . ARG A 1 286 ? -17.022 -5.326 -8.724 1.00 94.50 286 ARG A CA 1
ATOM 2236 C C . ARG A 1 286 ? -16.099 -5.621 -9.887 1.00 94.50 286 ARG A C 1
ATOM 2238 O O . ARG A 1 286 ? -16.138 -4.928 -10.903 1.00 94.50 286 ARG A O 1
ATOM 2245 N N . ILE A 1 287 ? -15.291 -6.663 -9.740 1.00 95.19 287 ILE A N 1
ATOM 2246 C CA . ILE A 1 287 ? -14.252 -7.049 -10.705 1.00 95.19 287 ILE A CA 1
ATOM 2247 C C . ILE A 1 287 ? -14.845 -7.308 -12.096 1.00 95.19 287 ILE A C 1
ATOM 2249 O O . ILE A 1 287 ? -14.278 -6.902 -13.100 1.00 95.19 287 ILE A O 1
ATOM 2253 N N . ASP A 1 288 ? -16.020 -7.930 -12.176 1.00 89.94 288 ASP A N 1
ATOM 2254 C CA . ASP A 1 288 ? -16.698 -8.248 -13.439 1.00 89.94 288 ASP A CA 1
ATOM 2255 C C . ASP A 1 288 ? -17.311 -7.031 -14.159 1.00 89.94 288 ASP A C 1
ATOM 2257 O O . ASP A 1 288 ? -17.717 -7.143 -15.316 1.00 89.94 288 ASP A O 1
ATOM 2261 N N . GLN A 1 289 ? -17.392 -5.876 -13.492 1.00 91.25 289 GLN A N 1
ATOM 2262 C CA . GLN A 1 289 ? -18.025 -4.649 -13.997 1.00 91.25 289 GLN A CA 1
ATOM 2263 C C . GLN A 1 289 ? -17.092 -3.442 -14.014 1.00 91.25 289 GLN A C 1
ATOM 2265 O O . GLN A 1 289 ? -17.485 -2.365 -14.465 1.00 91.25 289 GLN A O 1
ATOM 2270 N N . THR A 1 290 ? -15.870 -3.616 -13.523 1.00 91.62 290 THR A N 1
ATOM 2271 C CA . THR A 1 290 ? -14.861 -2.567 -13.446 1.00 91.62 290 THR A CA 1
ATOM 2272 C C . THR A 1 290 ? -13.880 -2.776 -14.596 1.00 91.62 290 THR A C 1
ATOM 2274 O O . THR A 1 290 ? -13.325 -3.865 -14.709 1.00 91.62 290 THR A O 1
ATOM 2277 N N . PRO A 1 291 ? -13.656 -1.778 -15.465 1.00 89.81 291 PRO A N 1
ATOM 2278 C CA . PRO A 1 291 ? -12.608 -1.839 -16.478 1.00 89.81 291 PRO A CA 1
ATOM 2279 C C . PRO A 1 291 ? -11.243 -1.628 -15.805 1.00 89.81 291 PRO A C 1
ATOM 2281 O O . PRO A 1 291 ? -10.721 -0.517 -15.798 1.00 89.81 291 PRO A O 1
ATOM 2284 N N . ASP A 1 292 ? -10.714 -2.676 -15.170 1.00 91.19 292 ASP A N 1
ATOM 2285 C CA . ASP A 1 292 ? -9.463 -2.639 -14.404 1.00 91.19 292 ASP A CA 1
ATOM 2286 C C . ASP A 1 292 ? -8.221 -3.047 -15.217 1.00 91.19 292 ASP A C 1
ATOM 2288 O O . ASP A 1 292 ? -7.113 -2.698 -14.818 1.00 91.19 292 ASP A O 1
ATOM 2292 N N . SER A 1 293 ? -8.389 -3.718 -16.365 1.00 94.75 293 SER A N 1
ATOM 2293 C CA . SER A 1 293 ? -7.312 -3.991 -17.330 1.00 94.75 293 SER A CA 1
ATOM 2294 C C . SER A 1 293 ? -7.851 -4.349 -18.739 1.00 94.75 293 SER A C 1
ATOM 2296 O O . SER A 1 293 ? -8.644 -5.291 -18.859 1.00 94.75 293 SER A O 1
ATOM 2298 N N . PRO A 1 294 ? -7.462 -3.631 -19.820 1.00 96.56 294 PRO A N 1
ATOM 2299 C CA . PRO A 1 294 ? -6.747 -2.357 -19.783 1.00 96.56 294 PRO A CA 1
ATOM 2300 C C . PRO A 1 294 ? -7.621 -1.255 -19.174 1.00 96.56 294 PRO A C 1
ATOM 2302 O O . PRO A 1 294 ? -8.851 -1.262 -19.282 1.00 96.56 294 PRO A O 1
ATOM 2305 N N . LEU A 1 295 ? -6.966 -0.280 -18.562 1.00 97.00 295 LEU A N 1
ATOM 2306 C CA . LEU A 1 295 ? -7.595 0.901 -17.997 1.00 97.00 295 LEU A CA 1
ATOM 2307 C C . LEU A 1 295 ? -8.029 1.870 -19.110 1.00 97.00 295 LEU A C 1
ATOM 2309 O O . LEU A 1 295 ? -7.316 2.046 -20.102 1.00 97.00 295 LEU A O 1
ATOM 2313 N N . PRO A 1 296 ? -9.198 2.520 -18.979 1.00 95.69 296 PRO A N 1
ATOM 2314 C CA . PRO A 1 296 ? -9.716 3.412 -20.008 1.00 95.69 296 PRO A CA 1
ATOM 2315 C C . PRO A 1 296 ? -8.979 4.755 -20.021 1.00 95.69 296 PRO A C 1
ATOM 2317 O O . PRO A 1 296 ? -8.607 5.282 -18.975 1.00 95.69 296 PRO A O 1
ATOM 2320 N N . LYS A 1 297 ? -8.858 5.359 -21.208 1.00 96.69 297 LYS A N 1
ATOM 2321 C CA . LYS A 1 297 ? -8.400 6.747 -21.342 1.00 96.69 297 LYS A CA 1
ATOM 2322 C C . LYS A 1 297 ? -9.336 7.727 -20.632 1.00 96.69 297 LYS A C 1
ATOM 2324 O O . LYS A 1 297 ? -10.561 7.572 -20.661 1.00 96.69 297 LYS A O 1
ATOM 2329 N N . GLN A 1 298 ? -8.740 8.768 -20.070 1.00 97.19 298 GLN A N 1
ATOM 2330 C CA . GLN A 1 298 ? -9.406 9.924 -19.486 1.00 97.19 298 GLN A CA 1
ATOM 2331 C C . GLN A 1 298 ? -9.714 10.983 -20.562 1.00 97.19 298 GLN A C 1
ATOM 2333 O O . GLN A 1 298 ? -9.064 11.012 -21.609 1.00 97.19 298 GLN A O 1
ATOM 2338 N N . PRO A 1 299 ? -10.725 11.846 -20.348 1.00 96.94 299 PRO A N 1
ATOM 2339 C CA . PRO A 1 299 ? -11.136 12.847 -21.337 1.00 96.94 299 PRO A CA 1
ATOM 2340 C C . PRO A 1 299 ? -10.127 13.992 -21.509 1.00 96.94 299 PRO A C 1
ATOM 2342 O O . PRO A 1 299 ? -10.136 14.658 -22.540 1.00 96.94 299 PRO A O 1
ATOM 2345 N N . SER A 1 300 ? -9.269 14.234 -20.518 1.00 97.69 300 SER A N 1
ATOM 2346 C CA . SER A 1 300 ? -8.193 15.228 -20.567 1.00 97.69 300 SER A CA 1
ATOM 2347 C C . SER A 1 300 ? -6.885 14.614 -20.069 1.00 97.69 300 SER A C 1
ATOM 2349 O O . SER A 1 300 ? -6.945 13.808 -19.139 1.00 97.69 300 SER A O 1
ATOM 2351 N N . PRO A 1 301 ? -5.719 14.988 -20.628 1.00 97.94 301 PRO A N 1
ATOM 2352 C CA . PRO A 1 301 ? -4.419 14.501 -20.169 1.00 97.94 301 PRO A CA 1
ATOM 2353 C C . PRO A 1 301 ? -4.060 15.047 -18.780 1.00 97.94 301 PRO A C 1
ATOM 2355 O O . PRO A 1 301 ? -4.592 16.075 -18.352 1.00 97.94 301 PRO A O 1
ATOM 2358 N N . LEU A 1 302 ? -3.130 14.382 -18.088 1.00 98.25 302 LEU A N 1
ATOM 2359 C CA . LEU A 1 302 ? -2.471 14.951 -16.910 1.00 98.25 302 LEU A CA 1
ATOM 2360 C C . LEU A 1 302 ? -1.598 16.132 -17.320 1.00 98.25 302 LEU A C 1
ATOM 2362 O O . LEU A 1 302 ? -0.828 16.066 -18.278 1.00 98.25 302 LEU A O 1
ATOM 2366 N N . VAL A 1 303 ? -1.694 17.205 -16.546 1.00 97.81 303 VAL A N 1
ATOM 2367 C CA . VAL A 1 303 ? -0.898 18.418 -16.702 1.00 97.81 303 VAL A CA 1
ATOM 2368 C C . VAL A 1 303 ? -0.305 18.769 -15.348 1.00 97.81 303 VAL A C 1
ATOM 2370 O O . VAL A 1 303 ? -0.995 18.742 -14.332 1.00 97.81 303 VAL A O 1
ATOM 2373 N N . TYR A 1 304 ? 0.990 19.076 -15.332 1.00 98.19 304 TYR A N 1
ATOM 2374 C CA . TYR A 1 304 ? 1.673 19.476 -14.108 1.00 98.19 304 TYR A CA 1
ATOM 2375 C C . TYR A 1 304 ? 1.280 20.896 -13.704 1.00 98.19 304 TYR A C 1
ATOM 2377 O O . TYR A 1 304 ? 1.378 21.826 -14.508 1.00 98.19 304 TYR A O 1
ATOM 2385 N N . ASN A 1 305 ? 0.930 21.069 -12.436 1.00 97.38 305 ASN A N 1
ATOM 2386 C CA . ASN A 1 305 ? 0.759 22.355 -11.785 1.00 97.38 305 ASN A CA 1
ATOM 2387 C C . ASN A 1 305 ? 1.736 22.459 -10.593 1.00 97.38 305 ASN A C 1
ATOM 2389 O O . ASN A 1 305 ? 1.779 21.541 -9.776 1.00 97.38 305 ASN A O 1
ATOM 2393 N N . PRO A 1 306 ? 2.504 23.557 -10.459 1.00 95.12 306 PRO A N 1
ATOM 2394 C CA . PRO A 1 306 ? 3.483 23.710 -9.379 1.00 95.12 306 PRO A CA 1
ATOM 2395 C C . PRO A 1 306 ? 2.926 23.633 -7.950 1.00 95.12 306 PRO A C 1
ATOM 2397 O O . PRO A 1 306 ? 3.645 23.182 -7.067 1.00 95.12 306 PRO A O 1
ATOM 2400 N N . ASP A 1 307 ? 1.678 24.050 -7.732 1.00 94.88 307 ASP A N 1
ATOM 2401 C CA . ASP A 1 307 ? 1.043 24.100 -6.407 1.00 94.88 307 ASP A CA 1
ATOM 2402 C C . ASP A 1 307 ? 0.223 22.835 -6.104 1.00 94.88 307 ASP A C 1
ATOM 2404 O O . ASP A 1 307 ? -0.170 22.585 -4.965 1.00 94.88 307 ASP A O 1
ATOM 2408 N N . GLU A 1 308 ? -0.097 22.055 -7.138 1.00 94.94 308 GLU A N 1
ATOM 2409 C CA . GLU A 1 308 ? -1.089 20.980 -7.067 1.00 94.94 308 GLU A CA 1
ATOM 2410 C C . GLU A 1 308 ? -0.572 19.604 -7.501 1.00 94.94 308 GLU A C 1
ATOM 2412 O O . GLU A 1 308 ? -1.265 18.608 -7.267 1.00 94.94 308 GLU A O 1
ATOM 2417 N N . GLY A 1 309 ? 0.624 19.532 -8.086 1.00 97.44 309 GLY A N 1
ATOM 2418 C CA . GLY A 1 309 ? 1.142 18.330 -8.735 1.00 97.44 309 GLY A CA 1
ATOM 2419 C C . GLY A 1 309 ? 0.481 18.087 -10.095 1.00 97.44 309 GLY A C 1
ATOM 2420 O O . GLY A 1 309 ? -0.039 19.011 -10.724 1.00 97.44 309 GLY A O 1
ATOM 2421 N N . TYR A 1 310 ? 0.500 16.845 -10.580 1.00 98.12 310 TYR A N 1
ATOM 2422 C CA . TYR A 1 310 ? -0.249 16.489 -11.787 1.00 98.12 310 TYR A CA 1
ATOM 2423 C C . TYR A 1 310 ? -1.750 16.384 -11.503 1.00 98.12 310 TYR A C 1
ATOM 2425 O O . TYR A 1 310 ? -2.184 15.750 -10.543 1.00 98.12 310 TYR A O 1
ATOM 2433 N N . LEU A 1 311 ? -2.548 16.978 -12.385 1.00 96.00 311 LEU A N 1
ATOM 2434 C CA . LEU A 1 311 ? -4.005 16.900 -12.364 1.00 96.00 311 LEU A CA 1
ATOM 2435 C C . LEU A 1 311 ? -4.573 17.008 -13.781 1.00 96.00 311 LEU A C 1
ATOM 2437 O O . LEU A 1 311 ? -3.871 17.380 -14.722 1.00 96.00 311 LEU A O 1
ATOM 2441 N N . ARG A 1 312 ? -5.857 16.691 -13.934 1.00 95.44 312 ARG A N 1
ATOM 2442 C CA . ARG A 1 312 ? -6.590 16.810 -15.202 1.00 95.44 312 ARG A CA 1
ATOM 2443 C C . ARG A 1 312 ? -7.668 17.877 -15.074 1.00 95.44 312 ARG A C 1
ATOM 2445 O O . ARG A 1 312 ? -8.295 17.993 -14.025 1.00 95.44 312 ARG A O 1
ATOM 2452 N N . SER A 1 313 ? -7.921 18.613 -16.155 1.00 95.12 313 SER A N 1
ATOM 2453 C CA . SER A 1 313 ? -9.032 19.576 -16.229 1.00 95.12 313 SER A CA 1
ATOM 2454 C C . SER A 1 313 ? -10.400 18.898 -16.226 1.00 95.12 313 SER A C 1
ATOM 2456 O O . SER A 1 313 ? -11.350 19.420 -15.651 1.00 95.12 313 SER A O 1
ATOM 2458 N N . GLU A 1 314 ? -10.496 17.730 -16.860 1.00 94.19 314 GLU A N 1
ATOM 2459 C CA . GLU A 1 314 ? -11.675 16.874 -16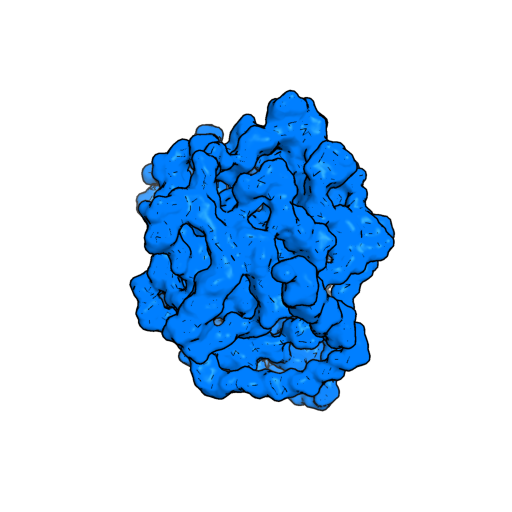.821 1.00 94.19 314 GLU A CA 1
ATOM 2460 C C . GLU A 1 314 ? -11.263 15.468 -16.394 1.00 94.19 314 GLU A C 1
ATOM 2462 O O . GLU A 1 314 ? -10.343 14.871 -16.960 1.00 94.19 314 GLU A O 1
ATOM 2467 N N . TYR A 1 315 ? -11.975 14.932 -15.408 1.00 91.31 315 TYR A N 1
ATOM 2468 C CA . TYR A 1 315 ? -11.778 13.585 -14.894 1.00 91.31 315 TYR A CA 1
ATOM 2469 C C . TYR A 1 315 ? -13.076 12.796 -15.024 1.00 91.31 315 TYR A C 1
ATOM 2471 O O . TYR A 1 315 ? -14.147 13.258 -14.618 1.00 91.31 315 TYR A O 1
ATOM 2479 N N . LYS A 1 316 ? -12.984 11.593 -15.591 1.00 91.31 316 LYS A N 1
ATOM 2480 C CA . LYS A 1 316 ? -14.095 10.652 -15.670 1.00 91.31 316 LYS A CA 1
ATOM 2481 C C . LYS A 1 316 ? -13.803 9.480 -14.729 1.00 91.31 316 LYS A C 1
ATOM 2483 O O . LYS A 1 316 ? -13.141 8.525 -15.148 1.00 91.31 316 LYS A O 1
ATOM 2488 N N . PRO A 1 317 ? -14.305 9.514 -13.480 1.00 87.38 317 PRO A N 1
ATOM 2489 C CA . PRO A 1 317 ? -14.131 8.395 -12.568 1.00 87.38 317 PRO A CA 1
ATOM 2490 C C . PRO A 1 317 ? -14.780 7.137 -13.139 1.00 87.38 317 PRO A C 1
ATOM 2492 O O . PRO A 1 317 ? -15.810 7.196 -13.824 1.00 87.38 317 PRO A O 1
ATOM 2495 N N . ILE A 1 318 ? -14.194 5.984 -12.819 1.00 86.38 318 ILE A N 1
ATOM 2496 C CA . ILE A 1 318 ? -14.847 4.702 -13.066 1.00 86.38 318 ILE A CA 1
ATOM 2497 C C . ILE A 1 318 ? -16.173 4.715 -12.285 1.00 86.38 318 ILE A C 1
ATOM 2499 O O . ILE A 1 318 ? -16.168 5.023 -11.093 1.00 86.38 318 ILE A O 1
ATOM 2503 N N . PRO A 1 319 ? -17.324 4.438 -12.923 1.00 86.25 319 PRO A N 1
ATOM 2504 C CA . PRO A 1 319 ? -18.590 4.416 -12.207 1.00 86.25 319 PRO A CA 1
ATOM 2505 C C . PRO A 1 319 ? -18.626 3.242 -11.223 1.00 86.25 319 PRO A C 1
ATOM 2507 O O . PRO A 1 319 ? -18.177 2.140 -11.545 1.00 86.25 319 PRO A O 1
ATOM 2510 N N . GLU A 1 320 ? -19.212 3.463 -10.043 1.00 88.06 320 GLU A N 1
ATOM 2511 C CA . GLU A 1 320 ? -19.526 2.372 -9.116 1.00 88.06 320 GLU A CA 1
ATOM 2512 C C . GLU A 1 320 ? -20.415 1.316 -9.802 1.00 88.06 320 GLU A C 1
ATOM 2514 O O . GLU A 1 320 ? -21.178 1.588 -10.738 1.00 88.06 320 GLU A O 1
ATOM 2519 N N . SER A 1 321 ? -20.312 0.077 -9.329 1.00 85.50 321 SER A N 1
ATOM 2520 C CA . SER A 1 321 ? -21.064 -1.049 -9.872 1.00 85.50 321 SER A CA 1
ATOM 2521 C C . SER A 1 321 ? -22.558 -0.915 -9.597 1.00 85.50 321 SER A C 1
ATOM 2523 O O . SER A 1 321 ? -22.987 -0.446 -8.545 1.00 85.50 321 SER A O 1
ATOM 2525 N N . LYS A 1 322 ? -23.385 -1.376 -10.542 1.00 79.38 322 LYS A N 1
ATOM 2526 C CA . LYS A 1 322 ? -24.846 -1.317 -10.381 1.00 79.38 322 LYS A CA 1
ATOM 2527 C C . LYS A 1 322 ? -25.281 -2.167 -9.175 1.00 79.38 322 LYS A C 1
ATOM 2529 O O . LYS A 1 322 ? -24.805 -3.298 -9.049 1.00 79.38 322 LYS A O 1
ATOM 2534 N N . PRO A 1 323 ? -26.211 -1.714 -8.321 1.00 72.88 323 PRO A N 1
ATOM 2535 C CA . PRO A 1 323 ? -26.735 -2.556 -7.247 1.00 72.88 323 PRO A CA 1
ATOM 2536 C C . PRO A 1 323 ? -27.334 -3.861 -7.796 1.00 72.88 323 PRO A C 1
ATOM 2538 O O . PRO A 1 323 ? -27.981 -3.857 -8.847 1.00 72.88 323 PRO A O 1
ATOM 2541 N N . VAL A 1 324 ? -27.124 -4.986 -7.104 1.00 69.31 324 VAL A N 1
ATOM 2542 C CA . VAL A 1 324 ? -27.780 -6.259 -7.456 1.00 69.31 324 VAL A CA 1
ATOM 2543 C C . VAL A 1 324 ? -29.254 -6.178 -7.046 1.00 69.31 324 VAL A C 1
ATOM 2545 O O . VAL A 1 324 ? -29.564 -5.784 -5.924 1.00 69.31 324 VAL A O 1
ATOM 2548 N N . GLN A 1 325 ? -30.179 -6.537 -7.943 1.00 60.75 325 GLN A N 1
ATOM 2549 C CA . GLN A 1 325 ? -31.614 -6.554 -7.631 1.00 60.75 325 GLN A CA 1
ATOM 2550 C C . GLN A 1 325 ? -31.931 -7.635 -6.583 1.00 60.75 325 GLN A C 1
ATOM 2552 O O . GLN A 1 325 ? -31.561 -8.794 -6.761 1.00 60.75 325 GLN A O 1
ATOM 2557 N N . GLY A 1 326 ? -32.654 -7.264 -5.518 1.00 56.66 326 GLY A N 1
ATOM 2558 C CA . GLY A 1 326 ? -33.113 -8.190 -4.473 1.00 56.66 326 GLY A CA 1
ATOM 2559 C C . GLY A 1 326 ? -32.315 -8.140 -3.166 1.00 56.66 326 GLY A C 1
ATOM 2560 O O . GLY A 1 326 ? -31.908 -9.192 -2.677 1.00 56.66 326 GLY A O 1
ATOM 2561 N N . GLU A 1 327 ? -32.120 -6.937 -2.601 1.00 50.22 327 GLU A N 1
ATOM 2562 C CA . GLU A 1 327 ? -31.498 -6.698 -1.285 1.00 50.22 327 GLU A CA 1
ATOM 2563 C C . GLU A 1 327 ? -31.959 -7.734 -0.244 1.00 50.22 327 GLU A C 1
ATOM 2565 O O . GLU A 1 327 ? -33.083 -7.692 0.261 1.00 50.22 327 GLU A O 1
ATOM 2570 N N . LYS A 1 328 ? -31.071 -8.667 0.110 1.00 48.62 328 LYS A N 1
ATOM 2571 C CA . LYS A 1 328 ? -31.219 -9.475 1.318 1.00 48.62 328 LYS A CA 1
ATOM 2572 C C . LYS A 1 328 ? -30.058 -9.205 2.269 1.00 48.62 328 LYS A C 1
ATOM 2574 O O . LYS A 1 328 ? -28.949 -9.666 2.041 1.00 48.62 328 LYS A O 1
ATOM 2579 N N . SER A 1 329 ? -30.425 -8.492 3.338 1.00 52.28 329 SER A N 1
ATOM 2580 C CA . SER A 1 329 ? -29.888 -8.446 4.707 1.00 52.28 329 SER A CA 1
ATOM 2581 C C . SER A 1 329 ? -28.397 -8.167 4.917 1.00 52.28 329 SER A C 1
ATOM 2583 O O . SER A 1 329 ? -27.524 -8.879 4.431 1.00 52.28 329 SER A O 1
ATOM 2585 N N . ALA A 1 330 ? -28.135 -7.202 5.801 1.00 54.34 330 ALA A N 1
ATOM 2586 C CA . ALA A 1 330 ? -26.842 -6.813 6.366 1.00 54.34 330 ALA A CA 1
ATOM 2587 C C . ALA A 1 330 ? -26.182 -7.887 7.271 1.00 54.34 330 ALA A C 1
ATOM 2589 O O . ALA A 1 330 ? -25.532 -7.547 8.250 1.00 54.34 330 ALA A O 1
ATOM 2590 N N . THR A 1 331 ? -26.385 -9.179 6.996 1.00 66.56 331 THR A N 1
ATOM 2591 C CA . THR A 1 331 ? -25.933 -10.307 7.838 1.00 66.56 331 THR A CA 1
ATOM 2592 C C . THR A 1 331 ? -25.266 -11.423 7.024 1.00 66.56 331 THR A C 1
ATOM 2594 O O . THR A 1 331 ? -25.232 -12.567 7.470 1.00 66.56 331 THR A O 1
ATOM 2597 N N . ASP A 1 332 ? -24.794 -11.141 5.807 1.00 83.88 332 ASP A N 1
ATOM 2598 C CA . ASP A 1 332 ? -24.009 -12.116 5.042 1.00 83.88 332 ASP A CA 1
ATOM 2599 C C . ASP A 1 332 ? -22.574 -12.164 5.572 1.00 83.88 332 ASP A C 1
ATOM 2601 O O . ASP A 1 332 ? -21.809 -11.211 5.426 1.00 83.88 332 ASP A O 1
ATOM 2605 N N . LEU A 1 333 ? -22.232 -13.287 6.201 1.00 92.31 333 LEU A N 1
ATOM 2606 C CA . LEU A 1 333 ? -20.926 -13.537 6.806 1.00 92.31 333 LEU A CA 1
ATOM 2607 C C . LEU A 1 333 ? -20.043 -14.448 5.946 1.00 92.31 333 LEU A C 1
ATOM 2609 O O . LEU A 1 333 ? -18.978 -14.857 6.401 1.00 92.31 333 LEU A O 1
ATOM 2613 N N . LYS A 1 334 ? -20.418 -14.744 4.694 1.00 93.50 334 LYS A N 1
ATOM 2614 C CA . LYS A 1 334 ? -19.674 -15.669 3.823 1.00 93.50 334 LYS A CA 1
ATOM 2615 C C . LYS A 1 334 ? -18.196 -15.297 3.672 1.00 93.50 334 LYS A C 1
ATOM 2617 O O . LYS A 1 334 ? -17.337 -16.175 3.606 1.00 93.50 334 LYS A O 1
ATOM 2622 N N . LEU A 1 335 ? -17.881 -14.003 3.625 1.00 96.31 335 LEU A N 1
ATOM 2623 C CA . LEU A 1 335 ? -16.496 -13.528 3.565 1.00 96.31 335 LEU A CA 1
ATOM 2624 C C . LEU A 1 335 ? -15.733 -13.795 4.871 1.00 96.31 335 LEU A C 1
ATOM 2626 O O . LEU A 1 335 ? -14.569 -14.188 4.824 1.00 96.31 335 LEU A O 1
ATOM 2630 N N . TRP A 1 336 ? -16.381 -13.645 6.028 1.00 96.38 336 TRP A N 1
ATOM 2631 C CA . TRP A 1 336 ? -15.804 -14.009 7.326 1.00 96.38 336 TRP A CA 1
ATOM 2632 C C . TRP A 1 336 ? -15.628 -15.523 7.475 1.00 96.38 336 TRP A C 1
ATOM 2634 O O . TRP A 1 336 ? -14.621 -15.968 8.032 1.00 96.38 336 TRP A O 1
ATOM 2644 N N . ASP A 1 337 ? -16.560 -16.314 6.941 1.00 95.50 337 ASP A N 1
ATOM 2645 C CA . ASP A 1 337 ? -16.454 -17.773 6.901 1.00 95.50 337 ASP A CA 1
ATOM 2646 C C . ASP A 1 337 ? -15.253 -18.204 6.056 1.00 95.50 337 ASP A C 1
ATOM 2648 O O . ASP A 1 337 ? -14.426 -18.992 6.512 1.00 95.50 337 ASP A O 1
ATOM 2652 N N . ILE A 1 338 ? -15.095 -17.637 4.855 1.00 94.69 338 ILE A N 1
ATOM 2653 C CA . ILE A 1 338 ? -13.940 -17.911 3.988 1.00 94.69 338 ILE A CA 1
ATOM 2654 C C . ILE A 1 338 ? -12.639 -17.461 4.637 1.00 94.69 338 ILE A C 1
ATOM 2656 O O . ILE A 1 338 ? -11.654 -18.204 4.603 1.00 94.69 338 ILE A O 1
ATOM 2660 N N . PHE A 1 339 ? -12.625 -16.288 5.275 1.00 97.31 339 PHE A N 1
ATOM 2661 C CA . PHE A 1 339 ? -11.464 -15.860 6.039 1.00 97.31 339 PHE A CA 1
ATOM 2662 C C . PHE A 1 339 ? -11.109 -16.898 7.107 1.00 97.31 339 PHE A C 1
ATOM 2664 O O . PHE A 1 339 ? -9.984 -17.388 7.141 1.00 97.31 339 PHE A O 1
ATOM 2671 N N . SER A 1 340 ? -12.081 -17.302 7.921 1.00 95.94 340 SER A N 1
ATOM 2672 C CA . SER A 1 340 ? -11.872 -18.233 9.031 1.00 95.94 340 SER A CA 1
ATOM 2673 C C . SER A 1 340 ? -11.439 -19.627 8.574 1.00 95.94 340 SER A C 1
ATOM 2675 O O . SER A 1 340 ? -10.622 -20.254 9.244 1.00 95.94 340 SER A O 1
ATOM 2677 N N . GLN A 1 341 ? -11.972 -20.109 7.449 1.00 94.31 341 GLN A N 1
ATOM 2678 C CA . GLN A 1 341 ? -11.732 -21.459 6.935 1.00 94.31 341 GLN A CA 1
ATOM 2679 C C . GLN A 1 341 ? -10.471 -21.581 6.074 1.00 94.31 341 GLN A C 1
ATOM 2681 O O . GLN A 1 341 ? -9.941 -22.684 5.952 1.00 94.31 341 GLN A O 1
ATOM 2686 N N . LYS A 1 342 ? -10.044 -20.500 5.406 1.00 94.81 342 LYS A N 1
ATOM 2687 C CA . LYS A 1 342 ? -9.004 -20.557 4.365 1.00 94.81 342 LYS A CA 1
ATOM 2688 C C . LYS A 1 342 ? -7.876 -19.551 4.566 1.00 94.81 342 LYS A C 1
ATOM 2690 O O . LYS A 1 342 ? -6.718 -19.931 4.474 1.00 94.81 342 LYS A O 1
ATOM 2695 N N . ILE A 1 343 ? -8.189 -18.282 4.833 1.00 96.31 343 ILE A N 1
ATOM 2696 C CA . ILE A 1 343 ? -7.166 -17.219 4.916 1.00 96.31 343 ILE A CA 1
ATOM 2697 C C . ILE A 1 343 ? -6.486 -17.209 6.290 1.00 96.31 343 ILE A C 1
ATOM 2699 O O . ILE A 1 343 ? -5.292 -16.956 6.392 1.00 96.31 343 ILE A O 1
ATOM 2703 N N . ARG A 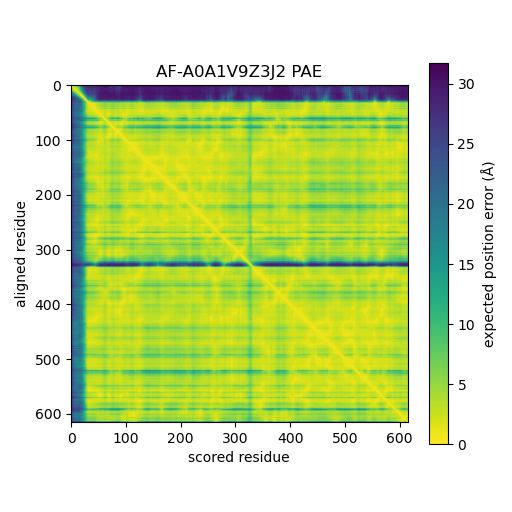1 344 ? -7.213 -17.535 7.363 1.00 96.50 344 ARG A N 1
ATOM 2704 C CA . ARG A 1 344 ? -6.684 -17.516 8.731 1.00 96.50 344 ARG A CA 1
ATOM 2705 C C . ARG A 1 344 ? -5.509 -18.477 8.931 1.00 96.50 344 ARG A C 1
ATOM 2707 O O . ARG A 1 344 ? -4.611 -18.156 9.701 1.00 96.50 344 ARG A O 1
ATOM 2714 N N . THR A 1 345 ? -5.514 -19.638 8.276 1.00 95.94 345 THR A N 1
ATOM 2715 C CA . THR A 1 345 ? -4.416 -20.619 8.364 1.00 95.94 345 THR A CA 1
ATOM 2716 C C . THR A 1 345 ? -3.389 -20.475 7.236 1.00 95.94 345 THR A C 1
ATOM 2718 O O . THR A 1 345 ? -2.349 -21.128 7.266 1.00 95.94 345 THR A O 1
ATOM 2721 N N . ALA A 1 346 ? -3.634 -19.583 6.272 1.00 97.81 346 ALA A N 1
ATOM 2722 C CA . ALA A 1 346 ? -2.727 -19.305 5.166 1.00 97.81 346 ALA A CA 1
ATOM 2723 C C . ALA A 1 346 ? -1.388 -18.718 5.642 1.00 97.81 346 ALA A C 1
ATOM 2725 O O . ALA A 1 346 ? -1.313 -18.027 6.666 1.00 97.81 346 ALA A O 1
ATOM 2726 N N . LYS A 1 347 ? -0.334 -18.944 4.854 1.00 97.94 347 LYS A N 1
ATOM 2727 C CA . LYS A 1 347 ? 0.970 -18.304 5.045 1.00 97.94 347 LYS A CA 1
ATOM 2728 C C . LYS A 1 347 ? 1.043 -17.006 4.252 1.00 97.94 347 LYS A C 1
ATOM 2730 O O . LYS A 1 347 ? 0.732 -16.984 3.067 1.00 97.94 347 LYS A O 1
ATOM 2735 N N . HIS A 1 348 ? 1.464 -15.940 4.916 1.00 98.31 348 HIS A N 1
ATOM 2736 C CA . HIS A 1 348 ? 1.649 -14.616 4.339 1.00 98.31 348 HIS A CA 1
ATOM 2737 C C . HIS A 1 348 ? 3.139 -14.387 4.089 1.00 98.31 348 HIS A C 1
ATOM 2739 O O . HIS A 1 348 ? 3.956 -14.564 4.998 1.00 98.31 348 HIS A O 1
ATOM 2745 N N . ILE A 1 349 ? 3.487 -14.021 2.860 1.00 98.44 349 ILE A N 1
ATOM 2746 C CA . ILE A 1 349 ? 4.858 -13.791 2.404 1.00 98.44 349 ILE A CA 1
ATOM 2747 C C . ILE A 1 349 ? 4.923 -12.359 1.881 1.00 98.44 349 ILE A C 1
ATOM 2749 O O . ILE A 1 349 ? 4.136 -11.973 1.019 1.00 98.44 349 ILE A O 1
ATOM 2753 N N . ASP A 1 350 ? 5.835 -11.566 2.434 1.00 98.19 350 ASP A N 1
ATOM 2754 C CA . ASP A 1 350 ? 6.045 -10.182 2.019 1.00 98.19 350 ASP A CA 1
ATOM 2755 C C . ASP A 1 350 ? 6.947 -10.145 0.780 1.00 98.19 350 ASP A C 1
ATOM 2757 O O . ASP A 1 350 ? 8.131 -10.473 0.874 1.00 98.19 350 ASP A O 1
ATOM 2761 N N . LEU A 1 351 ? 6.384 -9.766 -0.368 1.00 98.69 351 LEU A N 1
ATOM 2762 C CA . LEU A 1 351 ? 7.073 -9.691 -1.660 1.00 98.69 351 LEU A CA 1
ATOM 2763 C C . LEU A 1 351 ? 7.631 -8.288 -1.938 1.00 98.69 351 LEU A C 1
ATOM 2765 O O . LEU A 1 351 ? 7.819 -7.901 -3.090 1.00 98.69 351 LEU A O 1
ATOM 2769 N N . THR A 1 352 ? 7.864 -7.505 -0.885 1.00 98.31 352 THR A N 1
ATOM 2770 C CA . THR A 1 352 ? 8.290 -6.110 -0.988 1.00 98.31 352 THR A CA 1
ATOM 2771 C C . THR A 1 352 ? 9.609 -5.869 -0.270 1.00 98.31 352 THR A C 1
ATOM 2773 O O . THR A 1 352 ? 9.788 -6.217 0.909 1.00 98.31 352 THR A O 1
ATOM 2776 N N . HIS A 1 353 ? 10.527 -5.224 -0.987 1.00 97.81 353 HIS A N 1
ATOM 2777 C CA . HIS A 1 353 ? 11.777 -4.728 -0.438 1.00 97.81 353 HIS A CA 1
ATOM 2778 C C . HIS A 1 353 ? 11.527 -3.517 0.459 1.00 97.81 353 HIS A C 1
ATOM 2780 O O . HIS A 1 353 ? 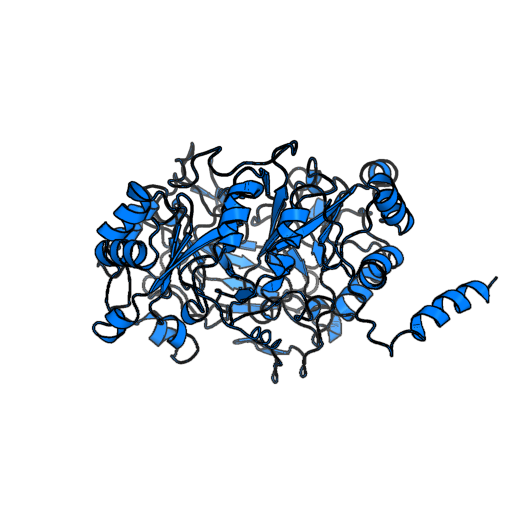10.686 -2.664 0.178 1.00 97.81 353 HIS A O 1
ATOM 2786 N N . THR A 1 354 ? 12.274 -3.428 1.556 1.00 97.06 354 THR A N 1
ATOM 2787 C CA . THR A 1 354 ? 12.211 -2.254 2.425 1.00 97.06 354 THR A CA 1
ATOM 2788 C C . THR A 1 354 ? 12.870 -1.057 1.737 1.00 97.06 354 THR A C 1
ATOM 2790 O O . THR A 1 354 ? 14.010 -1.144 1.279 1.00 97.06 354 THR A O 1
ATOM 2793 N N . MET A 1 355 ? 12.170 0.074 1.703 1.00 96.50 355 MET A N 1
ATOM 2794 C CA . MET A 1 355 ? 12.648 1.327 1.124 1.00 96.50 355 MET A CA 1
ATOM 2795 C C . MET A 1 355 ? 13.592 2.039 2.099 1.00 96.50 355 MET A C 1
ATOM 2797 O O . MET A 1 355 ? 13.272 2.211 3.275 1.00 96.50 355 MET A O 1
ATOM 2801 N N . THR A 1 356 ? 14.755 2.464 1.612 1.00 96.25 356 THR A N 1
ATOM 2802 C CA . THR A 1 356 ? 15.807 3.156 2.376 1.00 96.25 356 THR A CA 1
ATOM 2803 C C . THR A 1 356 ? 16.334 4.351 1.583 1.00 96.25 356 THR A C 1
ATOM 2805 O O . THR A 1 356 ? 16.100 4.448 0.382 1.00 96.25 356 THR A O 1
ATOM 2808 N N . THR A 1 357 ? 17.145 5.220 2.194 1.00 96.19 357 THR A N 1
ATOM 2809 C CA . THR A 1 357 ? 17.822 6.328 1.480 1.00 96.19 357 THR A CA 1
ATOM 2810 C C . THR A 1 357 ? 18.774 5.872 0.368 1.00 96.19 357 THR A C 1
ATOM 2812 O O . THR A 1 357 ? 19.235 6.693 -0.423 1.00 96.19 357 THR A O 1
ATOM 2815 N N . LYS A 1 358 ? 19.077 4.570 0.300 1.00 94.56 358 LYS A N 1
ATOM 2816 C CA . LYS A 1 358 ? 19.973 3.950 -0.680 1.00 94.56 358 LYS A CA 1
ATOM 2817 C C . LYS A 1 358 ? 19.270 2.928 -1.568 1.00 94.56 358 LYS A C 1
ATOM 2819 O O . LYS A 1 358 ? 19.957 2.180 -2.244 1.00 94.56 358 LYS A O 1
ATOM 2824 N N . THR A 1 359 ? 17.943 2.836 -1.539 1.00 96.06 359 THR A N 1
ATOM 2825 C CA . THR A 1 359 ? 17.222 1.878 -2.385 1.00 96.06 359 THR A CA 1
ATOM 2826 C C . THR A 1 359 ? 17.631 2.048 -3.860 1.00 96.06 359 THR A C 1
ATOM 2828 O O . THR A 1 359 ? 17.733 3.191 -4.310 1.00 96.06 359 THR A O 1
ATOM 2831 N N . PRO A 1 360 ? 17.906 0.951 -4.594 1.00 95.75 360 PRO A N 1
ATOM 2832 C CA . PRO A 1 360 ? 18.258 1.004 -6.011 1.00 95.75 360 PRO A CA 1
ATOM 2833 C C . PRO A 1 360 ? 17.243 1.815 -6.827 1.00 95.75 360 PRO A C 1
ATOM 2835 O O . PRO A 1 360 ? 16.037 1.686 -6.624 1.00 95.75 360 PRO A O 1
ATOM 2838 N N . VAL A 1 361 ? 17.737 2.648 -7.742 1.00 95.06 361 VAL A N 1
ATOM 2839 C CA . VAL A 1 361 ? 16.918 3.498 -8.614 1.00 95.06 361 VAL A CA 1
ATOM 2840 C C . VAL A 1 361 ? 17.604 3.642 -9.969 1.00 95.06 361 VAL A C 1
ATOM 2842 O O . VAL A 1 361 ? 18.837 3.666 -10.022 1.00 95.06 361 VAL A O 1
ATOM 2845 N N . TRP A 1 362 ? 16.838 3.772 -11.055 1.00 93.75 362 TRP A N 1
ATOM 2846 C CA . TRP A 1 362 ? 17.411 3.991 -12.384 1.00 93.75 362 TRP A CA 1
ATOM 2847 C C . TRP A 1 362 ? 18.374 5.189 -12.398 1.00 93.75 362 TRP A C 1
ATOM 2849 O O . TRP A 1 362 ? 18.082 6.258 -11.858 1.00 93.75 362 TRP A O 1
ATOM 2859 N N . ALA A 1 363 ? 19.526 5.020 -13.053 1.00 91.19 363 ALA A N 1
ATOM 2860 C CA . ALA A 1 363 ? 20.643 5.965 -13.004 1.00 91.19 363 ALA A CA 1
ATOM 2861 C C . ALA A 1 363 ? 20.333 7.357 -13.586 1.00 91.19 363 ALA A C 1
ATOM 2863 O O . ALA A 1 363 ? 21.117 8.284 -13.391 1.00 91.19 363 ALA A O 1
ATOM 2864 N N . GLY A 1 364 ? 19.219 7.520 -14.308 1.00 91.25 364 GLY A N 1
ATOM 2865 C CA . GLY A 1 364 ? 18.760 8.827 -14.774 1.00 91.25 364 GLY A CA 1
ATOM 2866 C C . GLY A 1 364 ? 18.149 9.700 -13.673 1.00 91.25 364 GLY A C 1
ATOM 2867 O O . GLY A 1 364 ? 18.120 10.922 -13.830 1.00 91.25 364 GLY A O 1
ATOM 2868 N N . PHE A 1 365 ? 17.697 9.113 -12.562 1.00 93.44 365 PHE A N 1
ATOM 2869 C CA . PHE A 1 365 ? 17.127 9.846 -11.433 1.00 93.44 365 PHE A CA 1
ATOM 2870 C C . PHE A 1 365 ? 18.199 10.425 -10.501 1.00 93.44 365 PHE A C 1
ATOM 2872 O O . PHE A 1 365 ? 19.353 9.995 -10.466 1.00 93.44 365 PHE A O 1
ATOM 2879 N N . THR A 1 366 ? 17.811 11.441 -9.729 1.00 89.50 366 THR A N 1
ATOM 2880 C CA . THR A 1 366 ? 18.702 12.094 -8.760 1.00 89.50 366 THR A CA 1
ATOM 2881 C C . THR A 1 366 ? 19.077 11.137 -7.622 1.00 89.50 366 THR A C 1
ATOM 2883 O O . THR A 1 366 ? 18.230 10.409 -7.109 1.00 89.50 366 THR A O 1
ATOM 2886 N N . THR A 1 367 ? 20.349 11.161 -7.204 1.00 86.88 367 THR A N 1
ATOM 2887 C CA . THR A 1 367 ? 20.874 10.360 -6.086 1.00 86.88 367 THR A CA 1
ATOM 2888 C C . THR A 1 367 ? 21.482 11.259 -4.987 1.00 86.88 367 THR A C 1
ATOM 2890 O O . THR A 1 367 ? 22.095 12.278 -5.316 1.00 86.88 367 THR A O 1
ATOM 2893 N N . PRO A 1 368 ? 21.344 10.931 -3.681 1.00 91.75 368 PRO A N 1
ATOM 2894 C CA . PRO A 1 368 ? 20.571 9.812 -3.134 1.00 91.75 368 PRO A CA 1
ATOM 2895 C C . PRO A 1 368 ? 19.070 9.942 -3.462 1.00 91.75 368 PRO A C 1
ATOM 2897 O O . PRO A 1 368 ? 18.559 11.061 -3.470 1.00 91.75 368 PRO A O 1
ATOM 2900 N N . PRO A 1 369 ? 18.375 8.827 -3.754 1.00 94.38 369 PRO A N 1
ATOM 2901 C CA . PRO A 1 369 ? 16.987 8.843 -4.232 1.00 94.38 369 PRO A CA 1
ATOM 2902 C C . PRO A 1 369 ? 15.982 9.272 -3.171 1.00 94.38 369 PRO A C 1
ATOM 2904 O O . PRO A 1 369 ? 14.863 9.664 -3.498 1.00 94.38 369 PRO A O 1
ATOM 2907 N N . ALA A 1 370 ? 16.370 9.191 -1.899 1.00 97.00 370 ALA A N 1
ATOM 2908 C CA . ALA A 1 370 ? 15.547 9.663 -0.811 1.00 97.00 370 ALA A CA 1
ATOM 2909 C C . ALA A 1 370 ? 16.374 10.263 0.327 1.00 97.00 370 ALA A C 1
ATOM 2911 O O . ALA A 1 370 ? 17.521 9.874 0.567 1.00 97.00 370 ALA A O 1
ATOM 2912 N N . LYS A 1 371 ? 15.758 11.183 1.069 1.00 97.25 371 LYS A N 1
ATOM 2913 C CA . LYS A 1 371 ? 16.250 11.683 2.357 1.00 97.25 371 LYS A CA 1
ATOM 2914 C C . LYS A 1 371 ? 15.168 11.482 3.406 1.00 97.25 371 LYS A C 1
ATOM 2916 O O . LYS A 1 371 ? 13.991 11.684 3.120 1.00 97.25 371 LYS A O 1
ATOM 2921 N N . ILE A 1 372 ? 15.595 11.107 4.604 1.00 97.31 372 ILE A N 1
ATOM 2922 C CA . ILE A 1 372 ? 14.732 10.914 5.768 1.00 97.31 372 ILE A CA 1
ATOM 2923 C C . ILE A 1 372 ? 15.250 11.833 6.869 1.00 97.31 372 ILE A C 1
ATOM 2925 O O . ILE A 1 372 ? 16.455 11.858 7.130 1.00 97.31 372 ILE A O 1
ATOM 2929 N N . ALA A 1 373 ? 14.354 12.575 7.504 1.00 97.12 373 ALA A N 1
ATOM 2930 C CA . ALA A 1 373 ? 14.633 13.395 8.677 1.00 97.12 373 ALA A CA 1
ATOM 2931 C C . ALA A 1 373 ? 13.483 13.261 9.680 1.00 97.12 373 ALA A C 1
ATOM 2933 O O . ALA A 1 373 ? 12.462 12.662 9.365 1.00 97.12 373 ALA A O 1
ATOM 2934 N N . PHE A 1 374 ? 13.624 13.807 10.886 1.00 97.19 374 PHE A N 1
ATOM 2935 C CA . PHE A 1 374 ? 12.459 13.985 11.752 1.00 97.19 374 PHE A CA 1
ATOM 2936 C C . PHE A 1 374 ? 11.493 15.004 11.130 1.00 97.19 374 PHE A C 1
ATOM 2938 O O . PHE A 1 374 ? 11.924 15.964 10.484 1.00 97.19 374 PHE A O 1
ATOM 2945 N N . ALA A 1 375 ? 10.193 14.790 11.315 1.00 96.38 375 ALA A N 1
ATOM 2946 C CA . ALA A 1 375 ? 9.182 15.810 11.076 1.00 96.38 375 ALA A CA 1
ATOM 2947 C C . ALA A 1 375 ? 9.414 16.982 12.039 1.00 96.38 375 ALA A C 1
ATOM 2949 O O . ALA A 1 375 ? 9.932 16.800 13.145 1.00 96.38 375 ALA A O 1
ATOM 2950 N N . VAL A 1 376 ? 9.070 18.192 11.609 1.00 95.44 376 VAL A N 1
ATOM 2951 C CA . VAL A 1 376 ? 9.344 19.425 12.354 1.00 95.44 376 VAL A CA 1
ATOM 2952 C C . VAL A 1 376 ? 8.036 20.068 12.772 1.00 95.44 376 VAL A C 1
ATOM 2954 O O . VAL A 1 376 ? 7.123 20.207 11.965 1.00 95.44 376 VAL A O 1
ATOM 2957 N N . ASN A 1 377 ? 7.981 20.528 14.017 1.00 93.44 377 ASN A N 1
ATOM 2958 C CA . ASN A 1 377 ? 6.883 21.341 14.495 1.00 93.44 377 ASN A CA 1
ATOM 2959 C C . ASN A 1 377 ? 6.944 22.736 13.848 1.00 93.44 377 ASN A C 1
ATOM 2961 O O . ASN A 1 377 ? 7.907 23.483 14.045 1.00 93.44 377 ASN A O 1
ATOM 2965 N N . SER A 1 378 ? 5.906 23.110 13.108 1.00 90.19 378 SER A N 1
ATOM 2966 C CA . SER A 1 378 ? 5.820 24.350 12.332 1.00 90.19 378 SER A CA 1
ATOM 2967 C C . SER A 1 378 ? 5.849 25.621 13.186 1.00 90.19 378 SER A C 1
ATOM 2969 O O . SER A 1 378 ? 6.278 26.670 12.708 1.00 90.19 378 SER A O 1
ATOM 2971 N N . THR A 1 379 ? 5.460 25.540 14.463 1.00 89.38 379 THR A N 1
ATOM 2972 C CA . THR A 1 379 ? 5.473 26.688 15.384 1.00 89.38 379 THR A CA 1
ATOM 2973 C C . THR A 1 379 ? 6.845 26.898 16.022 1.00 89.38 379 THR A C 1
ATOM 2975 O O . THR A 1 379 ? 7.335 28.024 16.101 1.00 89.38 379 THR A O 1
ATOM 2978 N N . SER A 1 380 ? 7.477 25.826 16.506 1.00 92.69 380 SER A N 1
ATOM 2979 C CA . SER A 1 380 ? 8.755 25.911 17.225 1.00 92.69 380 SER A CA 1
ATOM 2980 C C . SER A 1 380 ? 9.986 25.784 16.324 1.00 92.69 380 SER A C 1
ATOM 2982 O O . SER A 1 380 ? 11.082 26.170 16.737 1.00 92.69 380 SER A O 1
ATOM 2984 N N . GLY A 1 381 ? 9.827 25.227 15.120 1.00 93.56 381 GLY A N 1
ATOM 2985 C CA . GLY A 1 381 ? 10.919 24.894 14.206 1.00 93.56 381 GLY A CA 1
ATOM 2986 C C . GLY A 1 381 ? 11.813 23.747 14.691 1.00 93.56 381 GLY A C 1
ATOM 2987 O O . GLY A 1 381 ? 12.926 23.596 14.189 1.00 93.56 381 GLY A O 1
ATOM 2988 N N . LYS A 1 382 ? 11.374 22.965 15.688 1.00 95.56 382 LYS A N 1
ATOM 2989 C CA . LYS A 1 382 ? 12.134 21.844 16.261 1.00 95.56 382 LYS A CA 1
ATOM 2990 C C . LYS A 1 382 ? 11.610 20.491 15.767 1.00 95.56 382 LYS A C 1
ATOM 2992 O O . LYS A 1 382 ? 10.412 20.381 15.514 1.00 95.56 382 LYS A O 1
ATOM 2997 N N . PRO A 1 383 ? 12.479 19.473 15.634 1.00 95.94 383 PRO A N 1
ATOM 2998 C CA . PRO A 1 383 ? 12.050 18.126 15.276 1.00 95.94 383 PRO A CA 1
ATOM 2999 C C . PRO A 1 383 ? 11.225 17.478 16.394 1.00 95.94 383 PRO A C 1
ATOM 3001 O O . PRO A 1 383 ? 11.562 17.658 17.565 1.00 95.94 383 PRO A O 1
ATOM 3004 N N . TYR A 1 384 ? 10.223 16.680 16.023 1.00 95.06 384 TYR A N 1
ATOM 3005 C CA . TYR A 1 384 ? 9.516 15.798 16.953 1.00 95.06 384 TYR A CA 1
ATOM 3006 C C . TYR A 1 384 ? 10.395 14.601 17.313 1.00 95.06 384 TYR A C 1
ATOM 3008 O O . TYR A 1 384 ? 10.834 13.851 16.439 1.00 95.06 384 TYR A O 1
ATOM 3016 N N . THR A 1 385 ? 10.668 14.420 18.602 1.00 96.00 385 THR A N 1
ATOM 3017 C CA . THR A 1 385 ? 11.562 13.382 19.125 1.00 96.00 385 THR A CA 1
ATOM 3018 C C . THR A 1 385 ? 10.985 12.747 20.382 1.00 96.00 385 THR A C 1
ATOM 3020 O O . THR A 1 385 ? 10.469 13.447 21.250 1.00 96.00 385 THR A O 1
ATOM 3023 N N . TRP A 1 386 ? 11.185 11.437 20.564 1.00 96.12 386 TRP A N 1
ATOM 3024 C CA . TRP A 1 386 ? 10.670 10.734 21.747 1.00 96.12 386 TRP A CA 1
ATOM 3025 C C . TRP A 1 386 ? 11.106 11.361 23.077 1.00 96.12 386 TRP A C 1
ATOM 3027 O O . TRP A 1 386 ? 10.347 11.344 24.039 1.00 96.12 386 TRP A O 1
ATOM 3037 N N . GLU A 1 387 ? 12.323 11.908 23.146 1.00 94.94 387 GLU A N 1
ATOM 3038 C CA . GLU A 1 387 ? 12.864 12.518 24.367 1.00 94.94 387 GLU A CA 1
ATOM 3039 C C . GLU A 1 387 ? 12.142 13.815 24.756 1.00 94.94 387 GLU A C 1
ATOM 3041 O O . GLU A 1 387 ? 11.905 14.040 25.942 1.00 94.94 387 GLU A O 1
ATOM 3046 N N . ASN A 1 388 ? 11.801 14.661 23.779 1.00 94.31 388 ASN A N 1
ATOM 3047 C CA . ASN A 1 388 ? 11.232 15.983 24.047 1.00 94.31 388 ASN A CA 1
ATOM 3048 C C . ASN A 1 388 ? 9.703 15.996 23.978 1.00 94.31 388 ASN A C 1
ATOM 3050 O O . ASN A 1 388 ? 9.077 16.760 24.711 1.00 94.31 388 ASN A O 1
ATOM 3054 N N . ASP A 1 389 ? 9.119 15.154 23.125 1.00 93.19 389 ASP A N 1
ATOM 3055 C CA . ASP A 1 389 ? 7.707 15.225 22.747 1.00 93.19 389 ASP A CA 1
ATOM 3056 C C . ASP A 1 389 ? 6.915 13.985 23.197 1.00 93.19 389 ASP A C 1
ATOM 3058 O O . ASP A 1 389 ? 5.690 14.007 23.230 1.00 93.19 389 ASP A O 1
ATOM 3062 N N . GLY A 1 390 ? 7.596 12.898 23.587 1.00 93.50 390 GLY A N 1
ATOM 3063 C CA . GLY A 1 390 ? 6.963 11.622 23.954 1.00 93.50 390 GLY A CA 1
ATOM 3064 C C . GLY A 1 390 ? 6.559 10.750 22.757 1.00 93.50 390 GLY A C 1
ATOM 3065 O O . GLY A 1 390 ? 6.248 9.575 22.940 1.00 93.50 390 GLY A O 1
ATOM 3066 N N . PHE A 1 391 ? 6.653 11.294 21.546 1.00 94.56 391 PHE A N 1
ATOM 3067 C CA . PHE A 1 391 ? 6.482 10.627 20.258 1.00 94.56 391 PHE A CA 1
ATOM 3068 C C . PHE A 1 391 ? 7.509 11.172 19.253 1.00 94.56 391 PHE A C 1
ATOM 3070 O O . PHE A 1 391 ? 8.240 12.119 19.544 1.00 94.56 391 PHE A O 1
ATOM 3077 N N . ALA A 1 392 ? 7.599 10.574 18.070 1.00 96.44 392 ALA A N 1
ATOM 3078 C CA . ALA A 1 392 ? 8.387 11.104 16.964 1.00 96.44 392 ALA A CA 1
ATOM 3079 C C . ALA A 1 392 ? 7.674 10.873 15.627 1.00 96.44 392 ALA A C 1
ATOM 3081 O O . ALA A 1 392 ? 7.015 9.855 15.439 1.00 96.44 392 ALA A O 1
ATOM 3082 N N . GLY A 1 393 ? 7.853 11.795 14.685 1.00 95.62 393 GLY A N 1
ATOM 3083 C CA . GLY A 1 393 ? 7.413 11.655 13.293 1.00 95.62 393 GLY A CA 1
ATOM 3084 C C . GLY A 1 393 ? 8.594 11.827 12.346 1.00 95.62 393 GLY A C 1
ATOM 3085 O O . GLY A 1 393 ? 9.617 12.406 12.727 1.00 95.62 393 GLY A O 1
ATOM 3086 N N . LEU A 1 394 ? 8.479 11.339 11.115 1.00 97.12 394 LEU A N 1
ATOM 3087 C CA . LEU A 1 394 ? 9.504 11.505 10.085 1.00 97.12 394 LEU A CA 1
ATOM 3088 C C . LEU A 1 394 ? 9.014 12.372 8.929 1.00 97.12 394 LEU A C 1
ATOM 3090 O O . LEU A 1 394 ? 7.834 12.447 8.628 1.00 97.12 394 LEU A O 1
ATOM 3094 N N . SER A 1 395 ? 9.957 13.002 8.244 1.00 97.00 395 SER A N 1
ATOM 3095 C CA . SER A 1 395 ? 9.769 13.636 6.947 1.00 97.00 395 SER A CA 1
ATOM 3096 C C . SER A 1 395 ? 10.573 12.889 5.885 1.00 97.00 395 SER A C 1
ATOM 3098 O O . SER A 1 395 ? 11.631 12.311 6.161 1.00 97.00 395 SER A O 1
ATOM 3100 N N . TYR A 1 396 ? 10.067 12.914 4.655 1.00 97.38 396 TYR A N 1
ATOM 3101 C CA . TYR A 1 396 ? 10.614 12.206 3.509 1.00 97.38 396 TYR A CA 1
ATOM 3102 C C . TYR A 1 396 ? 10.738 13.144 2.318 1.00 97.38 396 TYR A C 1
ATOM 3104 O O . TYR A 1 396 ? 9.789 13.808 1.906 1.00 97.38 396 TYR A O 1
ATOM 3112 N N . ARG A 1 397 ? 11.913 13.131 1.703 1.00 97.38 397 ARG A N 1
ATOM 3113 C CA . ARG A 1 397 ? 12.127 13.640 0.352 1.00 97.38 397 ARG A CA 1
ATOM 3114 C C . ARG A 1 397 ? 12.357 12.438 -0.544 1.00 97.38 397 ARG A C 1
ATOM 3116 O O . ARG A 1 397 ? 13.351 11.752 -0.342 1.00 97.38 397 ARG A O 1
ATOM 3123 N N . PHE A 1 398 ? 11.483 12.203 -1.512 1.00 97.62 398 PHE A N 1
ATOM 3124 C CA . PHE A 1 398 ? 11.657 11.209 -2.569 1.00 97.62 398 PHE A CA 1
ATOM 3125 C C . PHE A 1 398 ? 11.958 11.935 -3.878 1.00 97.62 398 PHE A C 1
ATOM 3127 O O . PHE A 1 398 ? 11.187 12.794 -4.297 1.00 97.62 398 PHE A O 1
ATOM 3134 N N . GLU A 1 399 ? 13.074 11.616 -4.527 1.00 96.94 399 GLU A N 1
ATOM 3135 C CA . GLU A 1 399 ? 13.469 12.255 -5.790 1.00 96.94 399 GLU A CA 1
ATOM 3136 C C . GLU A 1 399 ? 12.817 11.614 -7.023 1.00 96.94 399 GLU A C 1
ATOM 3138 O O . GLU A 1 399 ? 12.918 12.155 -8.127 1.00 96.94 399 GLU A O 1
ATOM 3143 N N . THR A 1 400 ? 12.147 10.476 -6.837 1.00 96.81 400 THR A N 1
ATOM 3144 C CA . THR A 1 400 ? 11.301 9.838 -7.842 1.00 96.81 400 THR A CA 1
ATOM 3145 C C . THR A 1 400 ? 10.204 8.995 -7.183 1.00 96.81 400 THR A C 1
ATOM 3147 O O . THR A 1 400 ? 10.416 8.457 -6.095 1.00 96.81 400 THR A O 1
ATOM 3150 N N . ASP A 1 401 ? 9.050 8.874 -7.834 1.00 96.19 401 ASP A N 1
ATOM 3151 C CA . ASP A 1 401 ? 7.985 7.923 -7.497 1.00 96.19 401 ASP A CA 1
ATOM 3152 C C . ASP A 1 401 ? 8.194 6.540 -8.129 1.00 96.19 401 ASP A C 1
ATOM 3154 O O . ASP A 1 401 ? 7.484 5.594 -7.790 1.00 96.19 401 ASP A O 1
ATOM 3158 N N . GLN A 1 402 ? 9.222 6.437 -8.977 1.00 95.81 402 GLN A N 1
ATOM 3159 C CA . GLN A 1 402 ? 9.751 5.212 -9.558 1.00 95.81 402 GLN A CA 1
ATOM 3160 C C . GLN A 1 402 ? 10.794 4.573 -8.609 1.00 95.81 402 GLN A C 1
ATOM 3162 O O . GLN A 1 402 ? 12.004 4.674 -8.838 1.00 95.81 402 GLN A O 1
ATOM 3167 N N . PHE A 1 403 ? 10.354 4.068 -7.448 1.00 95.06 403 PHE A N 1
ATOM 3168 C CA . PHE A 1 403 ? 11.219 3.782 -6.300 1.00 95.06 403 PHE A CA 1
ATOM 3169 C C . PHE A 1 403 ? 10.807 2.559 -5.459 1.00 95.06 403 PHE A C 1
ATOM 3171 O O . PHE A 1 403 ? 9.725 2.512 -4.871 1.00 95.06 403 PHE A O 1
ATOM 3178 N N . GLY A 1 404 ? 11.746 1.619 -5.283 1.00 95.12 404 GLY A N 1
ATOM 3179 C CA . GLY A 1 404 ? 11.546 0.398 -4.495 1.00 95.12 404 GLY A CA 1
ATOM 3180 C C . GLY A 1 404 ? 10.715 -0.655 -5.230 1.00 95.12 404 GLY A C 1
ATOM 3181 O O . GLY A 1 404 ? 10.715 -0.706 -6.454 1.00 95.12 404 GLY A O 1
ATOM 3182 N N . THR A 1 405 ? 10.024 -1.519 -4.483 1.00 97.81 405 THR A N 1
ATOM 3183 C CA . THR A 1 405 ? 8.975 -2.360 -5.075 1.00 97.81 405 THR A CA 1
ATOM 3184 C C . THR A 1 405 ? 7.791 -1.475 -5.439 1.00 97.81 405 THR A C 1
ATOM 3186 O O . THR A 1 405 ? 7.261 -0.776 -4.571 1.00 97.81 405 THR A O 1
ATOM 3189 N N . GLN A 1 406 ? 7.353 -1.521 -6.693 1.00 96.31 406 GLN A N 1
ATOM 3190 C CA . GLN A 1 406 ? 6.413 -0.527 -7.197 1.00 96.31 406 GLN A CA 1
ATOM 3191 C C . GLN A 1 406 ? 5.334 -1.063 -8.132 1.00 96.31 406 GLN A C 1
ATOM 3193 O O . GLN A 1 406 ? 5.321 -2.238 -8.507 1.00 96.31 406 GLN A O 1
ATOM 3198 N N . LEU A 1 407 ? 4.380 -0.191 -8.449 1.00 97.62 407 LEU A N 1
ATOM 3199 C CA . LEU A 1 407 ? 3.403 -0.361 -9.516 1.00 97.62 407 LEU A CA 1
ATOM 3200 C C . LEU A 1 407 ? 3.518 0.816 -10.485 1.00 97.62 407 LEU A C 1
ATOM 3202 O O . LEU A 1 407 ? 3.372 1.962 -10.060 1.00 97.62 407 LEU A O 1
ATOM 3206 N N . ASP A 1 408 ? 3.649 0.528 -11.773 1.00 97.75 408 ASP A N 1
ATOM 3207 C CA . ASP A 1 408 ? 3.620 1.547 -12.815 1.00 97.75 408 ASP A CA 1
ATOM 3208 C C . ASP A 1 408 ? 2.202 1.716 -13.350 1.00 97.75 408 ASP A C 1
ATOM 3210 O O . ASP A 1 408 ? 1.628 0.780 -13.930 1.00 97.75 408 ASP A O 1
ATOM 3214 N N . PRO A 1 409 ? 1.598 2.901 -13.166 1.00 97.88 409 PRO A N 1
ATOM 3215 C CA . PRO A 1 409 ? 0.371 3.241 -13.852 1.00 97.88 409 PRO A CA 1
ATOM 3216 C C . PRO A 1 409 ? 0.665 3.532 -15.337 1.00 97.88 409 PRO A C 1
ATOM 3218 O O . PRO A 1 409 ? 1.718 4.080 -15.665 1.00 97.88 409 PRO A O 1
ATOM 3221 N N . PRO A 1 410 ? -0.295 3.307 -16.249 1.00 98.06 410 PRO A N 1
ATOM 3222 C CA . PRO A 1 410 ? -0.179 3.734 -17.645 1.00 98.06 410 PRO A CA 1
ATOM 3223 C C . PRO A 1 410 ? 0.223 5.208 -17.825 1.00 98.06 410 PRO A C 1
ATOM 3225 O O . PRO A 1 410 ? 0.911 5.562 -18.785 1.00 98.06 410 PRO A O 1
ATOM 3228 N N . ALA A 1 411 ? -0.210 6.074 -16.893 1.00 98.31 411 ALA A N 1
ATOM 3229 C CA . ALA A 1 411 ? 0.117 7.496 -16.875 1.00 98.31 411 ALA A CA 1
ATOM 3230 C C . ALA A 1 411 ? 1.621 7.776 -16.928 1.00 98.31 411 ALA A C 1
ATOM 3232 O O . ALA A 1 411 ? 2.015 8.807 -17.472 1.00 98.31 411 ALA A O 1
ATOM 3233 N N . HIS A 1 412 ? 2.450 6.863 -16.408 1.00 97.62 412 HIS A N 1
ATOM 3234 C CA . HIS A 1 412 ? 3.904 6.983 -16.433 1.00 97.62 412 HIS A CA 1
ATOM 3235 C C . HIS A 1 412 ? 4.415 7.288 -17.852 1.00 97.62 412 HIS A C 1
ATOM 3237 O O . HIS A 1 412 ? 5.231 8.186 -18.046 1.00 97.62 412 HIS A O 1
ATOM 3243 N N . TRP A 1 413 ? 3.820 6.653 -18.867 1.00 97.38 413 TRP A N 1
ATOM 3244 C CA . TRP A 1 413 ? 4.209 6.787 -20.275 1.00 97.38 413 TRP A CA 1
ATOM 3245 C C . TRP A 1 413 ? 3.193 7.518 -21.147 1.00 97.38 413 TRP A C 1
ATOM 3247 O O . TRP A 1 413 ? 3.521 7.973 -22.243 1.00 97.38 413 TRP A O 1
ATOM 3257 N N . ASN A 1 414 ? 1.943 7.627 -20.703 1.00 97.94 414 ASN A N 1
ATOM 3258 C CA . ASN A 1 414 ? 0.910 8.278 -21.490 1.00 97.94 414 ASN A CA 1
ATOM 3259 C C . ASN A 1 414 ? -0.029 9.107 -20.607 1.00 97.94 414 ASN A C 1
ATOM 3261 O O . ASN A 1 414 ? -0.860 8.531 -19.899 1.00 97.94 414 ASN A O 1
ATOM 3265 N N . PRO A 1 415 ? 0.010 10.449 -20.709 1.00 98.06 415 PRO A N 1
ATOM 3266 C CA . PRO A 1 415 ? -0.754 11.315 -19.828 1.00 98.06 415 PRO A CA 1
ATOM 3267 C C . PRO A 1 415 ? -2.260 11.167 -20.015 1.00 98.06 415 PRO A C 1
ATOM 3269 O O . PRO A 1 415 ? -2.983 11.664 -19.167 1.00 98.06 415 PRO A O 1
ATOM 3272 N N . ASP A 1 416 ? -2.764 10.513 -21.066 1.00 98.06 416 ASP A N 1
ATOM 3273 C CA . ASP A 1 416 ? -4.197 10.267 -21.277 1.00 98.06 416 ASP A CA 1
ATOM 3274 C C . ASP A 1 416 ? -4.752 9.124 -20.416 1.00 98.06 416 ASP A C 1
ATOM 3276 O O . ASP A 1 416 ? -5.969 8.990 -20.294 1.00 98.06 416 ASP A O 1
ATOM 3280 N N . TYR A 1 417 ? -3.901 8.260 -19.864 1.00 98.00 417 TYR A N 1
ATOM 3281 C CA . TYR A 1 417 ? -4.340 7.087 -19.110 1.00 98.00 417 TYR A CA 1
ATOM 3282 C C . TYR A 1 417 ? -4.200 7.270 -17.596 1.00 98.00 417 TYR A C 1
ATOM 3284 O O . TYR A 1 417 ? -3.448 8.146 -17.181 1.00 98.00 417 TYR A O 1
ATOM 3292 N N . PRO A 1 418 ? -4.900 6.461 -16.775 1.00 97.75 418 PRO A N 1
ATOM 3293 C CA . PRO A 1 418 ? -4.971 6.645 -15.326 1.00 97.75 418 PRO A CA 1
ATOM 3294 C C . PRO A 1 418 ? -3.620 6.653 -14.598 1.00 97.75 418 PRO A C 1
ATOM 3296 O O . PRO A 1 418 ? -2.759 5.825 -14.894 1.00 97.75 418 PRO A O 1
ATOM 3299 N N . ALA A 1 419 ? -3.480 7.567 -13.635 1.00 98.12 419 ALA A N 1
ATOM 3300 C CA . ALA A 1 419 ? -2.458 7.624 -12.588 1.00 98.12 419 ALA A CA 1
ATOM 3301 C C . ALA A 1 419 ? -2.813 6.716 -11.393 1.00 98.12 419 ALA A C 1
ATOM 3303 O O . ALA A 1 419 ? -3.903 6.143 -11.330 1.00 98.12 419 ALA A O 1
ATOM 3304 N N . ILE A 1 420 ? -1.900 6.587 -10.424 1.00 96.94 420 ILE A N 1
ATOM 3305 C CA . ILE A 1 420 ? -2.055 5.712 -9.247 1.00 96.94 420 ILE A CA 1
ATOM 3306 C C . ILE A 1 420 ? -3.340 5.980 -8.448 1.00 96.94 420 ILE A C 1
ATOM 3308 O O . ILE A 1 420 ? -4.010 5.040 -8.007 1.00 96.94 420 ILE A O 1
ATOM 3312 N N . ASP A 1 421 ? -3.715 7.243 -8.249 1.00 96.75 421 ASP A N 1
ATOM 3313 C CA . ASP A 1 421 ? -4.920 7.608 -7.500 1.00 96.75 421 ASP A CA 1
ATOM 3314 C C . ASP A 1 421 ? -6.228 7.304 -8.243 1.00 96.75 421 ASP A C 1
ATOM 3316 O O . ASP A 1 421 ? -7.288 7.202 -7.617 1.00 96.75 421 ASP A O 1
ATOM 3320 N N . GLU A 1 422 ? -6.142 7.109 -9.559 1.00 96.81 422 GLU A N 1
ATOM 3321 C CA . GLU A 1 422 ? -7.253 6.806 -10.459 1.00 96.81 422 GLU A CA 1
ATOM 3322 C C . GLU A 1 422 ? -7.490 5.281 -10.600 1.00 96.81 422 GLU A C 1
ATOM 3324 O O . GLU A 1 422 ? -8.479 4.858 -11.206 1.00 96.81 422 GLU A O 1
ATOM 3329 N N . LEU A 1 423 ? -6.621 4.438 -10.018 1.00 96.81 423 LEU A N 1
ATOM 3330 C CA . LEU A 1 423 ? -6.767 2.979 -10.031 1.00 96.81 423 LEU A CA 1
ATOM 3331 C C . LEU A 1 423 ? -7.933 2.508 -9.138 1.00 96.81 423 LEU A C 1
ATOM 3333 O O . LEU A 1 423 ? -8.062 2.955 -7.989 1.00 96.81 423 LEU A O 1
ATOM 3337 N N . PRO A 1 424 ? -8.778 1.572 -9.618 1.00 96.69 424 PRO A N 1
ATOM 3338 C CA . PRO A 1 424 ? -9.948 1.134 -8.872 1.00 96.69 424 PRO A CA 1
ATOM 3339 C C . PRO A 1 424 ? -9.565 0.280 -7.652 1.00 96.69 424 PRO A C 1
ATOM 3341 O O . PRO A 1 424 ? -8.609 -0.499 -7.705 1.00 96.69 424 PRO A O 1
ATOM 3344 N N . PRO A 1 425 ? -10.376 0.299 -6.575 1.00 97.50 425 PRO A N 1
ATOM 3345 C CA . PRO A 1 425 ? -10.133 -0.525 -5.387 1.00 97.50 425 PRO A CA 1
ATOM 3346 C C . PRO A 1 425 ? -10.238 -2.027 -5.670 1.00 97.50 425 PRO A C 1
ATOM 3348 O O . PRO A 1 425 ? -9.838 -2.843 -4.841 1.00 97.50 425 PRO A O 1
ATOM 3351 N N . THR A 1 426 ? -10.738 -2.420 -6.848 1.00 97.38 426 THR A N 1
ATOM 3352 C CA . THR A 1 426 ? -10.715 -3.817 -7.263 1.00 97.38 426 THR A CA 1
ATOM 3353 C C . THR A 1 426 ? -9.288 -4.357 -7.296 1.00 97.38 426 THR A C 1
ATOM 3355 O O . THR A 1 426 ? -9.157 -5.550 -7.100 1.00 97.38 426 THR A O 1
ATOM 3358 N N . PHE A 1 427 ? -8.224 -3.558 -7.429 1.00 97.88 427 PHE A N 1
ATOM 3359 C CA . PHE 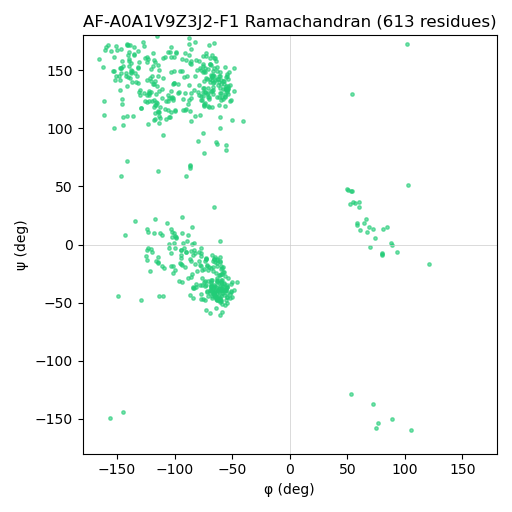A 1 427 ? -6.835 -4.042 -7.350 1.00 97.88 427 PHE A CA 1
ATOM 3360 C C . PHE A 1 427 ? -6.466 -4.701 -6.008 1.00 97.88 427 PHE A C 1
ATOM 3362 O O . PHE A 1 427 ? -5.464 -5.394 -5.955 1.00 97.88 427 PHE A O 1
ATOM 3369 N N . ALA A 1 428 ? -7.247 -4.550 -4.934 1.00 98.31 428 ALA A N 1
ATOM 3370 C CA . ALA A 1 428 ? -6.827 -4.936 -3.584 1.00 98.31 428 ALA A CA 1
ATOM 3371 C C . ALA A 1 428 ? -6.371 -6.401 -3.415 1.00 98.31 428 ALA A C 1
ATOM 3373 O O . ALA A 1 428 ? -5.425 -6.652 -2.675 1.00 98.31 428 ALA A O 1
ATOM 3374 N N . VAL A 1 429 ? -7.032 -7.376 -4.061 1.00 98.62 429 VAL A N 1
ATOM 3375 C CA . VAL A 1 429 ? -6.680 -8.810 -3.957 1.00 98.62 429 VAL A CA 1
ATOM 3376 C C . VAL A 1 429 ? -6.963 -9.549 -5.271 1.00 98.62 429 VAL A C 1
ATOM 3378 O O . VAL A 1 429 ? -8.064 -9.429 -5.819 1.00 98.62 429 VAL A O 1
ATOM 3381 N N . ARG A 1 430 ? -6.016 -10.364 -5.760 1.00 98.44 430 ARG A N 1
ATOM 3382 C CA . ARG A 1 430 ? -6.177 -11.228 -6.953 1.00 98.44 430 ARG A CA 1
ATOM 3383 C C . ARG A 1 430 ? -5.524 -12.603 -6.799 1.00 98.44 430 ARG A C 1
ATOM 3385 O O . ARG A 1 430 ? -4.672 -12.764 -5.931 1.00 98.44 430 ARG A O 1
ATOM 3392 N N . PRO A 1 431 ? -5.878 -13.593 -7.642 1.00 98.62 431 PRO A N 1
ATOM 3393 C CA . PRO A 1 431 ? -5.060 -14.786 -7.835 1.00 98.62 431 PRO A CA 1
ATOM 3394 C C . PRO A 1 431 ? -3.634 -14.399 -8.235 1.00 98.62 431 PRO A C 1
ATOM 3396 O O . PRO A 1 431 ? -3.458 -13.568 -9.125 1.00 98.62 431 PRO A O 1
ATOM 3399 N N . LEU A 1 432 ? -2.645 -15.009 -7.590 1.00 98.88 432 LEU A N 1
ATOM 3400 C CA . LEU A 1 432 ? -1.230 -14.860 -7.912 1.00 98.88 432 LEU A CA 1
ATOM 3401 C C . LEU A 1 432 ? -0.736 -16.098 -8.662 1.00 98.88 432 LEU A C 1
ATOM 3403 O O . LEU A 1 432 ? -0.978 -17.225 -8.223 1.00 98.88 432 LEU A O 1
ATOM 3407 N N . VAL A 1 433 ? -0.029 -15.868 -9.763 1.00 98.81 433 VAL A N 1
ATOM 3408 C CA . VAL A 1 433 ? 0.717 -16.864 -10.537 1.00 98.81 433 VAL A CA 1
ATOM 3409 C C . VAL A 1 433 ? 2.198 -16.505 -10.475 1.00 98.81 433 VAL A C 1
ATOM 3411 O O . VAL A 1 433 ? 2.548 -15.367 -10.780 1.00 98.81 433 VAL A O 1
ATOM 3414 N N . ILE A 1 434 ? 3.059 -17.468 -10.133 1.00 98.69 434 ILE A N 1
ATOM 3415 C CA . ILE A 1 434 ? 4.516 -17.315 -10.275 1.00 98.69 434 ILE A CA 1
ATOM 3416 C C . ILE A 1 434 ? 4.988 -18.148 -11.463 1.00 98.69 434 ILE A C 1
ATOM 3418 O O . ILE A 1 434 ? 4.782 -19.364 -11.492 1.00 98.69 434 ILE A O 1
ATOM 3422 N N . ILE A 1 435 ? 5.647 -17.505 -12.425 1.00 98.75 435 ILE A N 1
ATOM 3423 C CA . ILE A 1 435 ? 6.357 -18.178 -13.515 1.00 98.75 435 ILE A CA 1
ATOM 3424 C C . ILE A 1 435 ? 7.851 -18.124 -13.207 1.00 98.75 435 ILE A C 1
ATOM 3426 O O . ILE A 1 435 ? 8.452 -17.054 -13.178 1.00 98.75 435 ILE A O 1
ATOM 3430 N N . ASP A 1 436 ? 8.448 -19.288 -12.966 1.00 98.50 436 ASP A N 1
ATOM 3431 C CA . ASP A 1 436 ? 9.863 -19.419 -12.624 1.00 98.50 436 ASP A CA 1
ATOM 3432 C C . ASP A 1 436 ? 10.720 -19.616 -13.885 1.00 98.50 436 ASP A C 1
ATOM 3434 O O . ASP A 1 436 ? 10.601 -20.630 -14.579 1.00 98.50 436 ASP A O 1
ATOM 3438 N N . ILE A 1 437 ? 11.605 -18.653 -14.160 1.00 98.25 437 ILE A N 1
ATOM 3439 C CA . ILE A 1 437 ? 12.600 -18.713 -15.242 1.00 98.25 437 ILE A CA 1
ATOM 3440 C C . ILE A 1 437 ? 14.038 -18.845 -14.717 1.00 98.25 437 ILE A C 1
ATOM 3442 O O . ILE A 1 437 ? 14.984 -18.811 -15.503 1.00 98.25 437 ILE A O 1
ATOM 3446 N N . THR A 1 438 ? 14.236 -19.055 -13.412 1.00 98.19 438 THR A N 1
ATOM 3447 C CA . THR A 1 438 ? 15.558 -19.058 -12.752 1.00 98.19 438 THR A CA 1
ATOM 3448 C C . THR A 1 438 ? 16.543 -20.040 -13.386 1.00 98.19 438 THR A C 1
ATOM 3450 O O . THR A 1 438 ? 17.731 -19.750 -13.507 1.00 98.19 438 THR A O 1
ATOM 3453 N N . ALA A 1 439 ? 16.070 -21.211 -13.828 1.00 98.00 439 ALA A N 1
ATOM 3454 C CA . ALA A 1 439 ? 16.912 -22.208 -14.486 1.00 98.00 439 ALA A CA 1
ATOM 3455 C C . ALA A 1 439 ? 17.500 -21.701 -15.814 1.00 98.00 439 ALA A C 1
ATOM 3457 O O . ALA A 1 439 ? 18.616 -22.077 -16.160 1.00 98.00 439 ALA A O 1
ATOM 3458 N N . LYS A 1 440 ? 16.760 -20.847 -16.529 1.00 98.31 440 LYS A N 1
ATOM 3459 C CA . LYS A 1 440 ? 17.181 -20.242 -17.798 1.00 98.31 440 LYS A CA 1
ATOM 3460 C C . LYS A 1 440 ? 18.041 -19.007 -17.574 1.00 98.31 440 LYS A C 1
ATOM 3462 O O . LYS A 1 440 ? 19.050 -18.856 -18.253 1.00 98.31 440 LYS A O 1
ATOM 3467 N N . VAL A 1 441 ? 17.714 -18.211 -16.556 1.00 97.56 441 VAL A N 1
ATOM 3468 C CA . VAL A 1 441 ? 18.531 -17.063 -16.139 1.00 97.56 441 VAL A CA 1
ATOM 3469 C C . VAL A 1 441 ? 19.937 -17.516 -15.730 1.00 97.56 441 VAL A C 1
ATOM 3471 O O . VAL A 1 441 ? 20.917 -16.930 -16.150 1.00 97.56 441 VAL A O 1
ATOM 3474 N N . LYS A 1 442 ? 20.076 -18.660 -15.043 1.00 96.75 442 LYS A N 1
ATOM 3475 C CA . LYS A 1 442 ? 21.397 -19.255 -14.730 1.00 96.75 442 LYS A CA 1
ATOM 3476 C C . LYS A 1 442 ? 22.260 -19.602 -15.949 1.00 96.75 442 LYS A C 1
ATOM 3478 O O . LYS A 1 442 ? 23.459 -19.820 -15.792 1.00 96.75 442 LYS A O 1
ATOM 3483 N N . THR A 1 443 ? 21.655 -19.769 -17.123 1.00 97.44 443 THR A N 1
ATOM 3484 C CA . THR A 1 443 ? 22.369 -20.046 -18.380 1.00 97.44 443 THR A CA 1
ATOM 3485 C C . THR A 1 443 ? 22.548 -18.807 -19.251 1.00 97.44 443 THR A C 1
ATOM 3487 O O . THR A 1 443 ? 23.436 -18.797 -20.099 1.00 97.44 443 THR A O 1
ATOM 3490 N N . ASP A 1 444 ? 21.715 -17.792 -19.045 1.00 97.06 444 ASP A N 1
ATOM 3491 C CA . ASP A 1 444 ? 21.695 -16.523 -19.761 1.00 97.06 444 ASP A CA 1
ATOM 3492 C C . ASP A 1 444 ? 21.123 -15.458 -18.817 1.00 97.06 444 ASP A C 1
ATOM 3494 O O . ASP A 1 444 ? 19.908 -15.385 -18.630 1.00 97.06 444 ASP A O 1
ATOM 3498 N N . ASP A 1 445 ? 21.996 -14.649 -18.210 1.00 93.25 445 ASP A N 1
ATOM 3499 C CA . ASP A 1 445 ? 21.610 -13.637 -17.214 1.00 93.25 445 ASP A CA 1
ATOM 3500 C C . ASP A 1 445 ? 20.580 -12.632 -17.769 1.00 93.25 445 ASP A C 1
ATOM 3502 O O . ASP A 1 445 ? 19.812 -12.042 -17.011 1.00 93.25 445 ASP A O 1
ATOM 3506 N N . GLY A 1 446 ? 20.527 -12.471 -19.098 1.00 95.38 446 GLY A N 1
ATOM 3507 C CA . GLY A 1 446 ? 19.580 -11.620 -19.811 1.00 95.38 446 GLY A CA 1
ATOM 3508 C C . GLY A 1 446 ? 18.311 -12.321 -20.294 1.00 95.38 446 GLY A C 1
ATOM 3509 O O . GLY A 1 446 ? 17.580 -11.727 -21.090 1.00 95.38 446 GLY A O 1
ATOM 3510 N N . TYR A 1 447 ? 18.047 -13.567 -19.880 1.00 97.75 447 TYR A N 1
ATOM 3511 C CA . TYR A 1 447 ? 16.942 -14.360 -20.421 1.00 97.75 447 TYR A CA 1
ATOM 3512 C C . TYR A 1 447 ? 15.594 -13.639 -20.279 1.00 97.75 447 TYR A C 1
ATOM 3514 O O . TYR A 1 447 ? 15.192 -13.208 -19.197 1.00 97.75 447 TYR A O 1
ATOM 3522 N N . GLN A 1 448 ? 14.865 -13.565 -21.390 1.00 96.81 448 GLN A N 1
ATOM 3523 C CA . GLN A 1 448 ? 13.566 -12.911 -21.482 1.00 96.81 448 GLN A CA 1
ATOM 3524 C C . GLN A 1 448 ? 12.462 -13.970 -21.540 1.00 96.81 448 GLN A C 1
ATOM 3526 O O . GLN A 1 448 ? 12.486 -14.838 -22.415 1.00 96.81 448 GLN A O 1
ATOM 3531 N N . LEU A 1 449 ? 11.466 -13.892 -20.650 1.00 98.25 449 LEU A N 1
ATOM 3532 C CA . LEU A 1 449 ? 10.297 -14.773 -20.665 1.00 98.25 449 LEU A CA 1
ATOM 3533 C C . LEU A 1 449 ? 9.664 -14.793 -22.062 1.00 98.25 449 LEU A C 1
ATOM 3535 O O . LEU A 1 449 ? 9.252 -13.752 -22.590 1.00 98.25 449 LEU A O 1
ATOM 3539 N N . ALA A 1 450 ? 9.526 -15.988 -22.629 1.00 98.38 450 ALA A N 1
ATOM 3540 C CA . ALA A 1 450 ? 8.915 -16.218 -23.929 1.00 98.38 450 ALA A CA 1
ATOM 3541 C C . ALA A 1 450 ? 7.491 -16.785 -23.800 1.00 98.38 450 ALA A C 1
ATOM 3543 O O . ALA A 1 450 ? 7.076 -17.279 -22.754 1.00 98.38 450 ALA A O 1
ATOM 3544 N N . VAL A 1 451 ? 6.728 -16.761 -24.896 1.00 98.81 451 VAL A N 1
ATOM 3545 C CA . VAL A 1 451 ? 5.389 -17.383 -24.946 1.00 98.81 451 VAL A CA 1
ATOM 3546 C C . VAL A 1 451 ? 5.459 -18.885 -24.644 1.00 98.81 451 VAL A C 1
ATOM 3548 O O . VAL A 1 451 ? 4.607 -19.409 -23.929 1.00 98.81 451 VAL A O 1
ATOM 3551 N N . ASP A 1 452 ? 6.499 -19.567 -25.126 1.00 98.75 452 ASP A N 1
ATOM 3552 C CA . ASP A 1 452 ? 6.693 -21.000 -24.884 1.00 98.75 452 ASP A CA 1
ATOM 3553 C C . ASP A 1 452 ? 6.891 -21.325 -23.396 1.00 98.75 452 ASP A C 1
ATOM 3555 O O . ASP A 1 452 ? 6.459 -22.386 -22.952 1.00 98.75 452 ASP A O 1
ATOM 3559 N N . ASP A 1 453 ? 7.473 -20.413 -22.606 1.00 98.75 453 ASP A N 1
ATOM 3560 C CA . ASP A 1 453 ? 7.581 -20.571 -21.149 1.00 98.75 453 ASP A CA 1
ATOM 3561 C C . ASP A 1 453 ? 6.213 -20.571 -20.482 1.00 98.75 453 ASP A C 1
ATOM 3563 O O . ASP A 1 453 ? 5.928 -21.418 -19.638 1.00 98.75 453 ASP A O 1
ATOM 3567 N N . ILE A 1 454 ? 5.351 -19.643 -20.900 1.00 98.88 454 ILE A N 1
ATOM 3568 C CA . ILE A 1 454 ? 3.987 -19.522 -20.388 1.00 98.88 454 ILE A CA 1
ATOM 3569 C C . ILE A 1 454 ? 3.199 -20.788 -20.731 1.00 98.88 454 ILE A C 1
ATOM 3571 O O . ILE A 1 454 ? 2.572 -21.384 -19.859 1.00 98.88 454 ILE A O 1
ATOM 3575 N N . LEU A 1 455 ? 3.269 -21.251 -21.981 1.00 98.81 455 LEU A N 1
ATOM 3576 C CA . LEU A 1 455 ? 2.584 -22.473 -22.414 1.00 98.81 455 LEU A CA 1
ATOM 3577 C C . LEU A 1 455 ? 3.126 -23.723 -21.706 1.00 98.81 455 LEU A C 1
ATOM 3579 O O . LEU A 1 455 ? 2.355 -24.608 -21.329 1.00 98.81 455 LEU A O 1
ATOM 3583 N N . ALA A 1 456 ? 4.442 -23.801 -21.500 1.00 98.75 456 ALA A N 1
ATOM 3584 C CA . ALA A 1 456 ? 5.064 -24.886 -20.752 1.00 98.75 456 ALA A CA 1
ATOM 3585 C C . ALA A 1 456 ? 4.635 -24.874 -19.280 1.00 98.75 456 ALA A C 1
ATOM 3587 O O . ALA A 1 456 ? 4.354 -25.938 -18.727 1.00 98.75 456 ALA A O 1
ATOM 3588 N N . TRP A 1 457 ? 4.539 -23.693 -18.666 1.00 98.62 457 TRP A N 1
ATOM 3589 C CA . TRP A 1 457 ? 4.027 -23.513 -17.310 1.00 98.62 457 TRP A CA 1
ATOM 3590 C C . TRP A 1 457 ? 2.566 -23.972 -17.204 1.00 98.62 457 TRP A C 1
ATOM 3592 O O . TRP A 1 457 ? 2.240 -24.789 -16.343 1.00 98.62 457 TRP A O 1
ATOM 3602 N N . GLU A 1 458 ? 1.703 -23.550 -18.133 1.00 98.50 458 GLU A N 1
ATOM 3603 C CA . GLU A 1 458 ? 0.291 -23.957 -18.155 1.00 98.50 458 GLU A CA 1
ATOM 3604 C C . GLU A 1 458 ? 0.139 -25.473 -18.320 1.00 98.50 458 GLU A C 1
ATOM 3606 O O . GLU A 1 458 ? -0.668 -26.107 -17.638 1.00 98.50 458 GLU A O 1
ATOM 3611 N N . ASN A 1 459 ? 0.959 -26.086 -19.178 1.00 98.12 459 ASN A N 1
ATOM 3612 C CA . ASN A 1 459 ? 0.988 -27.535 -19.345 1.00 98.12 459 ASN A CA 1
ATOM 3613 C C . ASN A 1 459 ? 1.558 -28.254 -18.110 1.00 98.12 459 ASN A C 1
ATOM 3615 O O . ASN A 1 459 ? 1.037 -29.290 -17.714 1.00 98.12 459 ASN A O 1
ATOM 3619 N N . LYS A 1 460 ? 2.596 -27.728 -17.456 1.00 97.75 460 LYS A N 1
ATOM 3620 C CA . LYS A 1 460 ? 3.154 -28.314 -16.224 1.00 97.75 460 LYS A CA 1
ATOM 3621 C C . LYS A 1 460 ? 2.101 -28.381 -15.116 1.00 97.75 460 LYS A C 1
ATOM 3623 O O . LYS A 1 460 ? 1.989 -29.409 -14.454 1.00 97.75 460 LYS A O 1
ATOM 3628 N N . HIS A 1 461 ? 1.326 -27.311 -14.940 1.00 96.06 461 HIS A N 1
ATOM 3629 C CA . HIS A 1 461 ? 0.307 -27.217 -13.887 1.00 96.06 461 HIS A CA 1
ATOM 3630 C C . HIS A 1 461 ? -1.076 -27.712 -14.310 1.00 96.06 461 HIS A C 1
ATOM 3632 O O . HIS A 1 461 ? -1.957 -27.818 -13.463 1.00 96.06 461 HIS A O 1
ATOM 3638 N N . GLN A 1 462 ? -1.264 -28.040 -15.593 1.00 96.19 462 GLN A N 1
ATOM 3639 C CA . GLN A 1 462 ? -2.548 -28.442 -16.183 1.00 96.19 462 GLN A CA 1
ATOM 3640 C C . GLN A 1 462 ? -3.649 -27.388 -15.977 1.00 96.19 462 GLN A C 1
ATOM 3642 O O . GLN A 1 462 ? -4.819 -27.714 -15.768 1.00 96.19 462 GLN A O 1
ATOM 3647 N N . ILE A 1 463 ? -3.268 -26.109 -16.013 1.00 94.81 463 ILE A N 1
ATOM 3648 C CA . ILE A 1 463 ? -4.156 -24.974 -15.756 1.00 94.81 463 ILE A CA 1
ATOM 3649 C C . ILE A 1 463 ? -3.805 -23.832 -16.708 1.00 94.81 463 ILE A C 1
ATOM 3651 O O . ILE A 1 463 ? -2.641 -23.496 -16.891 1.00 94.81 463 ILE A O 1
ATOM 3655 N N . THR A 1 464 ? -4.827 -23.203 -17.284 1.00 96.69 464 THR A N 1
ATOM 3656 C CA . THR A 1 464 ? -4.692 -21.920 -17.982 1.00 96.69 464 THR A CA 1
ATOM 3657 C C . THR A 1 464 ? -4.627 -20.781 -16.968 1.00 96.69 464 THR A C 1
ATOM 3659 O O . THR A 1 464 ? -5.417 -20.771 -16.021 1.00 96.69 464 THR A O 1
ATOM 3662 N N . ILE A 1 465 ? -3.736 -19.808 -17.177 1.00 98.12 465 ILE A N 1
ATOM 3663 C CA . ILE A 1 465 ? -3.628 -18.618 -16.321 1.00 98.12 465 ILE A CA 1
ATOM 3664 C C . ILE A 1 465 ? -5.018 -17.965 -16.174 1.00 98.12 465 ILE A C 1
ATOM 3666 O O . ILE A 1 465 ? -5.644 -17.647 -17.192 1.00 98.12 465 ILE A O 1
ATOM 3670 N N . PRO A 1 466 ? -5.528 -17.771 -14.940 1.00 96.25 466 PRO A N 1
ATOM 3671 C CA . PRO A 1 466 ? -6.863 -17.221 -14.740 1.00 96.25 466 PRO A CA 1
ATOM 3672 C C . PRO A 1 466 ? -6.988 -15.776 -15.238 1.00 96.25 466 PRO A C 1
ATOM 3674 O O . PRO A 1 466 ? -6.106 -14.947 -15.012 1.00 96.25 466 PRO A O 1
ATOM 3677 N N . LYS A 1 467 ? -8.138 -15.442 -15.837 1.00 96.56 467 LYS A N 1
ATOM 3678 C CA . LYS A 1 467 ? -8.487 -14.051 -16.165 1.00 96.56 467 LYS A CA 1
ATOM 3679 C C . LYS A 1 467 ? -8.424 -13.178 -14.908 1.00 96.56 467 LYS A C 1
ATOM 3681 O O . LYS A 1 467 ? -8.989 -13.536 -13.874 1.00 96.56 467 LYS A O 1
ATOM 3686 N N . GLY A 1 468 ? -7.792 -12.015 -15.027 1.00 97.44 468 GLY A N 1
ATOM 3687 C CA . GLY A 1 468 ? -7.607 -11.054 -13.945 1.00 97.44 468 GLY A CA 1
ATOM 3688 C C . GLY A 1 468 ? -6.564 -11.473 -12.906 1.00 97.44 468 GLY A C 1
ATOM 3689 O O . GLY A 1 468 ? -6.431 -10.783 -11.901 1.00 97.44 468 GLY A O 1
ATOM 3690 N N . ALA A 1 469 ? -5.837 -12.579 -13.100 1.00 98.56 469 ALA A N 1
ATOM 3691 C CA . ALA A 1 469 ? -4.719 -12.933 -12.228 1.00 98.56 469 ALA A CA 1
ATOM 3692 C C . ALA A 1 469 ? -3.592 -11.893 -12.316 1.00 98.56 469 ALA A C 1
ATOM 3694 O O . ALA A 1 469 ? -3.463 -11.186 -13.314 1.00 98.56 469 ALA A O 1
ATOM 3695 N N . VAL A 1 470 ? -2.763 -11.840 -11.282 1.00 98.88 470 VAL A N 1
ATOM 3696 C CA . VAL A 1 470 ? -1.460 -11.175 -11.315 1.00 98.88 470 VAL A CA 1
ATOM 3697 C C . VAL A 1 470 ? -0.403 -12.232 -11.605 1.00 98.88 470 VAL A C 1
ATOM 3699 O O . VAL A 1 470 ? -0.406 -13.294 -10.980 1.00 98.88 470 VAL A O 1
ATOM 3702 N N . VAL A 1 471 ? 0.480 -11.955 -12.563 1.00 98.88 471 VAL A N 1
ATOM 3703 C CA . VAL A 1 471 ? 1.542 -12.883 -12.981 1.00 98.88 471 VAL A CA 1
ATOM 3704 C C . VAL A 1 471 ? 2.898 -12.295 -12.625 1.00 98.88 471 VAL A C 1
ATOM 3706 O O . VAL A 1 471 ? 3.326 -11.331 -13.249 1.00 98.88 471 VAL A O 1
ATOM 3709 N N . PHE A 1 472 ? 3.599 -12.879 -11.659 1.00 98.81 472 PHE A N 1
ATOM 3710 C CA . PHE A 1 472 ? 4.972 -12.489 -11.357 1.00 98.81 472 PHE A CA 1
ATOM 3711 C C . PHE A 1 472 ? 5.987 -13.460 -11.954 1.00 98.81 472 PHE A C 1
ATOM 3713 O O . PHE A 1 472 ? 5.800 -14.679 -11.940 1.00 98.81 472 PHE A O 1
ATOM 3720 N N . VAL A 1 473 ? 7.064 -12.904 -12.500 1.00 98.56 473 VAL A N 1
ATOM 3721 C CA . VAL A 1 473 ? 8.132 -13.639 -13.176 1.00 98.56 473 VAL A CA 1
ATOM 3722 C C . VAL A 1 473 ? 9.347 -13.690 -12.260 1.00 98.56 473 VAL A C 1
ATOM 3724 O O . VAL A 1 473 ? 10.001 -12.677 -12.024 1.00 98.56 473 VAL A O 1
ATOM 3727 N N . ARG A 1 474 ? 9.650 -14.880 -11.741 1.00 98.31 474 ARG A N 1
ATOM 3728 C CA . ARG A 1 474 ? 10.768 -15.109 -10.824 1.00 98.31 474 ARG A CA 1
ATOM 3729 C C . ARG A 1 474 ? 12.049 -15.400 -11.602 1.00 98.31 474 ARG A C 1
ATOM 3731 O O . ARG A 1 474 ? 12.101 -16.373 -12.359 1.00 98.31 474 ARG A O 1
ATOM 3738 N N . SER A 1 475 ? 13.095 -14.620 -11.346 1.00 97.75 475 SER A N 1
ATOM 3739 C CA . SER A 1 475 ? 14.433 -14.775 -11.930 1.00 97.75 475 SER A CA 1
ATOM 3740 C C . SER A 1 475 ? 15.545 -14.990 -10.890 1.00 97.75 475 SER A C 1
ATOM 3742 O O . SER A 1 475 ? 16.676 -15.283 -11.268 1.00 97.75 475 SER A O 1
ATOM 3744 N N . ASP A 1 476 ? 15.212 -14.936 -9.597 1.00 97.31 476 ASP A N 1
ATOM 3745 C CA . ASP A 1 476 ? 16.109 -14.817 -8.443 1.00 97.31 476 ASP A CA 1
ATOM 3746 C C . ASP A 1 476 ? 16.999 -13.550 -8.479 1.00 97.31 476 ASP A C 1
ATOM 3748 O O . ASP A 1 476 ? 17.972 -13.458 -7.724 1.00 97.31 476 ASP A O 1
ATOM 3752 N N . TRP A 1 477 ? 16.660 -12.542 -9.299 1.00 96.81 477 TRP A N 1
ATOM 3753 C CA . TRP A 1 477 ? 17.419 -11.285 -9.381 1.00 96.81 477 TRP A CA 1
ATOM 3754 C C . TRP A 1 477 ? 17.342 -10.498 -8.067 1.00 96.81 477 TRP A C 1
ATOM 3756 O O . TRP A 1 477 ? 18.346 -9.931 -7.632 1.00 96.81 477 TRP A O 1
ATOM 3766 N N . SER A 1 478 ? 16.198 -10.567 -7.374 1.00 96.25 478 SER A N 1
ATOM 3767 C CA . SER A 1 478 ? 15.951 -9.894 -6.089 1.00 96.25 478 SER A CA 1
ATOM 3768 C C . SER A 1 478 ? 16.939 -10.298 -4.979 1.00 96.25 478 SER A C 1
ATOM 3770 O O . SER A 1 478 ? 17.169 -9.535 -4.042 1.00 96.25 478 SER A O 1
ATOM 3772 N N . LYS A 1 479 ? 17.629 -11.444 -5.105 1.00 96.25 479 LYS A N 1
ATOM 3773 C CA . LYS A 1 479 ? 18.675 -11.895 -4.161 1.00 96.25 479 LYS A CA 1
ATOM 3774 C C . LYS A 1 479 ? 19.911 -10.996 -4.129 1.00 96.25 479 LYS A C 1
ATOM 3776 O O . LYS A 1 479 ? 20.721 -11.110 -3.212 1.00 96.25 479 LYS A O 1
ATOM 3781 N N . GLN A 1 480 ? 20.066 -10.117 -5.115 1.00 95.69 480 GLN A N 1
ATOM 3782 C CA . GLN A 1 480 ? 21.145 -9.136 -5.174 1.00 95.69 480 GLN A CA 1
ATOM 3783 C C . GLN A 1 480 ? 20.819 -7.840 -4.412 1.00 95.69 480 GLN A C 1
ATOM 3785 O O . GLN A 1 480 ? 21.747 -7.089 -4.123 1.00 95.69 480 GLN A O 1
ATOM 3790 N N . TRP A 1 481 ? 19.551 -7.596 -4.044 1.00 95.69 481 TRP A N 1
ATOM 3791 C CA . TRP A 1 481 ? 19.052 -6.309 -3.529 1.00 95.69 481 TRP A CA 1
ATOM 3792 C C . TRP A 1 481 ? 19.821 -5.754 -2.326 1.00 95.69 481 TRP A C 1
ATOM 3794 O O . TRP A 1 481 ? 20.177 -4.581 -2.306 1.00 95.69 481 TRP A O 1
ATOM 3804 N N . ASP A 1 482 ? 20.115 -6.610 -1.345 1.00 92.94 482 ASP A N 1
ATOM 3805 C CA . ASP A 1 482 ? 20.830 -6.235 -0.116 1.00 92.94 482 ASP A CA 1
ATOM 3806 C C . ASP A 1 482 ? 22.314 -6.657 -0.131 1.00 92.94 482 ASP A C 1
ATOM 3808 O O . ASP A 1 482 ? 23.007 -6.561 0.883 1.00 92.94 482 ASP A O 1
ATOM 3812 N N . VAL A 1 483 ? 22.806 -7.172 -1.265 1.00 95.88 483 VAL A N 1
ATOM 3813 C CA . VAL A 1 483 ? 24.160 -7.743 -1.403 1.00 95.88 483 VAL A CA 1
ATOM 3814 C C . VAL A 1 483 ? 25.036 -6.902 -2.325 1.00 95.88 483 VAL A C 1
ATOM 3816 O O . VAL A 1 483 ? 26.209 -6.674 -2.029 1.00 95.88 483 VAL A O 1
ATOM 3819 N N . VAL A 1 484 ? 24.481 -6.470 -3.454 1.00 96.50 484 VAL A N 1
ATOM 3820 C CA . VAL A 1 484 ? 25.164 -5.642 -4.447 1.00 96.50 484 VAL A CA 1
ATOM 3821 C C . VAL A 1 484 ? 24.955 -4.175 -4.086 1.00 96.50 484 VAL A C 1
ATOM 3823 O O . VAL A 1 484 ? 23.902 -3.796 -3.577 1.00 96.50 484 VAL A O 1
ATOM 3826 N N . ASP A 1 485 ? 25.965 -3.340 -4.335 1.00 96.06 485 ASP A N 1
ATOM 3827 C CA . ASP A 1 485 ? 25.818 -1.896 -4.161 1.00 96.06 485 ASP A CA 1
ATOM 3828 C C . ASP A 1 485 ? 24.607 -1.384 -4.970 1.00 96.06 485 ASP A C 1
ATOM 3830 O O . ASP A 1 485 ? 24.502 -1.709 -6.154 1.00 96.06 485 ASP A O 1
ATOM 3834 N N . PRO A 1 486 ? 23.703 -0.582 -4.383 1.00 95.12 486 PRO A N 1
ATOM 3835 C CA . PRO A 1 486 ? 22.465 -0.192 -5.052 1.00 95.12 486 PRO A CA 1
ATOM 3836 C C . PRO A 1 486 ? 22.638 0.516 -6.398 1.00 95.12 486 PRO A C 1
ATOM 3838 O O . PRO A 1 486 ? 21.824 0.314 -7.298 1.00 95.12 486 PRO A O 1
ATOM 3841 N N . VAL A 1 487 ? 23.700 1.314 -6.563 1.00 93.69 487 VAL A N 1
ATOM 3842 C CA . VAL A 1 487 ? 23.991 1.997 -7.834 1.00 93.69 487 VAL A CA 1
ATOM 3843 C C . VAL A 1 487 ? 24.467 0.987 -8.874 1.00 93.69 487 VAL A C 1
ATOM 3845 O O . VAL A 1 487 ? 24.058 1.052 -10.031 1.00 93.69 487 VAL A O 1
ATOM 3848 N N . GLN A 1 488 ? 25.300 0.025 -8.468 1.00 95.25 488 GLN A N 1
ATOM 3849 C CA . GLN A 1 488 ? 25.735 -1.063 -9.349 1.00 95.25 488 GLN A CA 1
ATOM 3850 C C . GLN A 1 488 ? 24.575 -1.979 -9.739 1.00 95.25 488 GLN A C 1
ATOM 3852 O O . GLN A 1 488 ? 24.475 -2.367 -10.900 1.00 95.25 488 GLN A O 1
ATOM 3857 N N . LEU A 1 489 ? 23.691 -2.300 -8.793 1.00 95.56 489 LEU A N 1
ATOM 3858 C CA . LEU A 1 489 ? 22.537 -3.154 -9.038 1.00 95.56 489 LEU A CA 1
ATOM 3859 C C . LEU A 1 489 ? 21.571 -2.511 -10.038 1.00 95.56 489 LEU A C 1
ATOM 3861 O O . LEU A 1 489 ? 21.173 -3.161 -11.000 1.00 95.56 489 LEU A O 1
ATOM 3865 N N . ALA A 1 490 ? 21.252 -1.227 -9.856 1.00 93.69 490 ALA A N 1
ATOM 3866 C CA . ALA A 1 490 ? 20.382 -0.492 -10.771 1.00 93.69 490 ALA A CA 1
ATOM 3867 C C . ALA A 1 490 ? 20.984 -0.289 -12.173 1.00 93.69 490 ALA A C 1
ATOM 3869 O O . ALA A 1 490 ? 20.251 -0.075 -13.133 1.00 93.69 490 ALA A O 1
ATOM 3870 N N . ALA A 1 491 ? 22.312 -0.353 -12.302 1.00 92.56 491 ALA A N 1
ATOM 3871 C CA . ALA A 1 491 ? 23.017 -0.286 -13.582 1.00 92.56 491 ALA A CA 1
ATOM 3872 C C . ALA A 1 491 ? 23.299 -1.670 -14.201 1.00 92.56 491 ALA A C 1
ATOM 3874 O O . ALA A 1 491 ? 23.958 -1.749 -15.241 1.00 92.56 491 ALA A O 1
ATOM 3875 N N . SER A 1 492 ? 22.863 -2.758 -13.557 1.00 91.19 492 SER A N 1
ATOM 3876 C CA . SER A 1 492 ? 23.141 -4.124 -14.002 1.00 91.19 492 SER A CA 1
ATOM 3877 C C . SER A 1 492 ? 22.509 -4.390 -15.368 1.00 91.19 492 SER A C 1
ATOM 3879 O O . SER A 1 492 ? 21.318 -4.165 -15.547 1.00 91.19 492 SER A O 1
ATOM 3881 N N . PHE A 1 493 ? 23.302 -4.866 -16.332 1.00 91.94 493 PHE A N 1
ATOM 3882 C CA . PHE A 1 493 ? 22.849 -5.240 -17.673 1.00 91.94 493 PHE A CA 1
ATOM 3883 C C . PHE A 1 493 ? 23.753 -6.349 -18.261 1.00 91.94 493 PHE A C 1
ATOM 3885 O O . PHE A 1 493 ? 24.975 -6.273 -18.101 1.00 91.94 493 PHE A O 1
ATOM 3892 N N . PRO A 1 494 ? 23.207 -7.335 -18.998 1.00 91.25 494 PRO A N 1
ATOM 3893 C CA . PRO A 1 494 ? 21.779 -7.555 -19.206 1.00 91.25 494 PRO A CA 1
ATOM 3894 C C . PRO A 1 494 ? 21.096 -8.017 -17.913 1.00 91.25 494 PRO A C 1
ATOM 3896 O O . PRO A 1 494 ? 21.735 -8.572 -17.023 1.00 91.25 494 PRO A O 1
ATOM 3899 N N . PHE A 1 495 ? 19.795 -7.769 -17.820 1.00 93.88 495 PHE A N 1
ATOM 3900 C CA . PHE A 1 495 ? 18.939 -8.254 -16.744 1.00 93.88 495 PHE A CA 1
ATOM 3901 C C . PHE A 1 495 ? 17.843 -9.159 -17.328 1.00 93.88 495 PHE A C 1
ATOM 3903 O O . PHE A 1 495 ? 17.492 -9.024 -18.507 1.00 93.88 495 PHE A O 1
ATOM 3910 N N . PRO A 1 496 ? 17.307 -10.104 -16.540 1.00 96.31 496 PRO A N 1
ATOM 3911 C CA . PRO A 1 496 ? 16.227 -10.968 -16.995 1.00 96.31 496 PRO A CA 1
ATOM 3912 C C . PRO A 1 496 ? 14.950 -10.150 -17.194 1.00 96.31 496 PRO A C 1
ATOM 3914 O O . PRO A 1 496 ? 14.685 -9.233 -16.427 1.00 96.31 496 PRO A O 1
ATOM 3917 N N . GLY A 1 497 ? 14.130 -10.489 -18.183 1.00 94.31 497 GLY A N 1
ATOM 3918 C CA . GLY A 1 497 ? 12.944 -9.682 -18.489 1.00 94.31 497 GLY A CA 1
ATOM 3919 C C . GLY A 1 497 ? 11.835 -10.445 -19.200 1.00 94.31 497 GLY A C 1
ATOM 3920 O O . GLY A 1 497 ? 11.677 -11.652 -18.981 1.00 94.31 497 GLY A O 1
ATOM 3921 N N . GLN A 1 498 ? 11.049 -9.775 -20.046 1.00 96.19 498 GLN A N 1
ATOM 3922 C CA . GLN A 1 498 ? 10.064 -10.426 -20.911 1.00 96.19 498 GLN A CA 1
ATOM 3923 C C . GLN A 1 498 ? 10.099 -9.908 -22.349 1.00 96.19 498 GLN A C 1
ATOM 3925 O O . GLN A 1 498 ? 10.324 -8.741 -22.639 1.00 96.19 498 GLN A O 1
ATOM 3930 N N . THR A 1 499 ? 9.794 -10.798 -23.293 1.00 97.06 499 THR A N 1
ATOM 3931 C CA . THR A 1 499 ? 9.612 -10.391 -24.691 1.00 97.06 499 THR A CA 1
ATOM 3932 C C . THR A 1 499 ? 8.284 -9.649 -24.891 1.00 97.06 499 THR A C 1
ATOM 3934 O O . THR A 1 499 ? 7.260 -10.027 -24.322 1.00 97.06 499 THR A O 1
ATOM 3937 N N . LEU A 1 500 ? 8.225 -8.693 -25.827 1.00 97.56 500 LEU A N 1
ATOM 3938 C CA . LEU A 1 500 ? 6.961 -8.056 -26.241 1.00 97.56 500 LEU A CA 1
ATOM 3939 C C . LEU A 1 500 ? 5.866 -9.081 -26.607 1.00 97.56 500 LEU A C 1
ATOM 3941 O O . LEU A 1 500 ? 4.678 -8.848 -26.381 1.00 97.56 500 LEU A O 1
ATOM 3945 N N . ALA A 1 501 ? 6.252 -10.226 -27.179 1.00 98.50 501 ALA A N 1
ATOM 3946 C CA . ALA A 1 501 ? 5.324 -11.294 -27.535 1.00 98.50 501 ALA A CA 1
ATOM 3947 C C . ALA A 1 501 ? 4.688 -11.962 -26.306 1.00 98.50 501 ALA A C 1
ATOM 3949 O O . ALA A 1 501 ? 3.484 -12.221 -26.323 1.00 98.50 501 ALA A O 1
ATOM 3950 N N . SER A 1 502 ? 5.457 -12.229 -25.246 1.00 98.44 502 SER A N 1
ATOM 3951 C CA . SER A 1 502 ? 4.927 -12.829 -24.016 1.00 98.44 502 SER A CA 1
ATOM 3952 C C . SER A 1 502 ? 4.070 -11.840 -23.231 1.00 98.44 502 SER A C 1
ATOM 3954 O O . SER A 1 502 ? 2.981 -12.217 -22.797 1.00 98.44 502 SER A O 1
ATOM 3956 N N . VAL A 1 503 ? 4.472 -10.567 -23.160 1.00 98.38 503 VAL A N 1
ATOM 3957 C CA . VAL A 1 503 ? 3.665 -9.489 -22.562 1.00 98.38 503 VAL A CA 1
ATOM 3958 C C . VAL A 1 503 ? 2.315 -9.366 -23.281 1.00 98.38 503 VAL A C 1
ATOM 3960 O O . VAL A 1 503 ? 1.258 -9.462 -22.654 1.00 98.38 503 VAL A O 1
ATOM 3963 N N . LYS A 1 504 ? 2.314 -9.274 -24.619 1.00 98.50 504 LYS A N 1
ATOM 3964 C CA . LYS A 1 504 ? 1.076 -9.277 -25.420 1.00 98.50 504 LYS A CA 1
ATOM 3965 C C . LYS A 1 504 ? 0.238 -10.528 -25.201 1.00 98.50 504 LYS A C 1
ATOM 3967 O O . LYS A 1 504 ? -0.978 -10.423 -25.097 1.00 98.50 504 LYS A O 1
ATOM 3972 N N . PHE A 1 505 ? 0.860 -11.700 -25.132 1.00 98.81 505 PHE A N 1
ATOM 3973 C CA . PHE A 1 505 ? 0.140 -12.952 -24.926 1.00 98.81 505 PHE A CA 1
ATOM 3974 C C . PHE A 1 505 ? -0.575 -12.986 -23.570 1.00 98.81 505 PHE A C 1
ATOM 3976 O O . PHE A 1 505 ? -1.754 -13.332 -23.499 1.00 98.81 505 PHE A O 1
ATOM 3983 N N . LEU A 1 506 ? 0.097 -12.576 -22.494 1.00 98.69 506 LEU A N 1
ATOM 3984 C CA . LEU A 1 506 ? -0.507 -12.504 -21.165 1.00 98.69 506 LEU A CA 1
ATOM 3985 C C . LEU A 1 506 ? -1.714 -11.551 -21.140 1.00 98.69 506 LEU A C 1
ATOM 3987 O O . LEU A 1 506 ? -2.800 -11.926 -20.695 1.00 98.69 506 LEU A O 1
ATOM 3991 N N . HIS A 1 507 ? -1.567 -10.343 -21.679 1.00 98.62 507 HIS A N 1
ATOM 3992 C CA . HIS A 1 507 ? -2.633 -9.336 -21.640 1.00 98.62 507 HIS A CA 1
ATOM 3993 C C . HIS A 1 507 ? -3.770 -9.625 -22.625 1.00 98.62 507 HIS A C 1
ATOM 3995 O O . HIS A 1 507 ? -4.941 -9.626 -22.248 1.00 98.62 507 HIS A O 1
ATOM 4001 N N . LEU A 1 508 ? -3.455 -9.950 -23.878 1.00 98.38 508 LEU A N 1
ATOM 4002 C CA . LEU A 1 508 ? -4.457 -10.125 -24.933 1.00 98.38 508 LEU A CA 1
ATOM 4003 C C . LEU A 1 508 ? -5.084 -11.523 -24.937 1.00 98.38 508 LEU A C 1
ATOM 4005 O O . LEU A 1 508 ? -6.274 -11.654 -25.219 1.00 98.38 508 LEU A O 1
ATOM 4009 N N . ASN A 1 509 ? -4.313 -12.575 -24.635 1.00 98.31 509 ASN A N 1
ATOM 4010 C CA . ASN A 1 509 ? -4.789 -13.961 -24.713 1.00 98.31 509 ASN A CA 1
ATOM 4011 C C . ASN A 1 509 ? -5.154 -14.572 -23.354 1.00 98.31 509 ASN A C 1
ATOM 4013 O O . ASN A 1 509 ? -5.847 -15.593 -23.342 1.00 98.31 509 ASN A O 1
ATOM 4017 N N . ARG A 1 510 ? -4.687 -14.017 -22.228 1.00 98.19 510 ARG A N 1
ATOM 4018 C CA . ARG A 1 510 ? -5.074 -14.465 -20.873 1.00 98.19 510 ARG A CA 1
ATOM 4019 C C . ARG A 1 510 ? -5.859 -13.424 -20.085 1.00 98.19 510 ARG A C 1
ATOM 4021 O O . ARG A 1 510 ? -6.529 -13.796 -19.124 1.00 98.19 510 ARG A O 1
ATOM 4028 N N . SER A 1 511 ? -5.858 -12.163 -20.523 1.00 97.88 511 SER A N 1
ATOM 4029 C CA . SER A 1 511 ? -6.585 -11.075 -19.859 1.00 97.88 511 SER A CA 1
ATOM 4030 C C . SER A 1 511 ? -6.234 -10.988 -18.373 1.00 97.88 511 SER A C 1
ATOM 4032 O O . SER A 1 511 ? -7.122 -10.941 -17.520 1.00 97.88 511 SER A O 1
ATOM 4034 N N . ILE A 1 512 ? -4.938 -11.059 -18.065 1.00 98.69 512 ILE A N 1
ATOM 4035 C CA . ILE A 1 512 ? -4.423 -10.862 -16.707 1.00 98.69 512 ILE A CA 1
ATOM 4036 C C . ILE A 1 512 ? -4.686 -9.425 -16.241 1.00 98.69 512 ILE A C 1
ATOM 4038 O O . ILE A 1 512 ? -4.929 -8.543 -17.061 1.00 98.69 512 ILE A O 1
ATOM 4042 N N . LEU A 1 513 ? -4.651 -9.182 -14.929 1.00 98.62 513 LEU A N 1
ATOM 4043 C CA . LEU A 1 513 ? -4.741 -7.817 -14.411 1.00 98.62 513 LEU A CA 1
ATOM 4044 C C . LEU A 1 513 ? -3.456 -7.062 -14.763 1.00 98.62 513 LEU A C 1
ATOM 4046 O O . LEU A 1 513 ? -3.501 -6.071 -15.485 1.00 98.62 513 LEU A O 1
ATOM 4050 N N . PHE A 1 514 ? -2.319 -7.585 -14.299 1.00 98.62 514 PHE A N 1
ATOM 4051 C CA . PHE A 1 514 ? -0.987 -7.115 -14.658 1.00 98.62 514 PHE A CA 1
ATOM 4052 C C . PHE A 1 514 ? 0.077 -8.176 -14.396 1.00 98.62 514 PHE A C 1
ATOM 4054 O O . PHE A 1 514 ? -0.187 -9.213 -13.778 1.00 98.62 514 PHE A O 1
ATOM 4061 N N . HIS A 1 515 ? 1.282 -7.902 -14.884 1.00 98.50 515 HIS A N 1
ATOM 4062 C CA . HIS A 1 515 ? 2.459 -8.724 -14.646 1.00 98.50 515 HIS A CA 1
ATOM 4063 C C . HIS A 1 515 ? 3.532 -7.944 -13.889 1.00 98.50 515 HIS A C 1
ATOM 4065 O O . HIS A 1 515 ? 3.525 -6.715 -13.909 1.00 98.50 515 HIS A O 1
ATOM 4071 N N . GLY A 1 516 ? 4.440 -8.652 -13.230 1.00 97.44 516 GLY A N 1
ATOM 4072 C CA . GLY A 1 516 ? 5.552 -8.033 -12.523 1.00 97.44 516 GLY A CA 1
ATOM 4073 C C . GLY A 1 516 ? 6.789 -8.909 -12.445 1.00 97.44 516 GLY A C 1
ATOM 4074 O O . GLY A 1 516 ? 6.762 -10.082 -12.826 1.00 97.44 516 GLY A O 1
ATOM 4075 N N . HIS A 1 517 ? 7.881 -8.322 -11.978 1.00 97.12 517 HIS A N 1
ATOM 4076 C CA . HIS A 1 517 ? 9.219 -8.890 -12.091 1.00 97.12 517 HIS A CA 1
ATOM 4077 C C . HIS A 1 517 ? 10.158 -8.367 -10.997 1.00 97.12 517 HIS A C 1
ATOM 4079 O O . HIS A 1 517 ? 9.841 -7.416 -10.287 1.00 97.12 517 HIS A O 1
ATOM 4085 N N . GLU A 1 518 ? 11.305 -9.029 -10.834 1.00 97.31 518 GLU A N 1
ATOM 4086 C CA . GLU A 1 518 ? 12.275 -8.694 -9.781 1.00 97.31 518 GLU A CA 1
ATOM 4087 C C . GLU A 1 518 ? 13.230 -7.541 -10.119 1.00 97.31 518 GLU A C 1
ATOM 4089 O O . GLU A 1 518 ? 13.550 -6.791 -9.198 1.00 97.31 518 GLU A O 1
ATOM 4094 N N . PRO A 1 519 ? 13.719 -7.376 -11.367 1.00 95.94 519 PRO A N 1
ATOM 4095 C CA . PRO A 1 519 ? 14.528 -6.205 -11.713 1.00 95.94 519 PRO A CA 1
ATOM 4096 C C . PRO A 1 519 ? 13.745 -4.880 -11.654 1.00 95.94 519 PRO A C 1
ATOM 4098 O O . PRO A 1 519 ? 12.539 -4.870 -11.418 1.00 95.94 519 PRO A O 1
ATOM 4101 N N . LEU A 1 520 ? 14.454 -3.762 -11.830 1.00 92.81 520 LEU A N 1
ATOM 4102 C CA . LEU A 1 520 ? 13.891 -2.397 -11.851 1.00 92.81 520 LEU A CA 1
ATOM 4103 C C . LEU A 1 520 ? 13.428 -1.946 -13.250 1.00 92.81 520 LEU A C 1
ATOM 4105 O O . LEU A 1 520 ? 13.243 -0.758 -13.465 1.00 92.81 520 LEU A O 1
ATOM 4109 N N . ASP A 1 521 ? 13.429 -2.869 -14.206 1.00 88.81 521 ASP A N 1
ATOM 4110 C CA . ASP A 1 521 ? 12.994 -2.704 -15.592 1.00 88.81 521 ASP A CA 1
ATOM 4111 C C . ASP A 1 521 ? 12.858 -4.126 -16.175 1.00 88.81 521 ASP A C 1
ATOM 4113 O O . ASP A 1 521 ? 13.454 -5.086 -15.672 1.00 88.81 521 ASP A O 1
ATOM 4117 N N . THR A 1 522 ? 12.106 -4.301 -17.254 1.00 82.56 522 THR A N 1
ATOM 4118 C CA . THR A 1 522 ? 11.935 -5.593 -17.933 1.00 82.56 522 THR A CA 1
ATOM 4119 C C . THR A 1 522 ? 12.288 -5.626 -19.391 1.00 82.56 522 THR A C 1
ATOM 4121 O O . THR A 1 522 ? 12.292 -6.713 -19.980 1.00 82.56 522 THR A O 1
ATOM 4124 N N . ASP A 1 523 ? 12.635 -4.485 -19.967 1.00 87.00 523 ASP A N 1
ATOM 4125 C CA . ASP A 1 523 ? 12.889 -4.399 -21.383 1.00 87.00 523 ASP A CA 1
ATOM 4126 C C . ASP A 1 523 ? 14.358 -4.097 -21.679 1.00 87.00 523 ASP A C 1
ATOM 4128 O O . ASP A 1 523 ? 14.896 -3.032 -21.404 1.00 87.00 523 ASP A O 1
ATOM 4132 N N . THR A 1 524 ? 15.037 -5.062 -22.296 1.00 86.88 524 THR A N 1
ATOM 4133 C CA . THR A 1 524 ? 16.446 -4.911 -22.685 1.00 86.88 524 THR A CA 1
ATOM 4134 C C . THR A 1 524 ? 16.628 -4.322 -24.089 1.00 86.88 524 THR A C 1
ATOM 4136 O O . THR A 1 524 ? 17.757 -4.207 -24.576 1.00 86.88 524 THR A O 1
ATOM 4139 N N . THR A 1 525 ? 15.541 -3.952 -24.775 1.00 88.31 525 THR A N 1
ATOM 4140 C CA . THR A 1 525 ? 15.593 -3.310 -26.091 1.00 88.31 525 THR A CA 1
ATOM 4141 C C . THR A 1 525 ? 15.975 -1.831 -25.968 1.00 88.31 525 THR A C 1
ATOM 4143 O O . THR A 1 525 ? 15.628 -1.172 -24.991 1.00 88.31 525 THR A O 1
ATOM 4146 N N . PRO A 1 526 ? 16.643 -1.241 -26.980 1.00 85.31 526 PRO A N 1
ATOM 4147 C CA . PRO A 1 526 ? 17.088 0.156 -26.915 1.00 85.31 526 PRO A CA 1
ATOM 4148 C C . PRO A 1 526 ? 15.974 1.197 -26.728 1.00 85.31 526 PRO A C 1
ATOM 4150 O O . PRO A 1 526 ? 16.268 2.346 -26.408 1.00 85.31 526 PRO A O 1
ATOM 4153 N N . THR A 1 527 ? 14.723 0.826 -27.005 1.00 85.75 527 THR A N 1
ATOM 4154 C CA . THR A 1 527 ? 13.551 1.711 -26.948 1.00 85.75 527 THR A CA 1
ATOM 4155 C C . THR A 1 527 ? 12.461 1.187 -26.020 1.00 85.75 527 THR A C 1
ATOM 4157 O O . THR A 1 527 ? 11.334 1.670 -26.118 1.00 85.75 527 THR A O 1
ATOM 4160 N N . LEU A 1 528 ? 12.775 0.195 -25.178 1.00 92.12 528 LEU A N 1
ATOM 4161 C CA . LEU A 1 528 ? 11.851 -0.397 -24.209 1.00 92.12 528 LEU A CA 1
ATOM 4162 C C . LEU A 1 528 ? 10.504 -0.816 -24.851 1.00 92.12 528 LEU A C 1
ATOM 4164 O O . LEU A 1 528 ? 9.425 -0.453 -24.392 1.00 92.12 528 LEU A O 1
ATOM 4168 N N . GLU A 1 529 ? 10.548 -1.502 -25.999 1.00 93.56 529 GLU A N 1
ATOM 4169 C CA . GLU A 1 529 ? 9.389 -1.743 -26.877 1.00 93.56 529 GLU A CA 1
ATOM 4170 C C . GLU A 1 529 ? 8.171 -2.406 -26.195 1.00 93.56 529 GLU A C 1
ATOM 4172 O O . GLU A 1 529 ? 7.020 -2.128 -26.553 1.00 93.56 529 GLU A O 1
ATOM 4177 N N . SER A 1 530 ? 8.407 -3.320 -25.257 1.00 94.44 530 SER A N 1
ATOM 4178 C CA . SER A 1 530 ? 7.400 -4.044 -24.479 1.00 94.44 530 SER A CA 1
ATOM 4179 C C . SER A 1 530 ? 6.736 -3.171 -23.425 1.00 94.44 530 SER A C 1
ATOM 4181 O O . SER A 1 530 ? 5.502 -3.124 -23.405 1.00 94.44 530 SER A O 1
ATOM 4183 N N . GLU A 1 531 ? 7.511 -2.428 -22.638 1.00 93.94 531 GLU A N 1
ATOM 4184 C CA . GLU A 1 531 ? 6.998 -1.469 -21.659 1.00 93.94 531 GLU A CA 1
ATOM 4185 C C . GLU A 1 531 ? 6.255 -0.323 -22.361 1.00 93.94 531 GLU A C 1
ATOM 4187 O O . GLU A 1 531 ? 5.115 0.005 -22.015 1.00 93.94 531 GLU A O 1
ATOM 4192 N N . ALA A 1 532 ? 6.829 0.185 -23.457 1.00 94.56 532 ALA A N 1
ATOM 4193 C CA . ALA A 1 532 ? 6.209 1.182 -24.316 1.00 94.56 532 ALA A CA 1
ATOM 4194 C C . ALA A 1 532 ? 4.837 0.731 -24.806 1.00 94.56 532 ALA A C 1
ATOM 4196 O O . ALA A 1 532 ? 3.852 1.460 -24.682 1.00 94.56 532 ALA A O 1
ATOM 4197 N N . TRP A 1 533 ? 4.746 -0.486 -25.351 1.00 97.12 533 TRP A N 1
ATOM 4198 C CA . TRP A 1 533 ? 3.468 -1.038 -25.781 1.00 97.12 533 TRP A CA 1
ATOM 4199 C C . TRP A 1 533 ? 2.494 -1.185 -24.609 1.00 97.12 533 TRP A C 1
ATOM 4201 O O . TRP A 1 533 ? 1.320 -0.848 -24.761 1.00 97.12 533 TRP A O 1
ATOM 4211 N N . LEU A 1 534 ? 2.961 -1.690 -23.468 1.00 97.62 534 LEU A N 1
ATOM 4212 C CA . LEU A 1 534 ? 2.154 -1.977 -22.289 1.00 97.62 534 LEU A CA 1
ATOM 4213 C C . LEU A 1 534 ? 1.486 -0.711 -21.736 1.00 97.62 534 LEU A C 1
ATOM 4215 O O . LEU A 1 534 ? 0.252 -0.621 -21.704 1.00 97.62 534 LEU A O 1
ATOM 4219 N N . LEU A 1 535 ? 2.296 0.269 -21.333 1.00 96.88 535 LEU A N 1
ATOM 4220 C CA . LEU A 1 535 ? 1.831 1.452 -20.613 1.00 96.88 535 LEU A CA 1
ATOM 4221 C C . LEU A 1 535 ? 1.097 2.422 -21.553 1.00 96.88 535 LEU A C 1
ATOM 4223 O O . LEU A 1 535 ? 0.084 3.010 -21.171 1.00 96.88 535 LEU A O 1
ATOM 4227 N N . GLN A 1 536 ? 1.478 2.495 -22.837 1.00 96.88 536 GLN A N 1
ATOM 4228 C CA . GLN A 1 536 ? 0.706 3.250 -23.839 1.00 96.88 536 GLN A CA 1
ATOM 4229 C C . GLN A 1 536 ? -0.610 2.568 -24.247 1.00 96.88 536 GLN A C 1
ATOM 4231 O O . GLN A 1 536 ? -1.444 3.208 -24.893 1.00 96.88 536 GLN A O 1
ATOM 4236 N N . SER A 1 537 ? -0.816 1.297 -23.882 1.00 97.69 537 SER A N 1
ATOM 4237 C CA . SER A 1 537 ? -2.060 0.556 -24.138 1.00 97.69 537 SER A CA 1
ATOM 4238 C C . SER A 1 537 ? -2.998 0.499 -22.926 1.00 97.69 537 SER A C 1
ATOM 4240 O O . SER A 1 537 ? -4.043 -0.148 -23.006 1.00 97.69 537 SER A O 1
ATOM 4242 N N . GLY A 1 538 ? -2.675 1.191 -21.826 1.00 97.75 538 GLY A N 1
ATOM 4243 C CA . GLY A 1 538 ? -3.526 1.255 -20.635 1.00 97.75 538 GLY A CA 1
ATOM 4244 C C . GLY A 1 538 ? -3.353 0.093 -19.655 1.00 97.75 538 GLY A C 1
ATOM 4245 O O . GLY A 1 538 ? -4.207 -0.088 -18.792 1.00 97.75 538 GLY A O 1
ATOM 4246 N N . TYR A 1 539 ? -2.289 -0.701 -19.765 1.00 98.31 539 TYR A N 1
ATOM 4247 C CA . TYR A 1 539 ? -1.970 -1.752 -18.793 1.00 98.31 539 TYR A CA 1
ATOM 4248 C C . TYR A 1 539 ? -1.003 -1.241 -17.719 1.00 98.31 539 TYR A C 1
ATOM 4250 O O . TYR A 1 539 ? -0.314 -0.254 -17.941 1.00 98.31 539 TYR A O 1
ATOM 4258 N N . THR A 1 540 ? -0.942 -1.917 -16.572 1.00 98.00 540 THR A N 1
ATOM 4259 C CA . THR A 1 540 ? 0.030 -1.641 -15.498 1.00 98.00 540 THR A CA 1
ATOM 4260 C C . THR A 1 540 ? 1.114 -2.725 -15.461 1.00 98.00 540 THR A C 1
ATOM 4262 O O . THR A 1 540 ? 0.931 -3.820 -16.013 1.00 98.00 540 THR A O 1
ATOM 4265 N N . GLN A 1 541 ? 2.207 -2.468 -14.744 1.00 97.38 541 GLN A N 1
ATOM 4266 C CA . GLN A 1 541 ? 3.186 -3.487 -14.340 1.00 97.38 541 GLN A CA 1
ATOM 4267 C C . GLN A 1 541 ? 3.673 -3.264 -12.912 1.00 97.38 541 GLN A C 1
ATOM 4269 O O . GLN A 1 541 ? 3.434 -2.207 -12.339 1.00 97.38 541 GLN A O 1
ATOM 4274 N N . ALA A 1 542 ? 4.331 -4.271 -12.345 1.00 98.12 542 ALA A N 1
ATOM 4275 C CA . ALA A 1 542 ? 5.048 -4.148 -11.086 1.00 98.12 542 ALA A CA 1
ATOM 4276 C C . ALA A 1 542 ? 6.537 -4.435 -11.264 1.00 98.12 542 ALA A C 1
ATOM 4278 O O . ALA A 1 542 ? 6.899 -5.422 -11.903 1.00 98.12 542 ALA A O 1
ATOM 4279 N N . GLU A 1 543 ? 7.367 -3.636 -10.611 1.00 97.12 543 GLU A N 1
ATOM 4280 C CA . GLU A 1 543 ? 8.825 -3.752 -10.662 1.00 97.12 543 GLU A CA 1
ATOM 4281 C C . GLU A 1 543 ? 9.405 -3.905 -9.259 1.00 97.12 543 GLU A C 1
ATOM 4283 O O . GLU A 1 543 ? 8.745 -3.597 -8.255 1.00 97.12 543 GLU A O 1
ATOM 4288 N N . GLY A 1 544 ? 10.639 -4.404 -9.176 1.00 97.00 544 GLY A N 1
ATOM 4289 C CA . GLY A 1 544 ? 11.322 -4.586 -7.900 1.00 97.00 544 GLY A CA 1
ATOM 4290 C C . GLY A 1 544 ? 10.583 -5.541 -6.960 1.00 97.00 544 GLY A C 1
ATOM 4291 O O . GLY A 1 544 ? 10.574 -5.319 -5.750 1.00 97.00 544 GLY A O 1
ATOM 4292 N N . VAL A 1 545 ? 9.885 -6.558 -7.474 1.00 98.19 545 VAL A N 1
ATOM 4293 C CA . VAL A 1 545 ? 9.188 -7.545 -6.633 1.00 98.19 545 VAL A CA 1
ATOM 4294 C C . VAL A 1 545 ? 10.222 -8.436 -5.938 1.00 98.19 545 VAL A C 1
ATOM 4296 O O . VAL A 1 545 ? 11.117 -8.976 -6.578 1.00 98.19 545 VAL A O 1
ATOM 4299 N N . GLY A 1 546 ? 10.105 -8.605 -4.623 1.00 97.19 546 GLY A N 1
ATOM 4300 C CA . GLY A 1 546 ? 11.046 -9.380 -3.811 1.00 97.19 546 GLY A CA 1
ATOM 4301 C C . GLY A 1 546 ? 10.534 -10.767 -3.413 1.00 97.19 546 GLY A C 1
ATOM 4302 O O . GLY A 1 546 ? 9.350 -11.076 -3.539 1.00 97.19 546 GLY A O 1
ATOM 4303 N N . ASN A 1 547 ? 11.428 -11.584 -2.846 1.00 96.19 547 ASN A N 1
ATOM 4304 C CA . ASN A 1 547 ? 11.115 -12.785 -2.050 1.00 96.19 547 ASN A CA 1
ATOM 4305 C C . ASN A 1 547 ? 10.170 -13.808 -2.714 1.00 96.19 547 ASN A C 1
ATOM 4307 O O . ASN A 1 547 ? 9.354 -14.443 -2.041 1.00 96.19 547 ASN A O 1
ATOM 4311 N N . MET A 1 548 ? 10.257 -13.979 -4.035 1.00 97.06 548 MET A N 1
ATOM 4312 C CA . MET A 1 548 ? 9.440 -14.971 -4.743 1.00 97.06 548 MET A CA 1
ATOM 4313 C C . MET A 1 548 ? 9.945 -16.410 -4.580 1.00 97.06 548 MET A C 1
ATOM 4315 O O . MET A 1 548 ? 9.256 -17.361 -4.961 1.00 97.06 548 MET A O 1
ATOM 4319 N N . ASP A 1 549 ? 11.136 -16.611 -4.015 1.00 93.50 549 ASP A N 1
ATOM 4320 C CA . ASP A 1 549 ? 11.688 -17.937 -3.797 1.00 93.50 549 ASP A CA 1
ATOM 4321 C C . ASP A 1 549 ? 10.934 -18.696 -2.697 1.00 93.50 549 ASP A C 1
ATOM 4323 O O . ASP A 1 549 ? 10.882 -18.310 -1.537 1.00 93.50 549 ASP A O 1
ATOM 4327 N N . GLY A 1 550 ? 10.327 -19.823 -3.071 1.00 89.44 550 GLY A N 1
ATOM 4328 C CA . GLY A 1 550 ? 9.506 -20.622 -2.156 1.00 89.44 550 GLY A CA 1
ATOM 4329 C C . GLY A 1 550 ? 8.028 -20.223 -2.116 1.00 89.44 550 GLY A C 1
ATOM 4330 O O . GLY A 1 550 ? 7.252 -20.897 -1.432 1.00 89.44 550 GLY A O 1
ATOM 4331 N N . VAL A 1 551 ? 7.616 -19.205 -2.881 1.00 97.69 551 VAL A N 1
ATOM 4332 C CA . VAL A 1 551 ? 6.200 -18.955 -3.185 1.00 97.69 551 VAL A CA 1
ATOM 4333 C C . VAL A 1 551 ? 5.707 -20.046 -4.150 1.00 97.69 551 VAL A C 1
ATOM 4335 O O . VAL A 1 551 ? 6.330 -20.265 -5.191 1.00 97.69 551 VAL A O 1
ATOM 4338 N N . PRO A 1 552 ? 4.606 -20.759 -3.843 1.00 97.69 552 PRO A N 1
ATOM 4339 C CA . PRO A 1 552 ? 3.992 -21.693 -4.782 1.00 97.69 552 PRO A CA 1
ATOM 4340 C C . PRO A 1 552 ? 3.635 -21.037 -6.124 1.00 97.69 552 PRO A C 1
ATOM 4342 O O . PRO A 1 552 ? 3.044 -19.961 -6.159 1.00 97.69 552 PRO A O 1
ATOM 4345 N N . GLU A 1 553 ? 3.922 -21.725 -7.235 1.00 97.88 553 GLU A N 1
ATOM 4346 C CA . GLU A 1 553 ? 3.601 -21.231 -8.586 1.00 97.88 553 GLU A CA 1
ATOM 4347 C C . GLU A 1 553 ? 2.089 -21.063 -8.820 1.00 97.88 553 GLU A C 1
ATOM 4349 O O . GLU A 1 553 ? 1.676 -20.188 -9.582 1.00 97.88 553 GLU A O 1
ATOM 4354 N N . VAL A 1 554 ? 1.264 -21.861 -8.133 1.00 97.62 554 VAL A N 1
ATOM 4355 C CA . VAL A 1 554 ? -0.202 -21.850 -8.217 1.00 97.62 554 VAL A CA 1
ATOM 4356 C C . VAL A 1 554 ? -0.850 -21.830 -6.835 1.00 97.62 554 VAL A C 1
ATOM 4358 O O . VAL A 1 554 ? -0.321 -22.370 -5.866 1.00 97.62 554 VAL A O 1
ATOM 4361 N N . GLY A 1 555 ? -2.057 -21.268 -6.759 1.00 96.31 555 GLY A N 1
ATOM 4362 C CA . GLY A 1 555 ? -2.933 -21.381 -5.591 1.00 96.31 555 GLY A CA 1
ATOM 4363 C C . GLY A 1 555 ? -2.743 -20.320 -4.504 1.00 96.31 555 GLY A C 1
ATOM 4364 O O . GLY A 1 555 ? -3.476 -20.364 -3.516 1.00 96.31 555 GLY A O 1
ATOM 4365 N N . CYS A 1 556 ? -1.830 -19.360 -4.672 1.00 98.56 556 CYS A N 1
ATOM 4366 C CA . CYS A 1 556 ? -1.745 -18.175 -3.814 1.00 98.56 556 CYS A CA 1
ATOM 4367 C C . CYS A 1 556 ? -2.659 -17.044 -4.312 1.00 98.56 556 CYS A C 1
ATOM 4369 O O . CYS A 1 556 ? -2.992 -16.955 -5.495 1.00 98.56 556 CYS A O 1
ATOM 4371 N N . LEU A 1 557 ? -3.041 -16.146 -3.411 1.00 98.88 557 LEU A N 1
ATOM 4372 C CA . LEU A 1 557 ? -3.540 -14.811 -3.735 1.00 98.88 557 LEU A CA 1
ATOM 4373 C C . LEU A 1 557 ? -2.409 -13.798 -3.541 1.00 98.88 557 LEU A C 1
ATOM 4375 O O . LEU A 1 557 ? -1.460 -14.073 -2.812 1.00 98.88 557 LEU A O 1
ATOM 4379 N N . VAL A 1 558 ? -2.531 -12.619 -4.136 1.00 98.88 558 VAL A N 1
ATOM 4380 C CA . VAL A 1 558 ? -1.721 -11.447 -3.801 1.00 98.88 558 VAL A CA 1
ATOM 4381 C C . VAL A 1 558 ? -2.646 -10.335 -3.332 1.00 98.88 558 VAL A C 1
ATOM 4383 O O . VAL A 1 558 ? -3.596 -9.975 -4.031 1.00 98.88 558 VAL A O 1
ATOM 4386 N N . GLN A 1 559 ? -2.396 -9.838 -2.124 1.00 98.81 559 GLN A N 1
ATOM 4387 C CA . GLN A 1 559 ? -2.935 -8.575 -1.643 1.00 98.81 559 GLN A CA 1
ATOM 4388 C C . GLN A 1 559 ? -1.988 -7.457 -2.072 1.00 98.81 559 GLN A C 1
ATOM 4390 O O . GLN A 1 559 ? -0.768 -7.607 -2.019 1.00 98.81 559 GLN A O 1
ATOM 4395 N N . MET A 1 560 ? -2.566 -6.358 -2.541 1.00 97.62 560 MET A N 1
ATOM 4396 C CA . MET A 1 560 ? -1.839 -5.250 -3.144 1.00 97.62 560 MET A CA 1
ATOM 4397 C C . MET A 1 560 ? -2.351 -3.936 -2.571 1.00 97.62 560 MET A C 1
ATOM 4399 O O . MET A 1 560 ? -3.558 -3.750 -2.393 1.00 97.62 560 MET A O 1
ATOM 4403 N N . GLY A 1 561 ? -1.446 -3.004 -2.301 1.00 95.12 561 GLY A N 1
ATOM 4404 C CA . GLY A 1 561 ? -1.837 -1.634 -2.008 1.00 95.12 561 GLY A CA 1
ATOM 4405 C C . GLY A 1 561 ? -0.681 -0.662 -2.147 1.00 95.12 561 GLY A C 1
ATOM 4406 O O . GLY A 1 561 ? 0.477 -1.035 -1.977 1.00 95.12 561 GLY A O 1
ATOM 4407 N N . PHE A 1 562 ? -1.041 0.573 -2.461 1.00 95.19 562 PHE A N 1
ATOM 4408 C CA . PHE A 1 562 ? -0.152 1.688 -2.754 1.00 95.19 562 PHE A CA 1
ATOM 4409 C C . PHE A 1 562 ? -0.835 2.990 -2.294 1.00 95.19 562 PHE A C 1
ATOM 4411 O O . PHE A 1 562 ? -2.070 3.090 -2.398 1.00 95.19 562 PHE A O 1
ATOM 4418 N N . PRO A 1 563 ? -0.077 3.981 -1.789 1.00 95.31 563 PRO A N 1
ATOM 4419 C CA . PRO A 1 563 ? -0.616 5.274 -1.388 1.00 95.31 563 PRO A CA 1
ATOM 4420 C C . PRO A 1 563 ? -1.380 5.939 -2.525 1.00 95.31 563 PRO A C 1
ATOM 4422 O O . PRO A 1 563 ? -1.004 5.844 -3.692 1.00 95.31 563 PRO A O 1
ATOM 4425 N N . LYS A 1 564 ? -2.459 6.642 -2.189 1.00 96.44 564 LYS A N 1
ATOM 4426 C CA . LYS A 1 564 ? -3.327 7.290 -3.174 1.00 96.44 564 LYS A CA 1
ATOM 4427 C C . LYS A 1 564 ? -2.861 8.721 -3.472 1.00 96.44 564 LYS A C 1
ATOM 4429 O O . LYS A 1 564 ? -3.590 9.674 -3.221 1.00 96.44 564 LYS A O 1
ATOM 4434 N N . LEU A 1 565 ? -1.626 8.869 -3.952 1.00 97.06 565 LEU A N 1
ATOM 4435 C CA . LEU A 1 565 ? -1.022 10.164 -4.297 1.00 97.06 565 LEU A CA 1
ATOM 4436 C C . LEU A 1 565 ? -1.621 10.689 -5.609 1.00 97.06 565 LEU A C 1
ATOM 4438 O O . LEU A 1 565 ? -1.514 10.028 -6.642 1.00 97.06 565 LEU A O 1
ATOM 4442 N N . ARG A 1 566 ? -2.253 11.868 -5.568 1.00 97.44 566 ARG A N 1
ATOM 4443 C CA . ARG A 1 566 ? -2.881 12.498 -6.737 1.00 97.44 566 ARG A CA 1
ATOM 4444 C C . ARG A 1 566 ? -1.893 12.680 -7.884 1.00 97.44 566 ARG A C 1
ATOM 4446 O O . ARG A 1 566 ? -0.845 13.297 -7.694 1.00 97.44 566 ARG A O 1
ATOM 4453 N N . GLY A 1 567 ? -2.251 12.184 -9.067 1.00 97.81 567 GLY A N 1
ATOM 4454 C CA . GLY A 1 567 ? -1.407 12.282 -10.253 1.00 97.81 567 GLY A CA 1
ATOM 4455 C C . GLY A 1 567 ? -0.107 11.480 -10.140 1.00 97.81 567 GLY A C 1
ATOM 4456 O O . GLY A 1 567 ? 0.859 11.797 -10.833 1.00 97.81 567 GLY A O 1
ATOM 4457 N N . GLY A 1 568 ? -0.061 10.475 -9.257 1.00 97.81 568 GLY A N 1
ATOM 4458 C CA . GLY A 1 568 ? 1.089 9.587 -9.090 1.00 97.81 568 GLY A CA 1
ATOM 4459 C C . GLY A 1 568 ? 1.396 8.812 -10.371 1.00 97.81 568 GLY A C 1
ATOM 4460 O O . GLY A 1 568 ? 0.512 8.171 -10.941 1.00 97.81 568 GLY A O 1
ATOM 4461 N N . LEU A 1 569 ? 2.647 8.883 -10.818 1.00 98.00 569 LEU A N 1
ATOM 4462 C CA . LEU A 1 569 ? 3.177 8.272 -12.040 1.00 98.00 569 LEU A CA 1
ATOM 4463 C C . LEU A 1 569 ? 4.033 7.033 -11.729 1.00 98.00 569 LEU A C 1
ATOM 4465 O O . LEU A 1 569 ? 4.514 6.381 -12.643 1.00 98.00 569 LEU A O 1
ATOM 4469 N N . GLY A 1 570 ? 4.161 6.692 -10.450 1.00 95.44 570 GLY A N 1
ATOM 4470 C CA . GLY A 1 570 ? 4.677 5.452 -9.888 1.00 95.44 570 GLY A CA 1
ATOM 4471 C C . GLY A 1 570 ? 4.024 5.236 -8.521 1.00 95.44 570 GLY A C 1
ATOM 4472 O O . GLY A 1 570 ? 3.596 6.190 -7.861 1.00 95.44 570 GLY A O 1
ATOM 4473 N N . GLY A 1 571 ? 3.840 3.981 -8.124 1.00 89.88 571 GLY A N 1
ATOM 4474 C CA . GLY A 1 571 ? 3.168 3.618 -6.880 1.00 89.88 571 GLY A CA 1
ATOM 4475 C C . GLY A 1 571 ? 4.096 2.876 -5.937 1.00 89.88 571 GLY A C 1
ATOM 4476 O O . GLY A 1 571 ? 4.486 1.760 -6.255 1.00 89.88 571 GLY A O 1
ATOM 4477 N N . TYR A 1 572 ? 4.362 3.433 -4.750 1.00 96.12 572 TYR A N 1
ATOM 4478 C CA . TYR A 1 572 ? 5.073 2.739 -3.665 1.00 96.12 572 TYR A CA 1
ATOM 4479 C C . TYR A 1 572 ? 4.253 1.541 -3.172 1.00 96.12 572 TYR A C 1
ATOM 4481 O O . TYR A 1 572 ? 3.408 1.661 -2.279 1.00 96.12 572 TYR A O 1
ATOM 4489 N N . ALA A 1 573 ? 4.444 0.391 -3.807 1.00 97.19 573 ALA A N 1
ATOM 4490 C CA . ALA A 1 573 ? 3.570 -0.754 -3.649 1.00 97.19 573 ALA A CA 1
ATOM 4491 C C . ALA A 1 573 ? 4.071 -1.682 -2.543 1.00 97.19 573 ALA A C 1
ATOM 4493 O O . ALA A 1 573 ? 5.267 -1.926 -2.384 1.00 97.19 573 ALA A O 1
ATOM 4494 N N . ARG A 1 574 ? 3.127 -2.274 -1.809 1.00 98.12 574 ARG A N 1
ATOM 4495 C CA . ARG A 1 574 ? 3.390 -3.448 -0.978 1.00 98.12 574 ARG A CA 1
ATOM 4496 C C . ARG A 1 574 ? 2.554 -4.623 -1.463 1.00 98.12 574 ARG A C 1
ATOM 4498 O O . ARG A 1 574 ? 1.328 -4.523 -1.564 1.00 98.12 574 ARG A O 1
ATOM 4505 N N . TYR A 1 575 ? 3.237 -5.719 -1.775 1.00 98.75 575 TYR A N 1
ATOM 4506 C CA . TYR A 1 575 ? 2.659 -6.950 -2.293 1.00 98.75 575 TYR A CA 1
ATOM 4507 C C . TYR A 1 575 ? 2.811 -8.053 -1.257 1.00 98.75 575 TYR A C 1
ATOM 4509 O O . TYR A 1 575 ? 3.923 -8.438 -0.904 1.00 98.75 575 TYR A O 1
ATOM 4517 N N . ILE A 1 576 ? 1.690 -8.592 -0.789 1.00 98.81 576 ILE A N 1
ATOM 4518 C CA . ILE A 1 576 ? 1.684 -9.709 0.151 1.00 98.81 576 ILE A CA 1
ATOM 4519 C C . ILE A 1 576 ? 1.073 -10.926 -0.531 1.00 98.81 576 ILE A C 1
ATOM 4521 O O . ILE A 1 576 ? -0.122 -10.942 -0.837 1.00 98.81 576 ILE A O 1
ATOM 4525 N N . ALA A 1 577 ? 1.868 -11.973 -0.737 1.00 98.81 577 ALA A N 1
ATOM 4526 C CA . ALA A 1 577 ? 1.332 -13.259 -1.154 1.00 98.81 577 ALA A CA 1
ATOM 4527 C C . ALA A 1 577 ? 0.653 -13.948 0.034 1.00 98.81 577 ALA A C 1
ATOM 4529 O O . ALA A 1 577 ? 1.246 -14.115 1.098 1.00 98.81 577 ALA A O 1
ATOM 4530 N N . ILE A 1 578 ? -0.595 -14.365 -0.159 1.00 98.75 578 ILE A N 1
ATOM 4531 C CA . ILE A 1 578 ? -1.375 -15.167 0.782 1.00 98.75 578 ILE A CA 1
ATOM 4532 C C . ILE A 1 578 ? -1.462 -16.560 0.175 1.00 98.75 578 ILE A C 1
ATOM 4534 O O . ILE A 1 578 ? -2.135 -16.762 -0.836 1.00 98.75 578 ILE A O 1
ATOM 4538 N N . CYS A 1 579 ? -0.756 -17.515 0.761 1.00 98.31 579 CYS A N 1
ATOM 4539 C CA . CYS A 1 579 ? -0.535 -18.836 0.195 1.00 98.31 579 CYS A CA 1
ATOM 4540 C C . CYS A 1 579 ? -1.140 -19.948 1.059 1.00 98.31 579 CYS A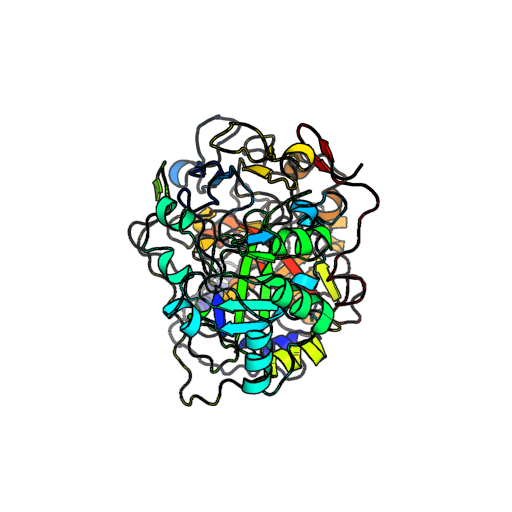 C 1
ATOM 4542 O O . CYS A 1 579 ? -1.329 -19.760 2.263 1.00 98.31 579 CYS A O 1
ATOM 4544 N N . PRO A 1 580 ? -1.438 -21.121 0.470 1.00 96.25 580 PRO A N 1
ATOM 4545 C CA . PRO A 1 580 ? -1.871 -22.297 1.217 1.00 96.25 580 PRO A CA 1
ATOM 4546 C C . PRO A 1 580 ? -0.984 -22.606 2.436 1.00 96.25 580 PRO A C 1
ATOM 4548 O O . PRO A 1 580 ? 0.204 -22.285 2.463 1.00 96.25 580 PRO A O 1
ATOM 4551 N N . GLU A 1 581 ? -1.573 -23.226 3.459 1.00 95.00 581 GLU A N 1
ATOM 4552 C CA . GLU A 1 581 ? -0.914 -23.519 4.743 1.00 95.00 581 GLU A CA 1
ATOM 4553 C C . GLU A 1 581 ? 0.351 -24.390 4.598 1.00 95.00 581 GLU A C 1
ATOM 4555 O O . GLU A 1 581 ? 1.271 -24.303 5.411 1.00 95.00 581 GLU A O 1
ATOM 4560 N N . ASP A 1 582 ? 0.432 -25.191 3.535 1.00 93.31 582 ASP A N 1
ATOM 4561 C CA . ASP A 1 582 ? 1.565 -26.052 3.197 1.00 93.31 582 ASP A CA 1
ATOM 4562 C C . ASP A 1 582 ? 2.684 -25.347 2.405 1.00 93.31 582 ASP A C 1
ATOM 4564 O O . ASP A 1 582 ? 3.699 -25.979 2.108 1.00 93.31 582 ASP A O 1
ATOM 4568 N N . ALA A 1 583 ? 2.560 -24.046 2.102 1.00 95.25 583 ALA A N 1
ATOM 4569 C CA . ALA A 1 583 ? 3.633 -23.276 1.470 1.00 95.25 583 ALA A CA 1
ATOM 4570 C C . ALA A 1 583 ? 4.941 -23.372 2.280 1.00 95.25 583 ALA A C 1
ATOM 4572 O O . ALA A 1 583 ? 4.926 -23.439 3.509 1.00 95.25 583 ALA A O 1
ATOM 4573 N N . ALA A 1 584 ? 6.098 -23.382 1.614 1.00 94.00 584 ALA A N 1
ATOM 4574 C CA . ALA A 1 584 ? 7.378 -23.650 2.282 1.00 94.00 584 ALA A CA 1
ATOM 4575 C C . ALA A 1 584 ? 7.803 -22.533 3.255 1.00 94.00 584 ALA A C 1
ATOM 4577 O O . ALA A 1 584 ? 8.421 -22.805 4.284 1.00 94.00 584 ALA A O 1
ATOM 4578 N N . ILE A 1 585 ? 7.438 -21.289 2.944 1.00 95.62 585 ILE A N 1
ATOM 4579 C CA . ILE A 1 585 ? 7.821 -20.075 3.671 1.00 95.62 585 ILE A CA 1
ATOM 4580 C C . ILE A 1 585 ? 6.590 -19.240 4.048 1.00 95.62 585 ILE A C 1
ATOM 4582 O O . ILE A 1 585 ? 5.470 -19.539 3.633 1.00 95.62 585 ILE A O 1
ATOM 4586 N N . GLY A 1 586 ? 6.808 -18.178 4.821 1.00 95.88 586 GLY A N 1
ATOM 4587 C CA . GLY A 1 586 ? 5.776 -17.230 5.237 1.00 95.88 586 GLY A CA 1
ATOM 4588 C C . GLY A 1 586 ? 5.288 -17.446 6.665 1.00 95.88 586 GLY A C 1
ATOM 4589 O O . GLY A 1 586 ? 5.654 -18.409 7.342 1.00 95.88 586 GLY A O 1
ATOM 4590 N N . VAL A 1 587 ? 4.459 -16.513 7.125 1.00 96.62 587 VAL A N 1
ATOM 4591 C CA . VAL A 1 587 ? 3.938 -16.462 8.496 1.00 96.62 587 VAL A CA 1
ATOM 4592 C C . VAL A 1 587 ? 2.418 -16.598 8.512 1.00 96.62 587 VAL A C 1
ATOM 4594 O O . VAL A 1 587 ? 1.716 -16.024 7.683 1.00 96.62 587 VAL A O 1
ATOM 4597 N N . THR A 1 588 ? 1.894 -17.370 9.457 1.00 96.81 588 THR A N 1
ATOM 4598 C CA . THR A 1 588 ? 0.447 -17.555 9.631 1.00 96.81 588 THR A CA 1
ATOM 4599 C C . THR A 1 588 ? -0.089 -16.594 10.685 1.00 96.81 588 THR A C 1
ATOM 4601 O O . THR A 1 588 ? 0.602 -16.255 11.645 1.00 96.81 588 THR A O 1
ATOM 4604 N N . ILE A 1 589 ? -1.345 -16.183 10.536 1.00 96.19 589 ILE A N 1
ATOM 4605 C CA . ILE A 1 589 ? -2.047 -15.335 11.502 1.00 96.19 589 ILE A CA 1
ATOM 4606 C C . ILE A 1 589 ? -2.044 -15.986 12.899 1.00 96.19 589 ILE A C 1
ATOM 4608 O O . ILE A 1 589 ? -2.490 -17.122 13.071 1.00 96.19 589 ILE A O 1
ATOM 4612 N N . ASN A 1 590 ? -1.610 -15.237 13.918 1.00 87.94 590 ASN A N 1
ATOM 4613 C CA . ASN A 1 590 ? -1.328 -15.694 15.294 1.00 87.94 590 ASN A CA 1
ATOM 4614 C C . ASN A 1 590 ? -0.135 -16.663 15.473 1.00 87.94 590 ASN A C 1
ATOM 4616 O O . ASN A 1 590 ? 0.009 -17.220 16.563 1.00 87.94 590 ASN A O 1
ATOM 4620 N N . ALA A 1 591 ? 0.718 -16.893 14.466 1.00 86.31 591 ALA A N 1
ATOM 4621 C CA . ALA A 1 591 ? 1.950 -17.673 14.664 1.00 86.31 591 ALA A CA 1
ATOM 4622 C C . ALA A 1 591 ? 2.956 -16.942 15.575 1.00 86.31 591 ALA A C 1
ATOM 4624 O O . ALA A 1 591 ? 3.701 -17.574 16.321 1.00 86.31 591 ALA A O 1
ATOM 4625 N N . ALA A 1 592 ? 2.936 -15.608 15.539 1.00 81.94 592 ALA A N 1
ATOM 4626 C CA . ALA A 1 592 ? 3.605 -14.715 16.477 1.00 81.94 592 ALA A CA 1
ATOM 4627 C C . ALA A 1 592 ? 2.590 -13.714 17.055 1.00 81.94 592 ALA A C 1
ATOM 4629 O O . ALA A 1 592 ? 1.445 -13.643 16.602 1.00 81.94 592 ALA A O 1
ATOM 4630 N N . ALA A 1 593 ? 2.997 -12.952 18.071 1.00 85.81 593 ALA A N 1
ATOM 4631 C CA . ALA A 1 593 ? 2.181 -11.865 18.602 1.00 85.81 593 ALA A CA 1
ATOM 4632 C C . ALA A 1 593 ? 2.066 -10.730 17.565 1.00 85.81 593 ALA A C 1
ATOM 4634 O O . ALA A 1 593 ? 3.074 -10.155 17.162 1.00 85.81 593 ALA A O 1
ATOM 4635 N N . GLU A 1 594 ? 0.838 -10.447 17.124 1.00 91.75 594 GLU A N 1
ATOM 4636 C CA . GLU A 1 594 ? 0.510 -9.410 16.125 1.00 91.75 594 GLU A CA 1
ATOM 4637 C C . GLU A 1 594 ? -0.210 -8.207 16.750 1.00 91.75 594 GLU A C 1
ATOM 4639 O O . GLU A 1 594 ? -0.249 -7.134 16.162 1.00 91.75 594 GLU A O 1
ATOM 4644 N N . SER A 1 595 ? -0.807 -8.410 17.926 1.00 94.94 595 SER A N 1
ATOM 4645 C CA . SER A 1 595 ? -1.507 -7.403 18.721 1.00 94.94 595 SER A CA 1
ATOM 4646 C C . SER A 1 595 ? -1.623 -7.923 20.171 1.00 94.94 595 SER A C 1
ATOM 4648 O O . SER A 1 595 ? -2.294 -8.940 20.391 1.00 94.94 595 SER A O 1
ATOM 4650 N N . PRO A 1 596 ? -0.924 -7.316 21.152 1.00 96.94 596 PRO A N 1
ATOM 4651 C CA . PRO A 1 596 ? 0.104 -6.300 20.943 1.00 96.94 596 PRO A CA 1
ATOM 4652 C C . PRO A 1 596 ? 1.335 -6.885 20.233 1.00 96.94 596 PRO A C 1
ATOM 4654 O O . PRO A 1 596 ? 1.678 -8.059 20.393 1.00 96.94 596 PRO A O 1
ATOM 4657 N N . LEU A 1 597 ? 2.011 -6.049 19.456 1.00 97.81 597 LEU A N 1
ATOM 4658 C CA . LEU A 1 597 ? 3.303 -6.330 18.853 1.00 97.81 597 LEU A CA 1
ATOM 4659 C C . LEU A 1 597 ? 4.397 -6.397 19.930 1.00 97.81 597 LEU A C 1
ATOM 4661 O O . LEU A 1 597 ? 4.413 -5.589 20.864 1.00 97.81 597 LEU A O 1
ATOM 4665 N N . PRO A 1 598 ? 5.343 -7.344 19.824 1.00 96.88 598 PRO A N 1
ATOM 4666 C CA . PRO A 1 598 ? 6.377 -7.519 20.829 1.00 96.88 598 PRO A CA 1
ATOM 4667 C C . PRO A 1 598 ? 7.438 -6.417 20.748 1.00 96.88 598 PRO A C 1
ATOM 4669 O O . PRO A 1 598 ? 7.787 -5.928 19.671 1.00 96.88 598 PRO A O 1
ATOM 4672 N N . LYS A 1 599 ? 8.026 -6.098 21.903 1.00 97.38 599 LYS A N 1
ATOM 4673 C CA . LYS A 1 599 ? 9.234 -5.270 21.981 1.00 97.38 599 LYS A CA 1
ATOM 4674 C C . LYS A 1 599 ? 10.385 -5.918 21.211 1.00 97.38 599 LYS A C 1
ATOM 4676 O O . LYS A 1 599 ? 10.582 -7.133 21.275 1.00 97.38 599 LYS A O 1
ATOM 4681 N N . GLN A 1 600 ? 11.161 -5.087 20.533 1.00 96.81 600 GLN A N 1
ATOM 4682 C CA . GLN A 1 600 ? 12.363 -5.463 19.806 1.00 96.81 600 GLN A CA 1
ATOM 4683 C C . GLN A 1 600 ? 13.584 -5.481 20.734 1.00 96.81 600 GLN A C 1
ATOM 4685 O O . GLN A 1 600 ? 13.530 -5.041 21.883 1.00 96.81 600 GLN A O 1
ATOM 4690 N N . LYS A 1 601 ? 14.697 -6.040 20.246 1.00 96.00 601 LYS A N 1
ATOM 4691 C CA . LYS A 1 601 ? 15.918 -6.232 21.050 1.00 96.00 601 LYS A CA 1
ATOM 4692 C C . LYS A 1 601 ? 16.620 -4.919 21.410 1.00 96.00 601 LYS A C 1
ATOM 4694 O O . LYS A 1 601 ? 17.203 -4.830 22.486 1.00 96.00 601 LYS A O 1
ATOM 4699 N N . SER A 1 602 ? 16.566 -3.933 20.521 1.00 97.06 602 SER A N 1
ATOM 4700 C CA . SER A 1 602 ? 17.142 -2.599 20.695 1.00 97.06 602 SER A CA 1
ATOM 4701 C C . SER A 1 602 ? 16.164 -1.542 20.177 1.00 97.06 602 SER A C 1
ATOM 4703 O O . SER A 1 602 ? 15.382 -1.841 19.269 1.00 97.06 602 SER A O 1
ATOM 4705 N N . PRO A 1 603 ? 16.134 -0.335 20.772 1.00 97.44 603 PRO A N 1
ATOM 4706 C CA . PRO A 1 603 ? 15.283 0.746 20.291 1.00 97.44 603 PRO A CA 1
ATOM 4707 C C . PRO A 1 603 ? 15.776 1.276 18.941 1.00 97.44 603 PRO A C 1
ATOM 4709 O O . PRO A 1 603 ? 16.959 1.163 18.620 1.00 97.44 603 PRO A O 1
ATOM 4712 N N . LEU A 1 604 ? 14.871 1.874 18.168 1.00 97.94 604 LEU A N 1
ATOM 4713 C CA . LEU A 1 604 ? 15.231 2.649 16.986 1.00 97.94 604 LEU A CA 1
ATOM 4714 C C . LEU A 1 604 ? 16.111 3.837 17.377 1.00 97.94 604 LEU A C 1
ATOM 4716 O O . LEU A 1 604 ? 15.878 4.508 18.383 1.00 97.94 604 LEU A O 1
ATOM 4720 N N . GLN A 1 605 ? 17.116 4.094 16.551 1.00 96.81 605 GLN A N 1
ATOM 4721 C CA . GLN A 1 605 ? 18.024 5.223 16.665 1.00 96.81 605 GLN A CA 1
ATOM 4722 C C . GLN A 1 605 ? 18.140 5.906 15.311 1.00 96.81 605 GLN A C 1
ATOM 4724 O O . GLN A 1 605 ? 18.232 5.246 14.274 1.00 96.81 605 GLN A O 1
ATOM 4729 N N . PHE A 1 606 ? 18.145 7.236 15.326 1.00 96.19 606 PHE A N 1
ATOM 4730 C CA . PHE A 1 606 ? 18.340 8.015 14.114 1.00 96.19 606 PHE A CA 1
ATOM 4731 C C . PHE A 1 606 ? 19.813 8.010 13.725 1.00 96.19 606 PHE A C 1
ATOM 4733 O O . PHE A 1 606 ? 20.681 8.385 14.514 1.00 96.19 606 PHE A O 1
ATOM 4740 N N . VAL A 1 607 ? 20.086 7.583 12.498 1.00 96.38 607 VAL A N 1
ATOM 4741 C CA . VAL A 1 607 ? 21.415 7.547 11.902 1.00 96.38 607 VAL A CA 1
ATOM 4742 C C . VAL A 1 607 ? 21.426 8.502 10.719 1.00 96.38 607 VAL A C 1
ATOM 4744 O O . VAL A 1 607 ? 20.667 8.339 9.760 1.00 96.38 607 VAL A O 1
ATOM 4747 N N . ASP A 1 608 ? 22.306 9.500 10.788 1.00 93.12 608 ASP A N 1
ATOM 4748 C CA . ASP A 1 608 ? 22.400 10.536 9.764 1.00 93.12 608 ASP A CA 1
ATOM 4749 C C . ASP A 1 608 ? 22.614 9.937 8.362 1.00 93.12 608 ASP A C 1
ATOM 4751 O O . ASP A 1 608 ? 23.380 8.986 8.168 1.00 93.12 608 ASP A O 1
ATOM 4755 N N . GLY A 1 609 ? 21.861 10.453 7.390 1.00 92.88 609 GLY A N 1
ATOM 4756 C CA . GLY A 1 609 ? 21.822 9.957 6.011 1.00 92.88 609 GLY A CA 1
ATOM 4757 C C . GLY A 1 609 ? 21.158 8.587 5.794 1.00 92.88 609 GLY A C 1
ATOM 4758 O O . GLY A 1 609 ? 21.060 8.154 4.645 1.00 92.88 609 GLY A O 1
ATOM 4759 N N . GLN A 1 610 ? 20.700 7.892 6.841 1.00 94.00 610 GLN A N 1
ATOM 4760 C CA . GLN A 1 610 ? 20.059 6.568 6.737 1.00 94.00 610 GLN A CA 1
ATOM 4761 C C . GLN A 1 610 ? 18.631 6.523 7.294 1.00 94.00 610 GLN A C 1
ATOM 4763 O O . GLN A 1 610 ? 17.855 5.668 6.872 1.00 94.00 610 GLN A O 1
ATOM 4768 N N . GLY A 1 611 ? 18.273 7.440 8.196 1.00 95.50 611 GLY A N 1
ATOM 4769 C CA . GLY A 1 611 ? 16.984 7.435 8.888 1.00 95.50 611 GLY A CA 1
ATOM 4770 C C . GLY A 1 611 ? 17.033 6.603 10.171 1.00 95.50 611 GLY A C 1
ATOM 4771 O O . GLY A 1 611 ? 18.075 6.516 10.822 1.00 95.50 611 GLY A O 1
ATOM 4772 N N . LEU A 1 612 ? 15.906 6.008 10.563 1.00 96.62 612 LEU A N 1
ATOM 4773 C CA . LEU A 1 612 ? 15.806 5.211 11.787 1.00 96.62 612 LEU A CA 1
ATOM 4774 C C . LEU A 1 612 ? 16.228 3.758 11.558 1.00 96.62 612 LEU A C 1
ATOM 4776 O O . LEU A 1 612 ? 15.751 3.091 10.641 1.00 96.62 612 LEU A O 1
ATOM 4780 N N . LEU A 1 613 ? 17.105 3.253 12.424 1.00 95.12 613 LEU A N 1
ATOM 4781 C CA . LEU A 1 613 ? 17.630 1.890 12.375 1.00 95.12 613 LEU A CA 1
ATOM 4782 C C . LEU A 1 613 ? 17.679 1.278 13.775 1.00 95.12 613 LEU A C 1
ATOM 4784 O O . LEU A 1 613 ? 17.785 1.988 14.774 1.00 95.12 613 LEU A O 1
ATOM 4788 N N . ARG A 1 614 ? 17.664 -0.054 13.847 1.00 92.94 614 ARG A N 1
ATOM 4789 C CA . ARG A 1 614 ? 18.051 -0.783 15.060 1.00 92.94 614 ARG A CA 1
ATOM 4790 C C . ARG A 1 614 ? 19.530 -1.126 14.976 1.00 92.94 614 ARG A C 1
ATOM 4792 O O . ARG A 1 614 ? 19.962 -1.711 13.982 1.00 92.94 614 ARG A O 1
ATOM 4799 N N . THR A 1 615 ? 20.281 -0.732 15.996 1.00 77.31 615 THR A N 1
ATOM 4800 C CA . THR A 1 615 ? 21.711 -1.025 16.151 1.00 77.31 615 THR A CA 1
ATOM 4801 C C . THR A 1 615 ? 21.955 -2.214 17.067 1.00 77.31 615 THR A C 1
ATOM 4803 O O . THR A 1 615 ? 21.052 -2.556 17.878 1.00 77.31 615 THR A O 1
#

Secondary structure (DSSP, 8-state):
--HHHHHHHHHHHS--S----------TT--TTHHHHHHTGGGPEEEE-BPPB-TT----TTS----EEEE-BBTTSTT-B--HHHHS---EEEEES-S--SSEEE-GGGT-TTS--GGGS-GGGSEEEEEEEE-HHHHTT-TTPEE-HHHHHHHHHHHTSPPPTT-EEEEE-SGGGGTTTS-HHHHHT--S-SEE-HHHHHIIIIII--SEEEESSS-S--STT-HHHHHHHHTT--EEESB--GGGS-SSSEEEEEE---BTT-SSEE-EEEEEE-TT-SSSB-TTTS--SSPPPPSS--EEETTTEEE-SS--PPPPPPPPSS---TT--HHHHHIIIIITTSEEEE-BPPB-TT----TTB-SSSEEEEE-B-TTT-PBP-HHHHSS--EEEEES-SS-SSEEE-GGGT-TTS--GGGS-GGGGEEEEEEEE-HHHHTT-TT-EE-HHHHHHHHHHHT-PPPTT-EEEEE-SGGGGTTTS-HHHHHT--S--EE-HHHHHIIIIII--SEEEESSS----STT-HHHHHHHHTT--EEESB---TT--SSSEEEEEE---BTT-SSEE-EEEEEE-TT-SS-EETTSS--SSPPPPSS-EEEETTTEEEE-